Protein 8UW9 (pdb70)

Sequence (501 aa):
DVAIVKEGWLHKRGKYIKTWRPRYFLLKNDGTFIGYKERPQDEAPLNNFSVAQCQLMKTERPRPNTFIIRCLQWTTVIERTFHVETPEEREEWTTAIQTVADGLKKQEEEEMDASAEHTDMERVTMNEFEYYLKLLGKGTFGKVILVKEKATGRYYAMKILKKEVIVRVLQNSRHPFLTALKYSFQTHDRLCFVMMEYANGGELFFFFHHLSRERVFSEDRARFYGAEIVSALDYLLHSEKNVVVYRDLKLEENLMLDKDGHIKITDFGLCKEGITFCGTPEYLAPEVLEDNDYGRAVDWWGLGVVMYEMMCGRLPFYNQDHEKLFELILMEEIRFPRTLGPEAKSLLSSGLLKKDPKQRLGGGSEDAKEIMQHRFFAGIVWQHVYEKKLSPPFKPQVQLQESGGGLVQAGGSLRLSCAASGIDVRIKTMAWYRQAPGKQRELLASVLVSGSTNYADPVKGRFTISRDNAKNTVYLQMNKLIPDDTAVYYCNTYGRLRRDVWGPGTQVTV

GO terms:
  GO:0005515 protein binding (F, IPI)
  GO:0001649 osteoblast differentiation (P, IDA)
  GO:0004674 protein serine/threonine kinase activity (F, IDA)
  GO:0005737 cytoplasm (C, IDA)
  GO:0005886 plasma membrane (C, IDA)
  GO:0016020 membrane (C, IDA)
  GO:0043491 phosphatidylinositol 3-kinase/protein kinase B signal transduction (P, IDA)
  GO:1904263 positive regulation of TORC1 signaling (P, IDA)
  GO:1905552 positive regulation of protein localization to endoplasmic reticulum (P, IDA)
  GO:1905786 positive regulation of anaphase-promoting complex-dependent catabolic process (P, IDA)
  GO:0160049 negative regulation of cGAS/STING signaling pathway (P, IDA)
  GO:0030335 positive regulation of cell migration (P, IDA)
  GO:0032436 positive regulation of proteasomal ubiquitin-dependent protein catabolic process (P, IDA)
  GO:0032869 cellular response to insulin stimulus (P, IDA)
  GO:0051897 positive regulation of phosphatidylinositol 3-kinase/protein kinase B signal transduction (P, IDA)
  GO:0110002 regulation of tRNA methylation (P, IDA)
  GO:0031397 negative regulation of protein ubiquitination (P, IMP)
  GO:1904841 TORC2 complex binding (F, IDA)
  GO:0004674 protein serine/threonine kinase activity (F, TAS)
  GO:0030291 protein serine/threonine kinase inhibitor activity (F, TAS)

Radius of gyration: 27.26 Å; Cα contacts (8 Å, |Δi|>4): 1058; chains: 2; bounding box: 61×75×60 Å

Nearest PDB structures (foldseek):
  8uw9-assembly1_A  TM=1.003E+00  e=6.298E-81  Homo sapiens
  8uvy-assembly1_A  TM=1.002E+00  e=1.008E-75  Homo sapiens
  8uw2-assembly1_A  TM=9.929E-01  e=1.556E-73  Homo sapiens
  7nh5-assembly1_A  TM=9.858E-01  e=1.422E-68  Homo sapiens
  6s9x-assembly1_A  TM=9.826E-01  e=5.119E-67  Homo sapiens

InterPro domains:
  IPR000719 Protein kinase domain [PF00069] (150-408)
  IPR000719 Protein kinase domain [PS50011] (150-408)
  IPR000719 Protein kinase domain [SM00220] (150-408)
  IPR000961 AGC-kinase, C-terminal [PS51285] (409-480)
  IPR000961 AGC-kinase, C-terminal [SM00133] (409-476)
  IPR001849 Pleckstrin homology domain [PF00169] (7-106)
  IPR001849 Pleckstrin homology domain [PS50003] (5-108)
  IPR001849 Pleckstrin homology domain [SM00233] (6-110)
  IPR008271 Serine/threonine-protein kinase, active site [PS00108] (270-282)
  IPR011009 Protein kinase-like domain superfamily [SSF56112] (145-459)
  IPR011993 PH-like domain superfamily [G3DSA:2.30.29.30] (1-123)
  IPR017441 Protein kinase, ATP binding site [PS00107] (156-189)
  IPR017892 Protein kinase, C-terminal [PF00433] (429-474)
  IPR034676 Protein kinase B alpha, catalytic domain [cd05594] (124-479)
  IPR039026 Protein Kinase B, pleckstrin homology domain [cd01241] (4-111)

Structure (mmCIF, N/CA/C/O backbone):
data_8UW9
#
_entry.id   8UW9
#
_cell.length_a   76.215
_cell.length_b   87.209
_cell.length_c   198.096
_cell.angle_alpha   90.000
_cell.angle_beta   90.000
_cell.angle_gamma   90.000
#
_symmetry.space_group_name_H-M   'C 2 2 21'
#
loop_
_entity.id
_entity.type
_entity.pdbx_description
1 polymer 'RAC-alpha serine/threonine-protein kinase'
2 polymer NB41
3 non-polymer N-({4-[(2P)-2-(2-aminopyridin-3-yl)-5-phenyl-3H-imidazo[4,5-b]pyridin-3-yl]phenyl}methyl)-2-(2-fluoro-4-formyl-3-hydroxyphenyl)acetamide
4 non-polymer 1,2-ETHANEDIOL
5 non-polymer 'SULFATE ION'
6 non-polymer 'ZINC ION'
7 non-polymer 'CHLORIDE ION'
8 water water
#
loop_
_atom_site.group_PDB
_atom_site.id
_atom_site.type_symbol
_atom_site.label_atom_id
_atom_site.label_alt_id
_atom_site.label_comp_id
_atom_site.label_asym_id
_atom_site.label_entity_id
_atom_site.label_seq_id
_atom_site.pdbx_PDB_ins_code
_atom_site.Cartn_x
_atom_site.Cartn_y
_atom_site.Cartn_z
_atom_site.occupancy
_atom_site.B_iso_or_equiv
_atom_site.auth_seq_id
_atom_site.auth_comp_id
_atom_site.auth_asym_id
_atom_site.auth_atom_id
_atom_site.pdbx_PDB_model_num
ATOM 1 N N . ASP A 1 2 ? 27.67534 21.06959 -7.52133 1.000 81.97424 3 ASP A N 1
ATOM 2 C CA . ASP A 1 2 ? 28.48273 21.80097 -8.49330 1.000 76.56269 3 ASP A CA 1
ATOM 3 C C . ASP A 1 2 ? 29.04702 20.86372 -9.55866 1.000 80.77824 3 ASP A C 1
ATOM 4 O O . ASP A 1 2 ? 29.35062 19.70195 -9.28316 1.000 78.65579 3 ASP A O 1
ATOM 6 N N . VAL A 1 3 ? 29.19089 21.38255 -10.77514 1.000 77.19401 4 VAL A N 1
ATOM 7 C CA . VAL A 1 3 ? 29.76445 20.65001 -11.90058 1.000 73.69388 4 VAL A CA 1
ATOM 8 C C . VAL A 1 3 ? 30.94126 21.46963 -12.42184 1.000 68.20828 4 VAL A C 1
ATOM 9 O O . VAL A 1 3 ? 30.77161 22.63882 -12.79251 1.000 77.42311 4 VAL A O 1
ATOM 13 N N . ALA A 1 4 ? 32.12830 20.87025 -12.44436 1.000 58.66826 5 ALA A N 1
ATOM 14 C CA . ALA A 1 4 ? 33.35220 21.61506 -12.70866 1.000 60.05513 5 ALA A CA 1
ATOM 15 C C . ALA A 1 4 ? 33.83511 21.40143 -14.13708 1.000 59.90166 5 ALA A C 1
ATOM 16 O O . ALA A 1 4 ? 33.57761 20.36518 -14.75338 1.000 58.85613 5 ALA A O 1
ATOM 18 N N . ILE A 1 5 ? 34.55773 22.38807 -14.65232 1.000 57.92734 6 ILE A N 1
ATOM 19 C CA . ILE A 1 5 ? 35.09186 22.30542 -16.00630 1.000 52.20678 6 ILE A CA 1
ATOM 20 C C . ILE A 1 5 ? 36.37749 21.49149 -15.97969 1.000 52.92799 6 ILE A C 1
ATOM 21 O O . ILE A 1 5 ? 37.28174 21.76033 -15.18299 1.000 62.18428 6 ILE A O 1
ATOM 26 N N . VAL A 1 6 ? 36.46782 20.49852 -16.84873 1.000 52.29374 7 VAL A N 1
ATOM 27 C CA . VAL A 1 6 ? 37.63719 19.63508 -16.87530 1.000 50.59396 7 VAL A CA 1
ATOM 28 C C . VAL A 1 6 ? 38.65714 20.13805 -17.88118 1.000 60.46869 7 VAL A C 1
ATOM 29 O O . VAL A 1 6 ? 39.86217 20.12018 -17.62137 1.000 61.82545 7 VAL A O 1
ATOM 33 N N . LYS A 1 7 ? 38.17965 20.58675 -19.03678 1.000 54.51739 8 LYS A N 1
ATOM 34 C CA . LYS A 1 7 ? 39.03151 21.08910 -20.10244 1.000 51.13768 8 LYS A CA 1
ATOM 35 C C . LYS A 1 7 ? 38.19042 22.03382 -20.93737 1.000 52.49818 8 LYS A C 1
ATOM 36 O O . LYS A 1 7 ? 36.98031 21.83506 -21.07846 1.000 46.89830 8 LYS A O 1
ATOM 42 N N . GLU A 1 8 ? 38.82484 23.07802 -21.46499 1.000 41.35752 9 GLU A N 1
ATOM 43 C CA . GLU A 1 8 ? 38.09161 24.01806 -22.29459 1.000 41.66128 9 GLU A CA 1
ATOM 44 C C . GLU A 1 8 ? 39.05311 24.63902 -23.29241 1.000 49.56724 9 GLU A C 1
ATOM 45 O O . GLU A 1 8 ? 40.26094 24.70673 -23.04897 1.000 49.92950 9 GLU A O 1
ATOM 51 N N . GLY A 1 9 ? 38.51142 25.08257 -24.41466 1.000 42.66184 10 GLY A N 1
ATOM 52 C CA . GLY A 1 9 ? 39.34188 25.62860 -25.46697 1.000 43.48675 10 GLY A CA 1
ATOM 53 C C . GLY A 1 9 ? 38.59552 25.68099 -26.78112 1.000 46.92616 10 GLY A C 1
ATOM 54 O O . GLY A 1 9 ? 37.44665 25.25136 -26.89671 1.000 42.65556 10 GLY A O 1
ATOM 55 N N . TRP A 1 10 ? 39.28880 26.22731 -27.77402 1.000 41.55315 11 TRP A N 1
ATOM 56 C CA . TRP A 1 10 ? 38.74445 26.38687 -29.11129 1.000 42.33502 11 TRP A CA 1
ATOM 57 C C . TRP A 1 10 ? 38.93948 25.10791 -29.90695 1.000 37.76245 11 TRP A C 1
ATOM 58 O O . TRP A 1 10 ? 39.98364 24.45462 -29.81954 1.000 44.55488 11 TRP A O 1
ATOM 69 N N . LEU A 1 11 ? 37.92357 24.75442 -30.69040 1.000 33.21763 12 LEU A N 1
ATOM 70 C CA . LEU A 1 11 ? 37.97706 23.63676 -31.62074 1.000 34.74864 12 LEU A CA 1
ATOM 71 C C . LEU A 1 11 ? 37.24076 24.07131 -32.87392 1.000 32.07023 12 LEU A C 1
ATOM 72 O O . LEU A 1 11 ? 36.33511 24.88941 -32.80201 1.000 35.75678 12 LEU A O 1
ATOM 77 N N . HIS A 1 12 ? 37.59856 23.50750 -34.00891 1.000 29.00812 13 HIS A N 1
ATOM 78 C CA . HIS A 1 12 ? 36.77005 23.66900 -35.19062 1.000 35.16820 13 HIS A CA 1
ATOM 79 C C . HIS A 1 12 ? 35.68801 22.58662 -35.17203 1.000 39.57373 13 HIS A C 1
ATOM 80 O O . HIS A 1 12 ? 36.00552 21.39826 -35.07172 1.000 30.82050 13 HIS A O 1
ATOM 87 N N . LYS A 1 13 ? 34.42692 23.00290 -35.21096 1.000 35.15905 14 LYS A N 1
ATOM 88 C CA . LYS A 1 13 ? 33.29449 22.07779 -35.24330 1.000 40.26090 14 LYS A CA 1
ATOM 89 C C . LYS A 1 13 ? 32.84674 21.89361 -36.68429 1.000 43.51236 14 LYS A C 1
ATOM 90 O O . LYS A 1 13 ? 32.61412 22.87114 -37.39644 1.000 43.26296 14 LYS A O 1
ATOM 96 N N . ARG A 1 14 ? 32.74029 20.64424 -37.11312 1.000 48.62470 15 ARG A N 1
ATOM 97 C CA . ARG A 1 14 ? 32.18831 20.35091 -38.42668 1.000 52.28227 15 ARG A CA 1
ATOM 98 C C . ARG A 1 14 ? 30.71131 20.73437 -38.48016 1.000 48.88741 15 ARG A C 1
ATOM 99 O O . ARG A 1 14 ? 29.91869 20.33145 -37.61887 1.000 54.93202 15 ARG A O 1
ATOM 107 N N . GLY A 1 15 ? 30.33665 21.48535 -39.50285 1.000 39.27630 16 GLY A N 1
ATOM 108 C CA . GLY A 1 15 ? 28.95697 21.91770 -39.65155 1.000 53.17832 16 GLY A CA 1
ATOM 109 C C . GLY A 1 15 ? 28.14704 20.94225 -40.48803 1.000 51.01088 16 GLY A C 1
ATOM 110 O O . GLY A 1 15 ? 28.65010 20.32746 -41.41926 1.000 52.21524 16 GLY A O 1
ATOM 111 N N . LYS A 1 16 ? 26.87225 20.79134 -40.15002 1.000 49.30940 17 LYS A N 1
ATOM 112 C CA . LYS A 1 16 ? 26.04572 19.89620 -40.94721 1.000 48.69683 17 LYS A CA 1
ATOM 113 C C . LYS A 1 16 ? 25.31886 20.58951 -42.09116 1.000 50.75125 17 LYS A C 1
ATOM 114 O O . LYS A 1 16 ? 25.07681 19.96033 -43.12466 1.000 51.29834 17 LYS A O 1
ATOM 120 N N . TYR A 1 17 ? 24.97867 21.86080 -41.95458 1.000 42.09589 18 TYR A N 1
ATOM 121 C CA . TYR A 1 17 ? 24.09691 22.47879 -42.93076 1.000 50.99387 18 TYR A CA 1
ATOM 122 C C . TYR A 1 17 ? 24.74359 23.58734 -43.73775 1.000 61.27698 18 TYR A C 1
ATOM 123 O O . TYR A 1 17 ? 24.47003 23.70238 -44.93943 1.000 65.53337 18 TYR A O 1
ATOM 132 N N . ILE A 1 18 ? 25.60045 24.39799 -43.12610 1.000 53.13299 19 ILE A N 1
ATOM 133 C CA . ILE A 1 18 ? 26.21302 25.51504 -43.83648 1.000 59.82885 19 ILE A CA 1
ATOM 134 C C . ILE A 1 18 ? 27.73765 25.42767 -43.74029 1.000 66.58617 19 ILE A C 1
ATOM 135 O O . ILE A 1 18 ? 28.34391 24.45679 -44.20980 1.000 73.24556 19 ILE A O 1
ATOM 140 N N . LYS A 1 19 ? 28.35166 26.41930 -43.08899 1.000 74.00821 20 LYS A N 1
ATOM 141 C CA . LYS A 1 19 ? 29.78663 26.73696 -43.11306 1.000 75.52028 20 LYS A CA 1
ATOM 142 C C . LYS A 1 19 ? 30.78309 25.57206 -43.09048 1.000 71.37278 20 LYS A C 1
ATOM 143 O O . LYS A 1 19 ? 31.95959 25.77053 -43.41152 1.000 69.02594 20 LYS A O 1
ATOM 149 N N . THR A 1 20 ? 30.35465 24.37502 -42.68484 1.000 69.48806 21 THR A N 1
ATOM 150 C CA . THR A 1 20 ? 31.21397 23.18974 -42.71138 1.000 69.63229 21 THR A CA 1
ATOM 151 C C . THR A 1 20 ? 32.21098 23.09944 -41.55160 1.000 60.91992 21 THR A C 1
ATOM 152 O O . THR A 1 20 ? 32.23452 22.07755 -40.85134 1.000 60.75404 21 THR A O 1
ATOM 156 N N . TRP A 1 21 ? 33.06305 24.11292 -41.35969 1.000 55.74487 22 TRP A N 1
ATOM 157 C CA . TRP A 1 21 ? 33.96927 24.16793 -40.20942 1.000 50.98662 22 TRP A CA 1
ATOM 158 C C . TRP A 1 21 ? 33.85286 25.53746 -39.56165 1.000 50.47460 22 TRP A C 1
ATOM 159 O O . TRP A 1 21 ? 34.17353 26.55027 -40.19119 1.000 56.78525 22 TRP A O 1
ATOM 170 N N . ARG A 1 22 ? 33.43036 25.56707 -38.30039 1.000 47.14528 23 ARG A N 1
ATOM 171 C CA . ARG A 1 22 ? 33.28570 26.81213 -37.56119 1.000 41.36453 23 ARG A CA 1
ATOM 172 C C . ARG A 1 22 ? 34.05797 26.71379 -36.25719 1.000 42.68492 23 ARG A C 1
ATOM 173 O O . ARG A 1 22 ? 34.03901 25.66179 -35.59881 1.000 40.42306 23 ARG A O 1
ATOM 181 N N . PRO A 1 23 ? 34.73905 27.78287 -35.85905 1.000 41.45324 24 PRO A N 1
ATOM 182 C CA . PRO A 1 23 ? 35.41006 27.77854 -34.55859 1.000 35.46354 24 PRO A CA 1
ATOM 183 C C . PRO A 1 23 ? 34.41207 27.98756 -33.44090 1.000 34.33367 24 PRO A C 1
ATOM 184 O O . PRO A 1 23 ? 33.54179 28.85586 -33.51021 1.000 38.35138 24 PRO A O 1
ATOM 188 N N . ARG A 1 24 ? 34.53447 27.16448 -32.40574 1.000 33.15204 25 ARG A N 1
ATOM 189 C CA . ARG A 1 24 ? 33.66254 27.26168 -31.25212 1.000 31.29476 25 ARG A CA 1
ATOM 190 C C . ARG A 1 24 ? 34.48283 27.02071 -30.00289 1.000 30.68544 25 ARG A C 1
ATOM 191 O O . ARG A 1 24 ? 35.47683 26.29187 -30.02238 1.000 33.83327 25 ARG A O 1
ATOM 199 N N . TYR A 1 25 ? 34.04765 27.63138 -28.91450 1.000 33.26043 26 TYR A N 1
ATOM 200 C CA . TYR A 1 25 ? 34.70133 27.48373 -27.62600 1.000 35.01611 26 TYR A CA 1
ATOM 201 C C . TYR A 1 25 ? 33.97441 26.39350 -26.85038 1.000 38.46021 26 TYR A C 1
ATOM 202 O O . TYR A 1 25 ? 32.79968 26.55711 -26.50694 1.000 37.54993 26 TYR A O 1
ATOM 211 N N . PHE A 1 26 ? 34.66628 25.29673 -26.58300 1.000 38.87479 27 PHE A N 1
ATOM 212 C CA . PHE A 1 26 ? 34.06504 24.10832 -25.99053 1.000 37.85374 27 PHE A CA 1
ATOM 213 C C . PHE A 1 26 ? 34.43071 23.96113 -24.52638 1.000 43.06522 27 PHE A C 1
ATOM 214 O O . PHE A 1 26 ? 35.58442 24.18397 -24.13600 1.000 39.58564 27 PHE A O 1
ATOM 222 N N . LEU A 1 27 ? 33.44165 23.55222 -23.73476 1.000 35.96984 28 LEU A N 1
ATOM 223 C CA . LEU A 1 27 ? 33.62004 23.20324 -22.32894 1.000 37.62635 28 LEU A CA 1
ATOM 224 C C . LEU A 1 27 ? 33.37171 21.70872 -22.17538 1.000 39.90784 28 LEU A C 1
ATOM 225 O O . LEU A 1 27 ? 32.34168 21.19852 -22.63064 1.000 33.28223 28 LEU A O 1
ATOM 230 N N . LEU A 1 28 ? 34.32765 20.99907 -21.58548 1.000 36.97362 29 LEU A N 1
ATOM 231 C CA . LEU A 1 28 ? 34.12666 19.61054 -21.18109 1.000 36.12470 29 LEU A CA 1
ATOM 232 C C . LEU A 1 28 ? 34.02568 19.60356 -19.66712 1.000 44.94246 29 LEU A C 1
ATOM 233 O O . LEU A 1 28 ? 34.95402 20.05051 -18.98490 1.000 44.00310 29 LEU A O 1
ATOM 238 N N . LYS A 1 29 ? 32.88665 19.15245 -19.15078 1.000 44.13339 30 LYS A N 1
ATOM 239 C CA . LYS A 1 29 ? 32.58643 19.19560 -17.72497 1.000 47.26173 30 LYS A CA 1
ATOM 240 C C . LYS A 1 29 ? 32.55128 17.79064 -17.13220 1.000 47.60016 30 LYS A C 1
ATOM 241 O O . LYS A 1 29 ? 32.47978 16.79219 -17.85202 1.000 41.37868 30 LYS A O 1
ATOM 247 N N . ASN A 1 30 ? 32.61686 17.71032 -15.79853 1.000 48.86297 31 ASN A N 1
ATOM 248 C CA . ASN A 1 30 ? 32.75792 16.38085 -15.20904 1.000 57.68445 31 ASN A CA 1
ATOM 249 C C . ASN A 1 30 ? 31.44233 15.62879 -15.15083 1.000 53.18905 31 ASN A C 1
ATOM 250 O O . ASN A 1 30 ? 31.46216 14.42824 -14.86631 1.000 54.58945 31 ASN A O 1
ATOM 255 N N . ASP A 1 31 ? 30.30752 16.29484 -15.40452 1.000 51.78960 32 ASP A N 1
ATOM 256 C CA . ASP A 1 31 ? 29.04469 15.57714 -15.57231 1.000 48.33881 32 ASP A CA 1
ATOM 257 C C . ASP A 1 31 ? 28.91178 14.94014 -16.94932 1.000 48.20162 32 ASP A C 1
ATOM 258 O O . ASP A 1 31 ? 27.89457 14.29868 -17.22347 1.000 47.92893 32 ASP A O 1
ATOM 263 N N . GLY A 1 32 ? 29.91924 15.06481 -17.81072 1.000 47.11743 33 GLY A N 1
ATOM 264 C CA . GLY A 1 32 ? 29.86536 14.45948 -19.12233 1.000 41.77607 33 GLY A CA 1
ATOM 265 C C . GLY A 1 32 ? 29.48386 15.39985 -20.24737 1.000 37.02097 33 GLY A C 1
ATOM 266 O O . GLY A 1 32 ? 29.65658 15.03434 -21.41167 1.000 40.44536 33 GLY A O 1
ATOM 267 N N . THR A 1 33 ? 28.97964 16.59378 -19.94453 1.000 39.04678 34 THR A N 1
ATOM 268 C CA . THR A 1 33 ? 28.58406 17.50950 -21.00877 1.000 39.12905 34 THR A CA 1
ATOM 269 C C . THR A 1 33 ? 29.81084 18.03456 -21.75222 1.000 42.21113 34 THR A C 1
ATOM 270 O O . THR A 1 33 ? 30.81895 18.39648 -21.14095 1.000 36.75009 34 THR A O 1
ATOM 274 N N . PHE A 1 34 ? 29.72220 18.05595 -23.08424 1.000 37.67215 35 PHE A N 1
ATOM 275 C CA . PHE A 1 34 ? 30.73625 18.63500 -23.97258 1.000 32.08286 35 PHE A CA 1
ATOM 276 C C . PHE A 1 34 ? 29.96877 19.60613 -24.87212 1.000 36.34189 35 PHE A C 1
ATOM 277 O O . PHE A 1 34 ? 29.22829 19.17072 -25.75815 1.000 34.30743 35 PHE A O 1
ATOM 285 N N . ILE A 1 35 ? 30.07346 20.90936 -24.61764 1.000 35.02527 36 ILE A N 1
ATOM 286 C CA . ILE A 1 35 ? 29.18570 21.89659 -25.23559 1.000 33.65643 36 ILE A CA 1
ATOM 287 C C . ILE A 1 35 ? 30.01292 23.00677 -25.85921 1.000 40.22942 36 ILE A C 1
ATOM 288 O O . ILE A 1 35 ? 30.92255 23.53628 -25.21187 1.000 38.40576 36 ILE A O 1
ATOM 293 N N . GLY A 1 36 ? 29.66235 23.39031 -27.09282 1.000 37.41912 37 GLY A N 1
ATOM 294 C CA . GLY A 1 36 ? 30.34760 24.45151 -27.81075 1.000 34.02680 37 GLY A CA 1
ATOM 295 C C . GLY A 1 36 ? 29.57227 25.75607 -27.84954 1.000 42.73059 37 GLY A C 1
ATOM 296 O O . GLY A 1 36 ? 28.33636 25.77122 -27.88807 1.000 42.21048 37 GLY A O 1
ATOM 297 N N . TYR A 1 37 ? 30.31242 26.86545 -27.84867 1.000 38.96425 38 TYR A N 1
ATOM 298 C CA . TYR A 1 37 ? 29.70298 28.18726 -27.82630 1.000 40.71845 38 TYR A CA 1
ATOM 299 C C . TYR A 1 37 ? 30.33300 29.06963 -28.88955 1.000 43.74187 38 TYR A C 1
ATOM 300 O O . TYR A 1 37 ? 31.48385 28.86994 -29.28958 1.000 40.81248 38 TYR A O 1
ATOM 309 N N . LYS A 1 38 ? 29.55821 30.05365 -29.34717 1.000 44.34329 39 LYS A N 1
ATOM 310 C CA . LYS A 1 38 ? 30.07145 30.94441 -30.37360 1.000 54.00060 39 LYS A CA 1
ATOM 311 C C . LYS A 1 38 ? 31.21765 31.80735 -29.83096 1.000 50.21955 39 LYS A C 1
ATOM 312 O O . LYS A 1 38 ? 32.13739 32.15575 -30.57719 1.000 52.88929 39 LYS A O 1
ATOM 318 N N . GLU A 1 39 ? 31.21546 32.11110 -28.53406 1.000 53.69701 40 GLU A N 1
ATOM 319 C CA . GLU A 1 39 ? 32.35732 32.74375 -27.88258 1.000 55.12275 40 GLU A CA 1
ATOM 320 C C . GLU A 1 39 ? 32.49206 32.20538 -26.46830 1.000 61.57348 40 GLU A C 1
ATOM 321 O O . GLU A 1 39 ? 31.54433 31.63823 -25.91367 1.000 57.64515 40 GLU A O 1
ATOM 327 N N . ARG A 1 40 ? 33.70051 32.38594 -25.88358 1.000 50.46275 41 ARG A N 1
ATOM 328 C CA . ARG A 1 40 ? 33.92005 32.07778 -24.47200 1.000 58.44329 41 ARG A CA 1
ATOM 329 C C . ARG A 1 40 ? 32.72780 32.56185 -23.66276 1.000 66.32372 41 ARG A C 1
ATOM 330 O O . ARG A 1 40 ? 32.50763 33.77213 -23.53806 1.000 73.59451 41 ARG A O 1
ATOM 338 N N . PRO A 1 41 ? 31.92530 31.65561 -23.12376 1.000 64.67652 42 PRO A N 1
ATOM 339 C CA . PRO A 1 41 ? 30.82677 32.07373 -22.25465 1.000 70.30814 42 PRO A CA 1
ATOM 340 C C . PRO A 1 41 ? 31.36056 32.71036 -20.98005 1.000 77.28546 42 PRO A C 1
ATOM 341 O O . PRO A 1 41 ? 32.49929 32.48668 -20.56100 1.000 72.97586 42 PRO A O 1
ATOM 345 N N . GLN A 1 42 ? 30.50793 33.51739 -20.35611 1.000 82.05912 43 GLN A N 1
ATOM 346 C CA . GLN A 1 42 ? 30.89927 34.27600 -19.17570 1.000 90.65904 43 GLN A CA 1
ATOM 347 C C . GLN A 1 42 ? 30.45182 33.60995 -17.87955 1.000 96.41614 43 GLN A C 1
ATOM 348 O O . GLN A 1 42 ? 31.23830 33.50752 -16.93116 1.000 99.32301 43 GLN A O 1
ATOM 354 N N . ASP A 1 43 ? 29.20626 33.14311 -17.82782 1.000 89.73695 44 ASP A N 1
ATOM 355 C CA . ASP A 1 43 ? 28.65664 32.51423 -16.63358 1.000 90.98986 44 ASP A CA 1
ATOM 356 C C . ASP A 1 43 ? 29.60250 31.44735 -16.09844 1.000 94.32165 44 ASP A C 1
ATOM 357 O O . ASP A 1 43 ? 29.77495 30.40039 -16.72373 1.000 95.15355 44 ASP A O 1
ATOM 362 N N . GLU A 1 48 ? 20.30426 27.24212 -17.38023 1.000 83.39329 49 GLU A N 1
ATOM 363 C CA . GLU A 1 48 ? 19.53798 26.11676 -17.91206 1.000 83.05945 49 GLU A CA 1
ATOM 364 C C . GLU A 1 48 ? 20.17015 24.78938 -17.49451 1.000 80.90501 49 GLU A C 1
ATOM 365 O O . GLU A 1 48 ? 21.38343 24.71618 -17.28789 1.000 76.77801 49 GLU A O 1
ATOM 367 N N . ALA A 1 49 ? 19.33141 23.72987 -17.36366 1.000 77.59183 50 ALA A N 1
ATOM 368 C CA . ALA A 1 49 ? 19.81863 22.41781 -16.94329 1.000 74.34975 50 ALA A CA 1
ATOM 369 C C . ALA A 1 49 ? 20.45388 21.68485 -18.12420 1.000 68.53268 50 ALA A C 1
ATOM 370 O O . ALA A 1 49 ? 19.94447 21.75843 -19.24701 1.000 63.91013 50 ALA A O 1
ATOM 372 N N . PRO A 1 50 ? 21.56410 20.98217 -17.89683 1.000 64.71610 51 PRO A N 1
ATOM 373 C CA . PRO A 1 50 ? 22.25142 20.30334 -19.00276 1.000 54.39728 51 PRO A CA 1
ATOM 374 C C . PRO A 1 50 ? 21.30200 19.40467 -19.77201 1.000 48.20299 51 PRO A C 1
ATOM 375 O O . PRO A 1 50 ? 20.35649 18.84027 -19.21993 1.000 60.94143 51 PRO A O 1
ATOM 379 N N . LEU A 1 51 ? 21.54648 19.28483 -21.06182 1.000 46.58702 52 LEU A N 1
ATOM 380 C CA . LEU A 1 51 ? 20.80809 18.33880 -21.88106 1.000 39.05485 52 LEU A CA 1
ATOM 381 C C . LEU A 1 51 ? 21.66747 17.10491 -22.11348 1.000 39.90598 52 LEU A C 1
ATOM 382 O O . LEU A 1 51 ? 22.86133 17.21949 -22.41692 1.000 38.97640 52 LEU A O 1
ATOM 387 N N . ASN A 1 52 ? 21.05678 15.92371 -21.98682 1.000 36.02834 53 ASN A N 1
ATOM 388 C CA . ASN A 1 52 ? 21.79794 14.70821 -22.23678 1.000 32.38502 53 ASN A CA 1
ATOM 389 C C . ASN A 1 52 ? 22.25920 14.60489 -23.67905 1.000 33.54229 53 ASN A C 1
ATOM 390 O O . ASN A 1 52 ? 23.17974 13.82777 -23.95683 1.000 32.19777 53 ASN A O 1
ATOM 395 N N . ASN A 1 53 ? 21.69008 15.40094 -24.59896 1.000 26.20939 54 ASN A N 1
ATOM 396 C CA . ASN A 1 53 ? 22.18094 15.36198 -25.97993 1.000 28.59336 54 ASN A CA 1
ATOM 397 C C . ASN A 1 53 ? 23.65926 15.71758 -26.08335 1.000 31.06880 54 ASN A C 1
ATOM 398 O O . ASN A 1 53 ? 24.31537 15.32063 -27.05509 1.000 28.41557 54 ASN A O 1
ATOM 403 N N . PHE A 1 54 ? 24.18740 16.47798 -25.12872 1.000 32.18118 55 PHE A N 1
ATOM 404 C CA . PHE A 1 54 ? 25.58363 16.90694 -25.17929 1.000 31.70571 55 PHE A CA 1
ATOM 405 C C . PHE A 1 54 ? 26.52446 15.98283 -24.42630 1.000 38.86250 55 PHE A C 1
ATOM 406 O O . PHE A 1 54 ? 27.73045 16.23880 -24.41090 1.000 34.96659 55 PHE A O 1
ATOM 414 N N . SER A 1 55 ? 26.00580 14.92487 -23.81767 1.000 35.93723 56 SER A N 1
ATOM 415 C CA . SER A 1 55 ? 26.82327 14.06048 -22.97492 1.000 38.25810 56 SER A CA 1
ATOM 416 C C . SER A 1 55 ? 27.80812 13.26071 -23.81016 1.000 36.44514 56 SER A C 1
ATOM 417 O O . SER A 1 55 ? 27.49983 12.82253 -24.92080 1.000 36.55471 56 SER A O 1
ATOM 420 N N . VAL A 1 56 ? 29.02056 13.09227 -23.27058 1.000 36.26780 57 VAL A N 1
ATOM 421 C CA . VAL A 1 56 ? 30.01281 12.20069 -23.85237 1.000 37.53865 57 VAL A CA 1
ATOM 422 C C . VAL A 1 56 ? 30.02372 10.84011 -23.17753 1.000 48.35232 57 VAL A C 1
ATOM 423 O O . VAL A 1 56 ? 30.81650 9.97317 -23.57407 1.000 39.99675 57 VAL A O 1
ATOM 427 N N . ALA A 1 57 ? 29.19236 10.63403 -22.15057 1.000 41.94264 58 ALA A N 1
ATOM 428 C CA . ALA A 1 57 ? 29.12661 9.33092 -21.49480 1.000 53.28021 58 ALA A CA 1
ATOM 429 C C . ALA A 1 57 ? 28.95001 8.22885 -22.52735 1.000 45.52485 58 ALA A C 1
ATOM 430 O O . ALA A 1 57 ? 28.21753 8.38460 -23.50749 1.000 50.16030 58 ALA A O 1
ATOM 432 N N . GLN A 1 58 ? 29.65791 7.11797 -22.31031 1.000 48.34075 59 GLN A N 1
ATOM 433 C CA . GLN A 1 58 ? 29.61364 5.93588 -23.18277 1.000 49.80077 59 GLN A CA 1
ATOM 434 C C . GLN A 1 58 ? 29.93303 6.25606 -24.63646 1.000 47.28381 59 GLN A C 1
ATOM 435 O O . GLN A 1 58 ? 29.50662 5.54748 -25.54918 1.000 51.79686 59 GLN A O 1
ATOM 441 N N . CYS A 1 59 ? 30.75180 7.27195 -24.86422 1.000 49.80592 60 CYS A N 1
ATOM 442 C CA . CYS A 1 59 ? 31.20393 7.55397 -26.21514 1.000 49.87912 60 CYS A CA 1
ATOM 443 C C . CYS A 1 59 ? 32.30225 6.58799 -26.63486 1.000 46.80616 60 CYS A C 1
ATOM 444 O O . CYS A 1 59 ? 32.98230 5.98427 -25.80201 1.000 49.90497 60 CYS A O 1
ATOM 447 N N . GLN A 1 60 ? 32.49306 6.46274 -27.94966 1.000 45.77690 61 GLN A N 1
ATOM 448 C CA . GLN A 1 60 ? 33.75815 5.98598 -28.47526 1.000 51.31070 61 GLN A CA 1
ATOM 449 C C . GLN A 1 60 ? 34.39580 7.08012 -29.32928 1.000 47.64080 61 GLN A C 1
ATOM 450 O O . GLN A 1 60 ? 33.71313 7.81263 -30.05167 1.000 44.65991 61 GLN A O 1
ATOM 456 N N . LEU A 1 61 ? 35.71814 7.15478 -29.24285 1.000 50.48636 62 LEU A N 1
ATOM 457 C CA . LEU A 1 61 ? 36.51881 8.25891 -29.75700 1.000 52.74738 62 LEU A CA 1
ATOM 458 C C . LEU A 1 61 ? 37.42083 7.74011 -30.86213 1.000 50.29257 62 LEU A C 1
ATOM 459 O O . LEU A 1 61 ? 38.18381 6.79342 -30.64974 1.000 58.81633 62 LEU A O 1
ATOM 464 N N . MET A 1 62 ? 37.33690 8.35321 -32.03204 1.000 50.49972 63 MET A N 1
ATOM 465 C CA . MET A 1 62 ? 38.15951 7.98963 -33.17719 1.000 52.70479 63 MET A CA 1
ATOM 466 C C . MET A 1 62 ? 39.06239 9.15175 -33.53953 1.000 51.35835 63 MET A C 1
ATOM 467 O O . MET A 1 62 ? 38.59584 10.29071 -33.61111 1.000 50.44818 63 MET A O 1
ATOM 472 N N . LYS A 1 63 ? 40.34065 8.87136 -33.77681 1.000 54.07531 64 LYS A N 1
ATOM 473 C CA . LYS A 1 63 ? 41.19563 9.83935 -34.44924 1.000 49.72018 64 LYS A CA 1
ATOM 474 C C . LYS A 1 63 ? 41.14393 9.60237 -35.94906 1.000 48.41752 64 LYS A C 1
ATOM 475 O O . LYS A 1 63 ? 40.93658 8.48175 -36.41139 1.000 56.59623 64 LYS A O 1
ATOM 481 N N . THR A 1 64 ? 41.30053 10.67183 -36.71431 1.000 50.69445 65 THR A N 1
ATOM 482 C CA . THR A 1 64 ? 41.27599 10.52774 -38.16205 1.000 54.06820 65 THR A CA 1
ATOM 483 C C . THR A 1 64 ? 41.97860 11.71167 -38.81065 1.000 61.48451 65 THR A C 1
ATOM 484 O O . THR A 1 64 ? 42.13529 12.78222 -38.21063 1.000 57.28608 65 THR A O 1
ATOM 488 N N . GLU A 1 65 ? 42.39088 11.49529 -40.05966 1.000 64.44214 66 GLU A N 1
ATOM 489 C CA . GLU A 1 65 ? 43.12510 12.47715 -40.83338 1.000 63.67787 66 GLU A CA 1
ATOM 490 C C . GLU A 1 65 ? 42.35712 12.94770 -42.05636 1.000 62.42327 66 GLU A C 1
ATOM 491 O O . GLU A 1 65 ? 42.85783 13.80338 -42.79421 1.000 66.34440 66 GLU A O 1
ATOM 497 N N . ARG A 1 66 ? 41.15661 12.42015 -42.28685 1.000 63.33967 67 ARG A N 1
ATOM 498 C CA . ARG A 1 66 ? 40.25408 12.86196 -43.33190 1.000 69.20666 67 ARG A CA 1
ATOM 499 C C . ARG A 1 66 ? 38.97620 13.40239 -42.70210 1.000 70.29710 67 ARG A C 1
ATOM 500 O O . ARG A 1 66 ? 38.53113 12.88124 -41.67334 1.000 71.78297 67 ARG A O 1
ATOM 508 N N . PRO A 1 67 ? 38.37120 14.45463 -43.27497 1.000 70.62509 68 PRO A N 1
ATOM 509 C CA . PRO A 1 67 ? 38.80333 15.21263 -44.45266 1.000 67.16981 68 PRO A CA 1
ATOM 510 C C . PRO A 1 67 ? 39.79203 16.30268 -44.04582 1.000 68.98876 68 PRO A C 1
ATOM 511 O O . PRO A 1 67 ? 40.04632 17.24910 -44.77826 1.000 73.98092 68 PRO A O 1
ATOM 515 N N . ARG A 1 68 ? 40.36838 16.18691 -42.85710 1.000 65.55675 69 ARG A N 1
ATOM 516 C CA . ARG A 1 68 ? 41.17119 17.24073 -42.26813 1.000 63.95777 69 ARG A CA 1
ATOM 517 C C . ARG A 1 68 ? 42.15775 16.55871 -41.33193 1.000 59.80871 69 ARG A C 1
ATOM 518 O O . ARG A 1 68 ? 41.76745 15.67468 -40.55648 1.000 53.74956 69 ARG A O 1
ATOM 526 N N . PRO A 1 69 ? 43.43859 16.89378 -41.39478 1.000 57.75538 70 PRO A N 1
ATOM 527 C CA . PRO A 1 69 ? 44.37464 16.32624 -40.42104 1.000 55.73744 70 PRO A CA 1
ATOM 528 C C . PRO A 1 69 ? 44.01092 16.76274 -39.00899 1.000 49.55505 70 PRO A C 1
ATOM 529 O O . PRO A 1 69 ? 43.55002 17.88256 -38.78210 1.000 51.91907 70 PRO A O 1
ATOM 533 N N . ASN A 1 70 ? 44.23112 15.86496 -38.05162 1.000 44.60058 71 ASN A N 1
ATOM 534 C CA . ASN A 1 70 ? 44.01821 16.14365 -36.62903 1.000 50.45006 71 ASN A CA 1
ATOM 535 C C . ASN A 1 70 ? 42.53640 16.25073 -36.27085 1.000 47.28639 71 ASN A C 1
ATOM 536 O O . ASN A 1 70 ? 42.14769 17.04522 -35.40945 1.000 48.25478 71 ASN A O 1
ATOM 541 N N . THR A 1 71 ? 41.68884 15.47473 -36.91567 1.000 50.14485 72 THR A N 1
ATOM 542 C CA . THR A 1 71 ? 40.29332 15.46484 -36.52471 1.000 44.48700 72 THR A CA 1
ATOM 543 C C . THR A 1 71 ? 40.03651 14.29020 -35.59239 1.000 47.11500 72 THR A C 1
ATOM 544 O O . THR A 1 71 ? 40.76892 13.29883 -35.58602 1.000 45.67040 72 THR A O 1
ATOM 548 N N . PHE A 1 72 ? 39.04268 14.45503 -34.73061 1.000 46.78513 73 PHE A N 1
ATOM 549 C CA . PHE A 1 72 ? 38.59976 13.36691 -33.88942 1.000 42.43962 73 PHE A CA 1
ATOM 550 C C . PHE A 1 72 ? 37.08486 13.37422 -33.88710 1.000 45.19637 73 PHE A C 1
ATOM 551 O O . PHE A 1 72 ? 36.45231 14.40646 -34.14704 1.000 35.16467 73 PHE A O 1
ATOM 559 N N . ILE A 1 73 ? 36.52653 12.19220 -33.64111 1.000 44.65342 74 ILE A N 1
ATOM 560 C CA . ILE A 1 73 ? 35.09489 11.94643 -33.68390 1.000 42.07848 74 ILE A CA 1
ATOM 561 C C . ILE A 1 73 ? 34.65547 11.43006 -32.32350 1.000 44.13226 74 ILE A C 1
ATOM 562 O O . ILE A 1 73 ? 35.33301 10.58811 -31.72228 1.000 40.84811 74 ILE A O 1
ATOM 567 N N . ILE A 1 74 ? 33.53330 11.95285 -31.83168 1.000 38.50655 75 ILE A N 1
ATOM 568 C CA . ILE A 1 74 ? 32.82232 11.37805 -30.69770 1.000 39.61632 75 ILE A CA 1
ATOM 569 C C . ILE A 1 74 ? 31.57057 10.72394 -31.25926 1.000 40.26711 75 ILE A C 1
ATOM 570 O O . ILE A 1 74 ? 30.73393 11.39983 -31.86706 1.000 41.80123 75 ILE A O 1
ATOM 575 N N . ARG A 1 75 ? 31.46582 9.41649 -31.09542 1.000 41.24174 76 ARG A N 1
ATOM 576 C CA . ARG A 1 75 ? 30.32210 8.65211 -31.56436 1.000 39.61560 76 ARG A CA 1
ATOM 577 C C . ARG A 1 75 ? 29.58147 8.14297 -30.34222 1.000 43.99749 76 ARG A C 1
ATOM 578 O O . ARG A 1 75 ? 30.20356 7.60527 -29.42069 1.000 38.75213 76 ARG A O 1
ATOM 586 N N . CYS A 1 76 ? 28.26691 8.34888 -30.31443 1.000 38.53265 77 CYS A N 1
ATOM 587 C CA . CYS A 1 76 ? 27.46016 7.94671 -29.16992 1.000 38.88447 77 CYS A CA 1
ATOM 588 C C . CYS A 1 76 ? 26.14636 7.36750 -29.65854 1.000 32.53817 77 CYS A C 1
ATOM 589 O O . CYS A 1 76 ? 25.59711 7.79921 -30.67595 1.000 33.26661 77 CYS A O 1
ATOM 592 N N . LEU A 1 77 ? 25.63156 6.41100 -28.90504 1.000 34.11837 78 LEU A N 1
ATOM 593 C CA . LEU A 1 77 ? 24.28491 5.90314 -29.10805 1.000 32.75027 78 LEU A CA 1
ATOM 594 C C . LEU A 1 77 ? 23.38682 6.68366 -28.16623 1.000 30.79368 78 LEU A C 1
ATOM 595 O O . LEU A 1 77 ? 23.59271 6.65958 -26.95279 1.000 36.74642 78 LEU A O 1
ATOM 600 N N . GLN A 1 78 ? 22.42332 7.40491 -28.71666 1.000 28.60913 79 GLN A N 1
ATOM 601 C CA . GLN A 1 78 ? 21.48566 8.20173 -27.91929 1.000 26.24162 79 GLN A CA 1
ATOM 602 C C . GLN A 1 78 ? 20.11173 7.55832 -28.10409 1.000 31.46433 79 GLN A C 1
ATOM 603 O O . GLN A 1 78 ? 19.47105 7.76203 -29.13809 1.000 27.72746 79 GLN A O 1
ATOM 609 N N . TRP A 1 79 ? 19.66235 6.78752 -27.11483 1.000 29.27355 80 TRP A N 1
ATOM 610 C CA . TRP A 1 79 ? 18.39432 6.06782 -27.21695 1.000 33.19406 80 TRP A CA 1
ATOM 611 C C . TRP A 1 79 ? 18.51522 5.03803 -28.33691 1.000 30.66895 80 TRP A C 1
ATOM 612 O O . TRP A 1 79 ? 19.20151 4.02757 -28.15856 1.000 31.39026 80 TRP A O 1
ATOM 623 N N . THR A 1 80 ? 17.90184 5.24868 -29.50005 1.000 25.79535 81 THR A N 1
ATOM 624 C CA . THR A 1 80 ? 18.07078 4.27831 -30.58366 1.000 27.95701 81 THR A CA 1
ATOM 625 C C . THR A 1 80 ? 18.78710 4.85584 -31.79488 1.000 34.17171 81 THR A C 1
ATOM 626 O O . THR A 1 80 ? 18.70864 4.27644 -32.87987 1.000 30.73139 81 THR A O 1
ATOM 630 N N . THR A 1 81 ? 19.49130 5.97689 -31.65004 1.000 29.15543 82 THR A N 1
ATOM 631 C CA . THR A 1 81 ? 20.09817 6.65104 -32.79422 1.000 32.24736 82 THR A CA 1
ATOM 632 C C . THR A 1 81 ? 21.59382 6.85355 -32.54250 1.000 34.07702 82 THR A C 1
ATOM 633 O O . THR A 1 81 ? 21.97933 7.31319 -31.46402 1.000 28.22521 82 THR A O 1
ATOM 637 N N . VAL A 1 82 ? 22.43044 6.49982 -33.52277 1.000 33.90286 83 VAL A N 1
ATOM 638 C CA . VAL A 1 82 ? 23.88274 6.68461 -33.42271 1.000 33.17241 83 VAL A CA 1
ATOM 639 C C . VAL A 1 82 ? 24.24033 8.07026 -33.95446 1.000 34.57595 83 VAL A C 1
ATOM 640 O O . VAL A 1 82 ? 23.95760 8.39624 -35.11190 1.000 37.23990 83 VAL A O 1
ATOM 644 N N . ILE A 1 83 ? 24.87429 8.88180 -33.12872 1.000 36.63665 84 ILE A N 1
ATOM 645 C CA . ILE A 1 83 ? 25.26263 10.20964 -33.58422 1.000 38.37081 84 ILE A CA 1
ATOM 646 C C . ILE A 1 83 ? 26.77419 10.33519 -33.51973 1.000 38.60902 84 ILE A C 1
ATOM 647 O O . ILE A 1 83 ? 27.44524 9.64948 -32.74199 1.000 37.73010 84 ILE A O 1
ATOM 652 N N . GLU A 1 84 ? 27.30983 11.21032 -34.36880 1.000 41.49676 85 GLU A N 1
ATOM 653 C CA . GLU A 1 84 ? 28.74643 11.40134 -34.50443 1.000 44.58975 85 GLU A CA 1
ATOM 654 C C . GLU A 1 84 ? 28.99782 12.90493 -34.47502 1.000 41.97067 85 GLU A C 1
ATOM 655 O O . GLU A 1 84 ? 28.29549 13.66333 -35.14940 1.000 37.79834 85 GLU A O 1
ATOM 661 N N . ARG A 1 85 ? 29.93069 13.34179 -33.63456 1.000 37.89918 86 ARG A N 1
ATOM 662 C CA . ARG A 1 85 ? 30.31182 14.74844 -33.54692 1.000 42.39975 86 ARG A CA 1
ATOM 663 C C . ARG A 1 85 ? 31.77516 14.85076 -33.95345 1.000 39.04810 86 ARG A C 1
ATOM 664 O O . ARG A 1 85 ? 32.62277 14.18721 -33.36105 1.000 36.94374 86 ARG A O 1
ATOM 672 N N . THR A 1 86 ? 32.07262 15.66956 -34.95888 1.000 39.65826 87 THR A N 1
ATOM 673 C CA . THR A 1 86 ? 33.40638 15.69595 -35.54042 1.000 43.27200 87 THR A CA 1
ATOM 674 C C . THR A 1 86 ? 34.07489 17.04761 -35.31016 1.000 45.73797 87 THR A C 1
ATOM 675 O O . THR A 1 86 ? 33.44274 18.10174 -35.45993 1.000 35.25119 87 THR A O 1
ATOM 679 N N . PHE A 1 87 ? 35.35498 17.00032 -34.93296 1.000 36.45491 88 PHE A N 1
ATOM 680 C CA . PHE A 1 87 ? 36.10472 18.17962 -34.52705 1.000 40.30885 88 PHE A CA 1
ATOM 681 C C . PHE A 1 87 ? 37.52503 18.09662 -35.07419 1.000 39.13086 88 PHE A C 1
ATOM 682 O O . PHE A 1 87 ? 38.01636 17.02530 -35.44700 1.000 39.20158 88 PHE A O 1
ATOM 690 N N . HIS A 1 88 ? 38.19538 19.24289 -35.09118 1.000 39.64997 89 HIS A N 1
ATOM 691 C CA . HIS A 1 88 ? 39.53608 19.28476 -35.64019 1.000 40.27730 89 HIS A CA 1
ATOM 692 C C . HIS A 1 88 ? 40.32440 20.31782 -34.85045 1.000 46.09793 89 HIS A C 1
ATOM 693 O O . HIS A 1 88 ? 39.78004 21.36595 -34.48768 1.000 39.29546 89 HIS A O 1
ATOM 700 N N . VAL A 1 89 ? 41.59840 20.03230 -34.58124 1.000 39.16907 90 VAL A N 1
ATOM 701 C CA . VAL A 1 89 ? 42.46466 21.00564 -33.93037 1.000 47.65321 90 VAL A CA 1
ATOM 702 C C . VAL A 1 89 ? 43.70831 21.20143 -34.78635 1.000 47.77696 90 VAL A C 1
ATOM 703 O O . VAL A 1 89 ? 43.94059 20.48680 -35.76252 1.000 46.74069 90 VAL A O 1
ATOM 707 N N . GLU A 1 90 ? 44.52885 22.17210 -34.38988 1.000 50.36084 91 GLU A N 1
ATOM 708 C CA . GLU A 1 90 ? 45.69840 22.49309 -35.19841 1.000 51.26261 91 GLU A CA 1
ATOM 709 C C . GLU A 1 90 ? 46.76503 21.41012 -35.11608 1.000 53.88314 91 GLU A C 1
ATOM 710 O O . GLU A 1 90 ? 47.36213 21.05463 -36.13989 1.000 58.34735 91 GLU A O 1
ATOM 716 N N . THR A 1 91 ? 47.02471 20.86849 -33.92352 1.000 51.79828 92 THR A N 1
ATOM 717 C CA . THR A 1 91 ? 48.13879 19.92973 -33.83526 1.000 56.35366 92 THR A CA 1
ATOM 718 C C . THR A 1 91 ? 47.69483 18.55325 -33.34156 1.000 58.68114 92 THR A C 1
ATOM 719 O O . THR A 1 91 ? 46.75440 18.44248 -32.54545 1.000 53.31163 92 THR A O 1
ATOM 723 N N . PRO A 1 92 ? 48.36478 17.48464 -33.79057 1.000 59.11292 93 PRO A N 1
ATOM 724 C CA . PRO A 1 92 ? 48.08803 16.15136 -33.22685 1.000 54.34927 93 PRO A CA 1
ATOM 725 C C . PRO A 1 92 ? 48.26031 16.10366 -31.72783 1.000 60.33612 93 PRO A C 1
ATOM 726 O O . PRO A 1 92 ? 47.69820 15.21499 -31.07314 1.000 61.16048 93 PRO A O 1
ATOM 730 N N . GLU A 1 93 ? 49.04339 17.02005 -31.16295 1.000 58.03980 94 GLU A N 1
ATOM 731 C CA . GLU A 1 93 ? 49.24308 17.04545 -29.71978 1.000 61.79687 94 GLU A CA 1
ATOM 732 C C . GLU A 1 93 ? 47.99958 17.57604 -29.02276 1.000 60.76562 94 GLU A C 1
ATOM 733 O O . GLU A 1 93 ? 47.55384 17.02722 -28.00704 1.000 59.04368 94 GLU A O 1
ATOM 739 N N . GLU A 1 94 ? 47.45055 18.67336 -29.55042 1.000 53.56383 95 GLU A N 1
ATOM 740 C CA . GLU A 1 94 ? 46.18355 19.21253 -29.07039 1.000 54.53762 95 GLU A CA 1
ATOM 741 C C . GLU A 1 94 ? 45.10357 18.13817 -29.05083 1.000 49.89663 95 GLU A C 1
ATOM 742 O O . GLU A 1 94 ? 44.33276 18.01863 -28.09124 1.000 48.47190 95 GLU A O 1
ATOM 748 N N . ARG A 1 95 ? 45.02328 17.36659 -30.12868 1.000 41.31222 96 ARG A N 1
ATOM 749 C CA . ARG A 1 95 ? 43.98940 16.34970 -30.23979 1.000 50.19828 96 ARG A CA 1
ATOM 750 C C . ARG A 1 95 ? 44.14445 15.28774 -29.16401 1.000 55.69119 96 ARG A C 1
ATOM 751 O O . ARG A 1 95 ? 43.14661 14.79973 -28.61663 1.000 52.93961 96 ARG A O 1
ATOM 759 N N . GLU A 1 96 ? 45.38640 14.91484 -28.84242 1.000 55.07300 97 GLU A N 1
ATOM 760 C CA . GLU A 1 96 ? 45.59901 13.89656 -27.81844 1.000 51.66875 97 GLU A CA 1
ATOM 761 C C . GLU A 1 96 ? 45.19117 14.41460 -26.44616 1.000 50.54349 97 GLU A C 1
ATOM 762 O O . GLU A 1 96 ? 44.61923 13.67069 -25.63925 1.000 54.77928 97 GLU A O 1
ATOM 764 N N . GLU A 1 97 ? 45.46091 15.68916 -26.16505 1.000 50.26173 98 GLU A N 1
ATOM 765 C CA . GLU A 1 97 ? 44.96032 16.28934 -24.93089 1.000 52.84959 98 GLU A CA 1
ATOM 766 C C . GLU A 1 97 ? 43.44331 16.19044 -24.84967 1.000 51.44667 98 GLU A C 1
ATOM 767 O O . GLU A 1 97 ? 42.88122 15.88237 -23.79170 1.000 52.92587 98 GLU A O 1
ATOM 773 N N . TRP A 1 98 ? 42.76111 16.51072 -25.94859 1.000 49.93009 99 TRP A N 1
ATOM 774 C CA . TRP A 1 98 ? 41.30204 16.53844 -25.93114 1.000 49.22354 99 TRP A CA 1
ATOM 775 C C . TRP A 1 98 ? 40.72045 15.13337 -25.80082 1.000 43.34646 99 TRP A C 1
ATOM 776 O O . TRP A 1 98 ? 39.90209 14.87574 -24.91278 1.000 48.08712 99 TRP A O 1
ATOM 787 N N . THR A 1 99 ? 41.10712 14.21700 -26.69114 1.000 44.62815 100 THR A N 1
ATOM 788 C CA . THR A 1 99 ? 40.59132 12.85150 -26.59348 1.000 46.05591 100 THR A CA 1
ATOM 789 C C . THR A 1 99 ? 40.89371 12.25760 -25.22806 1.000 54.22411 100 THR A C 1
ATOM 790 O O . THR A 1 99 ? 40.08066 11.51942 -24.66230 1.000 53.40304 100 THR A O 1
ATOM 794 N N . THR A 1 100 ? 42.05406 12.57982 -24.67401 1.000 49.65918 101 THR A N 1
ATOM 795 C CA . THR A 1 100 ? 42.40931 12.01894 -23.38324 1.000 51.33900 101 THR A CA 1
ATOM 796 C C . THR A 1 100 ? 41.48248 12.55146 -22.30093 1.000 51.02523 101 THR A C 1
ATOM 797 O O . THR A 1 100 ? 40.91708 11.78292 -21.51088 1.000 54.49303 101 THR A O 1
ATOM 801 N N . ALA A 1 101 ? 41.28773 13.86770 -22.27365 1.000 45.39212 102 ALA A N 1
ATOM 802 C CA . ALA A 1 101 ? 40.38765 14.46352 -21.29727 1.000 50.80438 102 ALA A CA 1
ATOM 803 C C . ALA A 1 101 ? 38.97535 13.90004 -21.43164 1.000 51.03469 102 ALA A C 1
ATOM 804 O O . ALA A 1 101 ? 38.32303 13.60157 -20.42537 1.000 51.28105 102 ALA A O 1
ATOM 806 N N . ILE A 1 102 ? 38.48357 13.74475 -22.66363 1.000 47.69783 103 ILE A N 1
ATOM 807 C CA . ILE A 1 102 ? 37.12049 13.24307 -22.85007 1.000 47.40188 103 ILE A CA 1
ATOM 808 C C . ILE A 1 102 ? 37.01814 11.81637 -22.32470 1.000 50.56066 103 ILE A C 1
ATOM 809 O O . ILE A 1 102 ? 36.09284 11.47607 -21.57899 1.000 45.08504 103 ILE A O 1
ATOM 814 N N . GLN A 1 103 ? 37.98448 10.96992 -22.69727 1.000 50.32719 104 GLN A N 1
ATOM 815 C CA . GLN A 1 103 ? 38.01587 9.58999 -22.21734 1.000 51.82055 104 GLN A CA 1
ATOM 816 C C . GLN A 1 103 ? 38.04854 9.53793 -20.70207 1.000 54.08254 104 GLN A C 1
ATOM 817 O O . GLN A 1 103 ? 37.31603 8.76296 -20.07736 1.000 55.50222 104 GLN A O 1
ATOM 823 N N . THR A 1 104 ? 38.90848 10.34929 -20.09389 1.000 50.38918 105 THR A N 1
ATOM 824 C CA . THR A 1 104 ? 39.02657 10.34198 -18.64280 1.000 53.05950 105 THR A CA 1
ATOM 825 C C . THR A 1 104 ? 37.70774 10.72667 -17.98919 1.000 56.58304 105 THR A C 1
ATOM 826 O O . THR A 1 104 ? 37.31562 10.14867 -16.96710 1.000 54.63550 105 THR A O 1
ATOM 830 N N . VAL A 1 105 ? 36.99529 11.68794 -18.57327 1.000 52.51879 106 VAL A N 1
ATOM 831 C CA . VAL A 1 105 ? 35.71734 12.09270 -18.00011 1.000 52.99168 106 VAL A CA 1
ATOM 832 C C . VAL A 1 105 ? 34.71321 10.95854 -18.12425 1.000 50.08889 106 VAL A C 1
ATOM 833 O O . VAL A 1 105 ? 34.02890 10.60967 -17.15574 1.000 47.45236 106 VAL A O 1
ATOM 837 N N . ALA A 1 106 ? 34.62286 10.35857 -19.31712 1.000 43.74538 107 ALA A N 1
ATOM 838 C CA . ALA A 1 106 ? 33.67447 9.27120 -19.54342 1.000 50.12140 107 ALA A CA 1
ATOM 839 C C . ALA A 1 106 ? 34.01041 8.04704 -18.69392 1.000 58.33056 107 ALA A C 1
ATOM 840 O O . ALA A 1 106 ? 33.10871 7.37811 -18.17399 1.000 48.70207 107 ALA A O 1
ATOM 842 N N . ASP A 1 107 ? 35.30034 7.72376 -18.56839 1.000 55.24289 108 ASP A N 1
ATOM 843 C CA . ASP A 1 107 ? 35.71610 6.60539 -17.72173 1.000 59.78864 108 ASP A CA 1
ATOM 844 C C . ASP A 1 107 ? 35.24836 6.81140 -16.28866 1.000 56.09933 108 ASP A C 1
ATOM 845 O O . ASP A 1 107 ? 34.66595 5.91013 -15.67607 1.000 58.25325 108 ASP A O 1
ATOM 850 N N . GLY A 1 108 ? 35.49663 8.00016 -15.73938 1.000 55.20313 109 GLY A N 1
ATOM 851 C CA . GLY A 1 108 ? 35.05113 8.33557 -14.39561 1.000 64.77238 109 GLY A CA 1
ATOM 852 C C . GLY A 1 108 ? 33.54505 8.30782 -14.20344 1.000 64.86228 109 GLY A C 1
ATOM 853 O O . GLY A 1 108 ? 33.07982 8.19884 -13.06111 1.000 59.40426 109 GLY A O 1
ATOM 854 N N . LEU A 1 109 ? 32.77177 8.40682 -15.29223 1.000 61.29747 110 LEU A N 1
ATOM 855 C CA . LEU A 1 109 ? 31.31613 8.32738 -15.19827 1.000 58.08236 110 LEU A CA 1
ATOM 856 C C . LEU A 1 109 ? 30.84113 6.88279 -15.15770 1.000 58.24149 110 LEU A C 1
ATOM 857 O O . LEU A 1 109 ? 29.95466 6.54173 -14.36649 1.000 58.16792 110 LEU A O 1
ATOM 862 N N . LYS A 1 110 ? 31.39154 6.03755 -16.03244 1.000 52.29413 111 LYS A N 1
ATOM 863 C CA . LYS A 1 110 ? 31.14116 4.60319 -15.94866 1.000 63.63545 111 LYS A CA 1
ATOM 864 C C . LYS A 1 110 ? 31.54125 4.05243 -14.58420 1.000 60.29661 111 LYS A C 1
ATOM 865 O O . LYS A 1 110 ? 30.82918 3.22353 -14.00800 1.000 63.70870 111 LYS A O 1
ATOM 867 N N . LYS A 1 111 ? 32.67181 4.51108 -14.04649 1.000 59.08292 112 LYS A N 1
ATOM 868 C CA . LYS A 1 111 ? 33.17446 3.96986 -12.78619 1.000 57.34768 112 LYS A CA 1
ATOM 869 C C . LYS A 1 111 ? 32.24338 4.30261 -11.62397 1.000 65.12874 112 LYS A C 1
ATOM 870 O O . LYS A 1 111 ? 31.80075 3.40369 -10.89764 1.000 58.33519 112 LYS A O 1
ATOM 872 N N . GLN A 1 112 ? 31.93744 5.59348 -11.42508 1.000 55.45938 113 GLN A N 1
ATOM 873 C CA . GLN A 1 112 ? 31.06656 5.97739 -10.31374 1.000 57.37546 113 GLN A CA 1
ATOM 874 C C . GLN A 1 112 ? 29.67621 5.38100 -10.46806 1.000 57.17269 113 GLN A C 1
ATOM 875 O O . GLN A 1 112 ? 29.04410 5.01022 -9.47122 1.000 53.08367 113 GLN A O 1
ATOM 881 N N . GLU A 1 113 ? 29.18391 5.27274 -11.70098 1.000 53.10717 114 GLU A N 1
ATOM 882 C CA . GLU A 1 113 ? 27.87313 4.67650 -11.90775 1.000 53.37972 114 GLU A CA 1
ATOM 883 C C . GLU A 1 113 ? 27.88731 3.20442 -11.52439 1.000 63.18872 114 GLU A C 1
ATOM 884 O O . GLU A 1 113 ? 27.07703 2.75183 -10.70515 1.000 54.29293 114 GLU A O 1
ATOM 890 N N . GLU A 1 114 ? 28.80729 2.43877 -12.11596 1.000 47.49714 115 GLU A N 1
ATOM 891 C CA . GLU A 1 114 ? 28.83020 1.01012 -11.85021 1.000 59.40275 115 GLU A CA 1
ATOM 892 C C . GLU A 1 114 ? 28.98705 0.75682 -10.36062 1.000 59.14308 115 GLU A C 1
ATOM 893 O O . GLU A 1 114 ? 28.29337 -0.09446 -9.79388 1.000 53.72977 115 GLU A O 1
ATOM 899 N N . GLU A 1 115 ? 29.86846 1.51860 -9.70193 1.000 53.47571 116 GLU A N 1
ATOM 900 C CA . GLU A 1 115 ? 30.02306 1.38533 -8.25780 1.000 55.75759 116 GLU A CA 1
ATOM 901 C C . GLU A 1 115 ? 28.70774 1.64836 -7.53641 1.000 57.64412 116 GLU A C 1
ATOM 902 O O . GLU A 1 115 ? 28.36552 0.95352 -6.57222 1.000 51.89254 116 GLU A O 1
ATOM 908 N N . GLU A 1 116 ? 27.94468 2.63379 -7.99559 1.000 59.14461 117 GLU A N 1
ATOM 909 C CA . GLU A 1 116 ? 26.68783 2.92884 -7.32375 1.000 59.11011 117 GLU A CA 1
ATOM 910 C C . GLU A 1 116 ? 25.67000 1.82266 -7.56744 1.000 54.65678 117 GLU A C 1
ATOM 911 O O . GLU A 1 116 ? 25.02336 1.35100 -6.62797 1.000 56.06580 117 GLU A O 1
ATOM 917 N N . MET A 1 117 ? 25.51406 1.38174 -8.81596 1.000 51.04098 118 MET A N 1
ATOM 918 C CA . MET A 1 117 ? 24.57239 0.29372 -9.05350 1.000 59.54066 118 MET A CA 1
ATOM 919 C C . MET A 1 117 ? 25.00943 -0.97328 -8.33312 1.000 54.50608 118 MET A C 1
ATOM 920 O O . MET A 1 117 ? 24.18837 -1.65177 -7.71259 1.000 58.07216 118 MET A O 1
ATOM 925 N N . ASP A 1 118 ? 26.30177 -1.30221 -8.40324 1.000 54.81263 119 ASP A N 1
ATOM 926 C CA . ASP A 1 118 ? 26.84031 -2.44444 -7.66956 1.000 52.46837 119 ASP A CA 1
ATOM 927 C C . ASP A 1 118 ? 26.42332 -2.42513 -6.20464 1.000 62.13539 119 ASP A C 1
ATOM 928 O O . ASP A 1 118 ? 26.22737 -3.48674 -5.59276 1.000 55.84295 119 ASP A O 1
ATOM 933 N N . ALA A 1 119 ? 26.29997 -1.23024 -5.62115 1.000 58.93980 120 ALA A N 1
ATOM 934 C CA . ALA A 1 119 ? 25.94932 -1.08467 -4.21485 1.000 56.61388 120 ALA A CA 1
ATOM 935 C C . ALA A 1 119 ? 24.45154 -1.13305 -3.96874 1.000 54.16491 120 ALA A C 1
ATOM 936 O O . ALA A 1 119 ? 24.02854 -1.50644 -2.87104 1.000 60.65518 120 ALA A O 1
ATOM 938 N N . SER A 1 120 ? 23.64641 -0.76972 -4.96293 1.000 60.34609 121 SER A N 1
ATOM 939 C CA . SER A 1 120 ? 22.20762 -0.62864 -4.80932 1.000 63.48151 121 SER A CA 1
ATOM 940 C C . SER A 1 120 ? 21.42565 -1.77032 -5.45617 1.000 63.33126 121 SER A C 1
ATOM 941 O O . SER A 1 120 ? 20.19328 -1.69597 -5.55143 1.000 62.48558 121 SER A O 1
ATOM 944 N N . ALA A 1 121 ? 22.10278 -2.82150 -5.90736 1.000 59.52970 122 ALA A N 1
ATOM 945 C CA . ALA A 1 121 ? 21.40411 -3.92869 -6.54584 1.000 60.61972 122 ALA A CA 1
ATOM 946 C C . ALA A 1 121 ? 20.62327 -4.71146 -5.49629 1.000 54.92504 122 ALA A C 1
ATOM 947 O O . ALA A 1 121 ? 21.19176 -5.15543 -4.49634 1.000 53.97925 122 ALA A O 1
ATOM 949 N N . GLU A 1 122 ? 19.32240 -4.87373 -5.71005 1.000 61.56740 123 GLU A N 1
ATOM 950 C CA . GLU A 1 122 ? 18.42631 -5.42166 -4.68657 1.000 67.89369 123 GLU A CA 1
ATOM 951 C C . GLU A 1 122 ? 17.82925 -6.73660 -5.18651 1.000 83.00825 123 GLU A C 1
ATOM 952 O O . GLU A 1 122 ? 16.63584 -6.81202 -5.49596 1.000 91.27870 123 GLU A O 1
ATOM 954 N N . HIS A 1 123 ? 18.65460 -7.78375 -5.23941 1.000 74.06705 124 HIS A N 1
ATOM 955 C CA . HIS A 1 123 ? 18.23805 -9.06820 -5.80595 1.000 78.50630 124 HIS A CA 1
ATOM 956 C C . HIS A 1 123 ? 17.58178 -8.85000 -7.17199 1.000 80.79487 124 HIS A C 1
ATOM 957 O O . HIS A 1 123 ? 16.62418 -9.53091 -7.55037 1.000 72.49403 124 HIS A O 1
ATOM 964 N N . THR A 1 124 ? 18.05232 -7.81453 -7.87316 1.000 78.08484 125 THR A N 1
ATOM 965 C CA . THR A 1 124 ? 17.99692 -7.71104 -9.32326 1.000 72.39880 125 THR A CA 1
ATOM 966 C C . THR A 1 124 ? 19.21982 -8.36329 -9.96246 1.000 74.12379 125 THR A C 1
ATOM 967 O O . THR A 1 124 ? 19.60955 -8.00644 -11.08348 1.000 68.19858 125 THR A O 1
ATOM 971 N N . ASP A 1 125 ? 19.86239 -9.27686 -9.23621 1.000 64.20759 126 ASP A N 1
ATOM 972 C CA . ASP A 1 125 ? 21.03538 -9.99120 -9.70857 1.000 57.75089 126 ASP A CA 1
ATOM 973 C C . ASP A 1 125 ? 20.64895 -11.25821 -10.47842 1.000 64.69680 126 ASP A C 1
ATOM 974 O O . ASP A 1 125 ? 21.42548 -12.22354 -10.53132 1.000 57.04385 126 ASP A O 1
ATOM 979 N N . MET A 1 126 ? 19.45382 -11.26243 -11.07797 1.000 61.43700 127 MET A N 1
ATOM 980 C CA . MET A 1 126 ? 18.99606 -12.34804 -11.93517 1.000 64.20903 127 MET A CA 1
ATOM 981 C C . MET A 1 126 ? 19.75044 -12.37364 -13.26251 1.000 68.40850 127 MET A C 1
ATOM 982 O O . MET A 1 126 ? 20.23467 -11.34899 -13.75056 1.000 62.12374 127 MET A O 1
ATOM 987 N N . GLU A 1 127 ? 19.82777 -13.55875 -13.86161 1.000 64.83030 128 GLU A N 1
ATOM 988 C CA . GLU A 1 127 ? 20.39481 -13.67602 -15.20172 1.000 63.77134 128 GLU A CA 1
ATOM 989 C C . GLU A 1 127 ? 19.26612 -13.62906 -16.23287 1.000 64.99942 128 GLU A C 1
ATOM 990 O O . GLU A 1 127 ? 19.14035 -12.66224 -16.99048 1.000 62.10861 128 GLU A O 1
ATOM 992 N N . ARG A 1 136 ? 14.47085 -11.31968 -25.88131 1.000 96.49422 144 ARG A N 1
ATOM 993 C CA . ARG A 1 136 ? 13.53973 -12.44562 -25.88951 1.000 93.28500 144 ARG A CA 1
ATOM 994 C C . ARG A 1 136 ? 13.33227 -13.00685 -27.30542 1.000 86.61019 144 ARG A C 1
ATOM 995 O O . ARG A 1 136 ? 12.52575 -13.92422 -27.49213 1.000 85.47640 144 ARG A O 1
ATOM 1003 N N . VAL A 1 137 ? 14.07709 -12.48496 -28.29023 1.000 76.25994 145 VAL A N 1
ATOM 1004 C CA . VAL A 1 137 ? 13.69122 -12.59460 -29.69469 1.000 68.01415 145 VAL A CA 1
ATOM 1005 C C . VAL A 1 137 ? 14.91700 -12.65017 -30.60984 1.000 59.55119 145 VAL A C 1
ATOM 1006 O O . VAL A 1 137 ? 16.03713 -12.34690 -30.20239 1.000 65.35114 145 VAL A O 1
ATOM 1010 N N . THR A 1 138 ? 14.69059 -13.06236 -31.86656 1.000 58.78500 146 THR A N 1
ATOM 1011 C CA . THR A 1 138 ? 15.71674 -13.15352 -32.90626 1.000 52.49947 146 THR A CA 1
ATOM 1012 C C . THR A 1 138 ? 15.17571 -12.63489 -34.23927 1.000 52.21797 146 THR A C 1
ATOM 1013 O O . THR A 1 138 ? 13.96732 -12.45070 -34.42195 1.000 44.18959 146 THR A O 1
ATOM 1017 N N . MET A 1 139 ? 16.08800 -12.46519 -35.20413 1.000 50.23367 147 MET A N 1
ATOM 1018 C CA . MET A 1 139 ? 15.70363 -11.99474 -36.53706 1.000 48.83522 147 MET A CA 1
ATOM 1019 C C . MET A 1 139 ? 14.57109 -12.82754 -37.12461 1.000 52.74359 147 MET A C 1
ATOM 1020 O O . MET A 1 139 ? 13.67882 -12.30218 -37.80671 1.000 46.05377 147 MET A O 1
ATOM 1025 N N . ASN A 1 140 ? 14.62028 -14.14025 -36.90032 1.000 47.94737 148 ASN A N 1
ATOM 1026 C CA . ASN A 1 140 ? 13.70346 -15.08274 -37.52871 1.000 55.47298 148 ASN A CA 1
ATOM 1027 C C . ASN A 1 140 ? 12.25575 -14.86332 -37.11890 1.000 52.89722 148 ASN A C 1
ATOM 1028 O O . ASN A 1 140 ? 11.34802 -15.32414 -37.82187 1.000 52.54733 148 ASN A O 1
ATOM 1033 N N . GLU A 1 141 ? 12.00863 -14.21688 -35.98590 1.000 40.34470 149 GLU A N 1
ATOM 1034 C CA . GLU A 1 141 ? 10.62744 -14.04471 -35.56326 1.000 46.54887 149 GLU A CA 1
ATOM 1035 C C . GLU A 1 141 ? 9.89930 -12.93663 -36.30094 1.000 38.68482 149 GLU A C 1
ATOM 1036 O O . GLU A 1 141 ? 8.75133 -12.64682 -35.94491 1.000 37.27186 149 GLU A O 1
ATOM 1042 N N . PHE A 1 142 ? 10.50125 -12.33787 -37.32346 1.000 35.87262 150 PHE A N 1
ATOM 1043 C CA . PHE A 1 142 ? 9.90463 -11.17189 -37.95797 1.000 37.80831 150 PHE A CA 1
ATOM 1044 C C . PHE A 1 142 ? 9.90192 -11.35138 -39.46041 1.000 38.70433 150 PHE A C 1
ATOM 1045 O O . PHE A 1 142 ? 10.83290 -11.91371 -40.03485 1.000 44.56344 150 PHE A O 1
ATOM 1053 N N . GLU A 1 143 ? 8.85297 -10.83538 -40.08941 1.000 39.67010 151 GLU A N 1
ATOM 1054 C CA . GLU A 1 143 ? 8.77250 -10.73819 -41.53875 1.000 44.88395 151 GLU A CA 1
ATOM 1055 C C . GLU A 1 143 ? 9.04990 -9.29129 -41.94564 1.000 41.57743 151 GLU A C 1
ATOM 1056 O O . GLU A 1 143 ? 8.47356 -8.36523 -41.37926 1.000 37.61377 151 GLU A O 1
ATOM 1062 N N A TYR A 1 144 ? 9.98917 -9.13430 -42.87175 0.527 39.51534 152 TYR A N 1
ATOM 1063 N N B TYR A 1 144 ? 9.89024 -9.08939 -42.95664 0.473 39.53978 152 TYR A N 1
ATOM 1064 C CA A TYR A 1 144 ? 10.28724 -7.85459 -43.48379 0.527 44.08408 152 TYR A CA 1
ATOM 1065 C CA B TYR A 1 144 ? 10.35750 -7.75491 -43.33847 0.473 44.00498 152 TYR A CA 1
ATOM 1066 C C A TYR A 1 144 ? 9.10965 -7.43047 -44.34884 0.527 45.72641 152 TYR A C 1
ATOM 1067 C C B TYR A 1 144 ? 9.57381 -7.20112 -44.53046 0.473 45.53295 152 TYR A C 1
ATOM 1068 O O A TYR A 1 144 ? 8.50522 -8.25026 -45.04926 0.527 44.24864 152 TYR A O 1
ATOM 1069 O O B TYR A 1 144 ? 9.72659 -7.67600 -45.65897 0.473 43.51221 152 TYR A O 1
ATOM 1086 N N . LEU A 1 145 ? 8.76053 -6.16712 -44.27622 1.000 42.88231 153 LEU A N 1
ATOM 1087 C CA . LEU A 1 145 ? 7.72760 -5.69041 -45.19976 1.000 42.89260 153 LEU A CA 1
ATOM 1088 C C . LEU A 1 145 ? 8.13159 -4.49774 -46.04752 1.000 49.65424 153 LEU A C 1
ATOM 1089 O O . LEU A 1 145 ? 7.76827 -4.44178 -47.22625 1.000 53.98488 153 LEU A O 1
ATOM 1094 N N . LYS A 1 146 ? 8.83051 -3.51726 -45.48089 1.000 49.00001 154 LYS A N 1
ATOM 1095 C CA . LYS A 1 146 ? 9.09503 -2.26942 -46.18948 1.000 45.74833 154 LYS A CA 1
ATOM 1096 C C . LYS A 1 146 ? 10.31756 -1.61152 -45.57637 1.000 50.64382 154 LYS A C 1
ATOM 1097 O O . LYS A 1 146 ? 10.43116 -1.54387 -44.34937 1.000 45.14327 154 LYS A O 1
ATOM 1103 N N . LEU A 1 147 ? 11.21503 -1.12105 -46.42178 1.000 46.82799 155 LEU A N 1
ATOM 1104 C CA . LEU A 1 147 ? 12.27386 -0.24109 -45.95036 1.000 50.37515 155 LEU A CA 1
ATOM 1105 C C . LEU A 1 147 ? 11.67465 1.11004 -45.58487 1.000 44.31660 155 LEU A C 1
ATOM 1106 O O . LEU A 1 147 ? 11.05083 1.75921 -46.42765 1.000 48.36615 155 LEU A O 1
ATOM 1111 N N . LEU A 1 148 ? 11.86329 1.54324 -44.33922 1.000 42.46961 156 LEU A N 1
ATOM 1112 C CA . LEU A 1 148 ? 11.39538 2.85585 -43.90786 1.000 42.93284 156 LEU A CA 1
ATOM 1113 C C . LEU A 1 148 ? 12.44236 3.95041 -44.06205 1.000 48.97150 156 LEU A C 1
ATOM 1114 O O . LEU A 1 148 ? 12.08344 5.12488 -44.17846 1.000 47.00675 156 LEU A O 1
ATOM 1119 N N . GLY A 1 149 ? 13.71772 3.58947 -44.06061 1.000 41.57429 157 GLY A N 1
ATOM 1120 C CA . GLY A 1 149 ? 14.79418 4.56735 -44.13182 1.000 39.87444 157 GLY A CA 1
ATOM 1121 C C . GLY A 1 149 ? 16.13375 3.87275 -43.98601 1.000 44.06768 157 GLY A C 1
ATOM 1122 O O . GLY A 1 149 ? 16.23103 2.75513 -43.46216 1.000 35.61634 157 GLY A O 1
ATOM 1123 N N . LYS A 1 150 ? 17.16097 4.54297 -44.48970 1.000 38.81339 158 LYS A N 1
ATOM 1124 C CA . LYS A 1 150 ? 18.54748 4.15414 -44.27642 1.000 44.74194 158 LYS A CA 1
ATOM 1125 C C . LYS A 1 150 ? 19.33268 5.30688 -43.66159 1.000 48.73978 158 LYS A C 1
ATOM 1126 O O . LYS A 1 150 ? 18.99798 6.47923 -43.84731 1.000 54.50673 158 LYS A O 1
ATOM 1132 N N . GLY A 1 151 ? 20.38271 4.95472 -42.91556 1.000 40.36515 159 GLY A N 1
ATOM 1133 C CA . GLY A 1 151 ? 21.32330 5.92015 -42.38672 1.000 42.15177 159 GLY A CA 1
ATOM 1134 C C . GLY A 1 151 ? 22.73095 5.38554 -42.54817 1.000 41.13632 159 GLY A C 1
ATOM 1135 O O . GLY A 1 151 ? 22.94257 4.32058 -43.12145 1.000 37.85811 159 GLY A O 1
ATOM 1136 N N . THR A 1 152 ? 23.69001 6.13765 -42.02310 1.000 40.30901 160 THR A N 1
ATOM 1137 C CA . THR A 1 152 ? 25.07600 5.73979 -42.19342 1.000 37.09157 160 THR A CA 1
ATOM 1138 C C . THR A 1 152 ? 25.35260 4.39384 -41.53158 1.000 41.29703 160 THR A C 1
ATOM 1139 O O . THR A 1 152 ? 26.06892 3.55654 -42.08845 1.000 39.89874 160 THR A O 1
ATOM 1143 N N . PHE A 1 153 ? 24.80896 4.16689 -40.33549 1.000 33.96555 161 PHE A N 1
ATOM 1144 C CA . PHE A 1 153 ? 25.16217 2.97125 -39.58680 1.000 40.68368 161 PHE A CA 1
ATOM 1145 C C . PHE A 1 153 ? 23.99110 2.02206 -39.37365 1.000 41.39377 161 PHE A C 1
ATOM 1146 O O . PHE A 1 153 ? 24.06385 1.16196 -38.48880 1.000 38.48552 161 PHE A O 1
ATOM 1154 N N . GLY A 1 154 ? 22.92824 2.13457 -40.16153 1.000 35.66266 162 GLY A N 1
ATOM 1155 C CA . GLY A 1 154 ? 21.80833 1.23801 -39.96102 1.000 37.45082 162 GLY A CA 1
ATOM 1156 C C . GLY A 1 154 ? 20.69381 1.48821 -40.95162 1.000 36.77699 162 GLY A C 1
ATOM 1157 O O . GLY A 1 154 ? 20.81769 2.29282 -41.88628 1.000 36.18205 162 GLY A O 1
ATOM 1158 N N . LYS A 1 155 ? 19.58889 0.78814 -40.71362 1.000 30.25237 163 LYS A N 1
ATOM 1159 C CA . LYS A 1 155 ? 18.38630 0.92843 -41.52162 1.000 31.39911 163 LYS A CA 1
ATOM 1160 C C . LYS A 1 155 ? 17.18006 0.70505 -40.62195 1.000 36.57717 163 LYS A C 1
ATOM 1161 O O . LYS A 1 155 ? 17.29137 0.15242 -39.52197 1.000 32.91160 163 LYS A O 1
ATOM 1167 N N . VAL A 1 156 ? 16.02482 1.16845 -41.08043 1.000 27.95467 164 VAL A N 1
ATOM 1168 C CA . VAL A 1 156 ? 14.78644 1.03498 -40.32034 1.000 30.22180 164 VAL A CA 1
ATOM 1169 C C . VAL A 1 156 ? 13.77687 0.37122 -41.23617 1.000 36.06182 164 VAL A C 1
ATOM 1170 O O . VAL A 1 156 ? 13.58935 0.81764 -42.37434 1.000 35.27231 164 VAL A O 1
ATOM 1174 N N . ILE A 1 157 ? 13.14309 -0.70328 -40.76345 1.000 31.66048 165 ILE A N 1
ATOM 1175 C CA . ILE A 1 157 ? 12.22961 -1.43696 -41.62750 1.000 31.48835 165 ILE A CA 1
ATOM 1176 C C . ILE A 1 157 ? 10.92144 -1.71554 -40.90577 1.000 34.64583 165 ILE A C 1
ATOM 1177 O O . ILE A 1 157 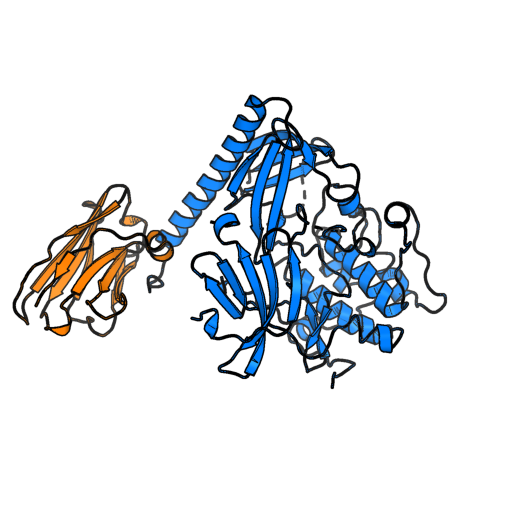? 10.87029 -1.86994 -39.68157 1.000 34.46663 165 ILE A O 1
ATOM 1182 N N . LEU A 1 158 ? 9.84723 -1.72403 -41.67422 1.000 32.74070 166 LEU A N 1
ATOM 1183 C CA . LEU A 1 158 ? 8.55884 -2.15531 -41.15704 1.000 39.53255 166 LEU A CA 1
ATOM 1184 C C . LEU A 1 158 ? 8.54197 -3.67798 -41.12382 1.000 36.96516 166 LEU A C 1
ATOM 1185 O O . LEU A 1 158 ? 8.83981 -4.32807 -42.13391 1.000 35.89262 166 LEU A O 1
ATOM 1190 N N . VAL A 1 159 ? 8.23133 -4.25219 -39.95828 1.000 33.05270 167 VAL A N 1
ATOM 1191 C CA . VAL A 1 159 ? 8.21333 -5.70096 -39.81694 1.000 34.26267 167 VAL A CA 1
ATOM 1192 C C . VAL A 1 159 ? 6.86372 -6.13461 -39.26443 1.000 33.58482 167 VAL A C 1
ATOM 1193 O O . VAL A 1 159 ? 6.14097 -5.36853 -38.62555 1.000 31.43258 167 VAL A O 1
ATOM 1197 N N . LYS A 1 160 ? 6.51836 -7.38283 -39.54462 1.000 36.92997 168 LYS A N 1
ATOM 1198 C CA . LYS A 1 160 ? 5.36073 -8.03093 -38.94497 1.000 32.76534 168 LYS A CA 1
ATOM 1199 C C . LYS A 1 160 ? 5.88652 -9.09171 -37.99495 1.000 35.18639 168 LYS A C 1
ATOM 1200 O O . LYS A 1 160 ? 6.70188 -9.92108 -38.39774 1.000 32.47513 168 LYS A O 1
ATOM 1206 N N . GLU A 1 161 ? 5.47484 -9.04029 -36.72731 1.000 33.08200 169 GLU A N 1
ATOM 1207 C CA . GLU A 1 161 ? 5.92424 -10.06408 -35.79487 1.000 36.83609 169 GLU A CA 1
ATOM 1208 C C . GLU A 1 161 ? 5.21057 -11.38764 -36.12218 1.000 42.55912 169 GLU A C 1
ATOM 1209 O O . GLU A 1 161 ? 3.98050 -11.45732 -36.06237 1.000 38.02865 169 GLU A O 1
ATOM 1215 N N . LYS A 1 162 ? 5.96830 -12.42542 -36.50733 1.000 34.40544 170 LYS A N 1
ATOM 1216 C CA . LYS A 1 162 ? 5.33835 -13.65357 -37.02494 1.000 46.10506 170 LYS A CA 1
ATOM 1217 C C . LYS A 1 162 ? 4.33636 -14.25386 -36.03603 1.000 45.39964 170 LYS A C 1
ATOM 1218 O O . LYS A 1 162 ? 3.23608 -14.66882 -36.41952 1.000 39.03189 170 LYS A O 1
ATOM 1224 N N . ALA A 1 163 ? 4.69559 -14.31487 -34.75731 1.000 43.71707 171 ALA A N 1
ATOM 1225 C CA . ALA A 1 163 ? 3.85062 -15.04099 -33.81488 1.000 43.60651 171 ALA A CA 1
ATOM 1226 C C . ALA A 1 163 ? 2.55541 -14.30106 -33.51585 1.000 51.34194 171 ALA A C 1
ATOM 1227 O O . ALA A 1 163 ? 1.54686 -14.92941 -33.17503 1.000 44.71768 171 ALA A O 1
ATOM 1229 N N . THR A 1 164 ? 2.53829 -12.97840 -33.62916 1.000 41.02721 172 THR A N 1
ATOM 1230 C CA . THR A 1 164 ? 1.35493 -12.24767 -33.21995 1.000 38.40921 172 THR A CA 1
ATOM 1231 C C . THR A 1 164 ? 0.61941 -11.56310 -34.35940 1.000 36.86392 172 THR A C 1
ATOM 1232 O O . THR A 1 164 ? -0.50693 -11.11860 -34.15068 1.000 41.50497 172 THR A O 1
ATOM 1236 N N . GLY A 1 165 ? 1.23157 -11.41588 -35.53447 1.000 42.51002 173 GLY A N 1
ATOM 1237 C CA . GLY A 1 165 ? 0.63639 -10.59412 -36.57462 1.000 41.04554 173 GLY A CA 1
ATOM 1238 C C . GLY A 1 165 ? 0.77188 -9.09148 -36.38961 1.000 40.03993 173 GLY A C 1
ATOM 1239 O O . GLY A 1 165 ? 0.29337 -8.33607 -37.24737 1.000 45.43875 173 GLY A O 1
ATOM 1240 N N . ARG A 1 166 ? 1.42655 -8.62444 -35.32858 1.000 39.12655 174 ARG A N 1
ATOM 1241 C CA . ARG A 1 166 ? 1.50844 -7.19456 -35.05378 1.000 38.39171 174 ARG A CA 1
ATOM 1242 C C . ARG A 1 166 ? 2.63946 -6.52229 -35.83776 1.000 41.45040 174 ARG A C 1
ATOM 1243 O O . ARG A 1 166 ? 3.65809 -7.14053 -36.15022 1.000 39.01412 174 ARG A O 1
ATOM 1251 N N . TYR A 1 167 ? 2.45705 -5.22921 -36.14020 1.000 40.62589 175 TYR A N 1
ATOM 1252 C CA . TYR A 1 167 ? 3.42426 -4.48988 -36.94147 1.000 36.27592 175 TYR A CA 1
ATOM 1253 C C . TYR A 1 167 ? 4.31098 -3.66384 -36.03156 1.000 34.16582 175 TYR A C 1
ATOM 1254 O O . TYR A 1 167 ? 3.82875 -3.05037 -35.07304 1.000 33.84741 175 TYR A O 1
ATOM 1263 N N . TYR A 1 168 ? 5.61126 -3.65914 -36.33690 1.000 32.88758 176 TYR A N 1
ATOM 1264 C CA . TYR A 1 168 ? 6.59010 -2.88263 -35.59622 1.000 29.97836 176 TYR A CA 1
ATOM 1265 C C . TYR A 1 168 ? 7.53057 -2.21495 -36.59229 1.000 25.69077 176 TYR A C 1
ATOM 1266 O O . TYR A 1 168 ? 7.65634 -2.65340 -37.74041 1.000 32.06466 176 TYR A O 1
ATOM 1275 N N . ALA A 1 169 ? 8.19373 -1.14791 -36.15373 1.000 30.53721 177 ALA A N 1
ATOM 1276 C CA . ALA A 1 169 ? 9.37410 -0.67799 -36.87643 1.000 26.06191 177 ALA A CA 1
ATOM 1277 C C . ALA A 1 169 ? 10.59183 -1.30055 -36.21070 1.000 27.30948 177 ALA A C 1
ATOM 1278 O O . ALA A 1 169 ? 10.70854 -1.28339 -34.98036 1.000 33.51329 177 ALA A O 1
ATOM 1280 N N . MET A 1 170 ? 11.49073 -1.86827 -37.00571 1.000 26.70201 178 MET A N 1
ATOM 1281 C CA . MET A 1 170 ? 12.74424 -2.40171 -36.47492 1.000 27.76178 178 MET A CA 1
ATOM 1282 C C . MET A 1 170 ? 13.90791 -1.55201 -36.94389 1.000 25.68482 178 MET A C 1
ATOM 1283 O O . MET A 1 170 ? 14.14786 -1.44216 -38.15225 1.000 28.30484 178 MET A O 1
ATOM 1288 N N . LYS A 1 171 ? 14.65510 -1.00047 -35.99548 1.000 25.42550 179 LYS A N 1
ATOM 1289 C CA . LYS A 1 171 ? 15.88258 -0.27817 -36.28725 1.000 26.07478 179 LYS A CA 1
ATOM 1290 C C . LYS A 1 171 ? 17.05277 -1.24404 -36.18397 1.000 28.26690 179 LYS A C 1
ATOM 1291 O O . LYS A 1 171 ? 17.27357 -1.81249 -35.11762 1.000 31.38239 179 LYS A O 1
ATOM 1297 N N . ILE A 1 172 ? 17.81514 -1.41439 -37.26820 1.000 26.89915 180 ILE A N 1
ATOM 1298 C CA . ILE A 1 172 ? 18.92509 -2.38320 -37.30047 1.000 27.99872 180 ILE A CA 1
ATOM 1299 C C . ILE A 1 172 ? 20.24549 -1.62401 -37.45739 1.000 37.05913 180 ILE A C 1
ATOM 1300 O O . ILE A 1 172 ? 20.52165 -1.05939 -38.52747 1.000 31.65709 180 ILE A O 1
ATOM 1305 N N . LEU A 1 173 ? 21.08271 -1.64570 -36.41539 1.000 29.18202 181 LEU A N 1
ATOM 1306 C CA . LEU A 1 173 ? 22.32205 -0.88089 -36.38032 1.000 31.25249 181 LEU A CA 1
ATOM 1307 C C . LEU A 1 173 ? 23.52119 -1.81779 -36.46509 1.000 36.20485 181 LEU A C 1
ATOM 1308 O O . LEU A 1 173 ? 23.48950 -2.93734 -35.94703 1.000 30.18898 181 LEU A O 1
ATOM 1313 N N . LYS A 1 174 ? 24.58785 -1.34850 -37.10246 1.000 35.37099 182 LYS A N 1
ATOM 1314 C CA . LYS A 1 174 ? 25.83415 -2.10941 -37.11107 1.000 38.73916 182 LYS A CA 1
ATOM 1315 C C . LYS A 1 174 ? 26.37417 -2.16465 -35.69708 1.000 41.04591 182 LYS A C 1
ATOM 1316 O O . LYS A 1 174 ? 26.68671 -1.12219 -35.10794 1.000 39.87570 182 LYS A O 1
ATOM 1322 N N . LYS A 1 175 ? 26.50279 -3.37687 -35.14815 1.000 33.42670 183 LYS A N 1
ATOM 1323 C CA . LYS A 1 175 ? 26.83697 -3.47622 -33.73056 1.000 42.07234 183 LYS A CA 1
ATOM 1324 C C . LYS A 1 175 ? 28.20674 -2.88671 -33.43665 1.000 39.62147 183 LYS A C 1
ATOM 1325 O O . LYS A 1 175 ? 28.43185 -2.32898 -32.35481 1.000 43.25373 183 LYS A O 1
ATOM 1331 N N . GLU A 1 176 ? 29.13217 -3.01017 -34.37793 1.000 42.03219 184 GLU A N 1
ATOM 1332 C CA . GLU A 1 176 ? 30.50575 -2.60779 -34.10561 1.000 45.53221 184 GLU A CA 1
ATOM 1333 C C . GLU A 1 176 ? 30.63451 -1.10583 -33.85650 1.000 53.16430 184 GLU A C 1
ATOM 1334 O O . GLU A 1 176 ? 31.54623 -0.68285 -33.13827 1.000 47.36783 184 GLU A O 1
ATOM 1340 N N . VAL A 1 177 ? 29.72417 -0.28252 -34.39124 1.000 47.00774 185 VAL A N 1
ATOM 1341 C CA . VAL A 1 177 ? 29.86467 1.16424 -34.19524 1.000 52.86768 185 VAL A CA 1
ATOM 1342 C C . VAL A 1 177 ? 29.31753 1.64131 -32.86329 1.000 55.02528 185 VAL A C 1
ATOM 1343 O O . VAL A 1 177 ? 29.43204 2.83492 -32.55693 1.000 65.08683 185 VAL A O 1
ATOM 1347 N N . ILE A 1 178 ? 28.70658 0.76160 -32.07241 1.000 55.68669 186 ILE A N 1
ATOM 1348 C CA . ILE A 1 178 ? 28.22701 1.12630 -30.74221 1.000 60.04780 186 ILE A CA 1
ATOM 1349 C C . ILE A 1 178 ? 29.17685 0.56615 -29.69575 1.000 67.21333 186 ILE A C 1
ATOM 1350 O O . ILE A 1 178 ? 29.77660 1.31967 -28.92190 1.000 77.77161 186 ILE A O 1
ATOM 1355 N N . VAL A 1 179 ? 29.30060 -0.75726 -29.65409 1.000 66.09058 187 VAL A N 1
ATOM 1356 C CA . VAL A 1 179 ? 30.29805 -1.43311 -28.82844 1.000 70.80687 187 VAL A CA 1
ATOM 1357 C C . VAL A 1 179 ? 31.68302 -1.26023 -29.44590 1.000 67.58080 187 VAL A C 1
ATOM 1358 O O . VAL A 1 179 ? 32.57533 -0.65827 -28.84628 1.000 74.94408 187 VAL A O 1
ATOM 1362 N N . ARG A 1 192 ? 17.58279 -2.05213 -22.38690 1.000 72.73810 200 ARG A N 1
ATOM 1363 C CA . ARG A 1 192 ? 17.00378 -0.74030 -22.67561 1.000 78.43794 200 ARG A CA 1
ATOM 1364 C C . ARG A 1 192 ? 15.47414 -0.68462 -22.57454 1.000 83.18430 200 ARG A C 1
ATOM 1365 O O . ARG A 1 192 ? 14.90886 0.36283 -22.23281 1.000 81.81845 200 ARG A O 1
ATOM 1373 N N . VAL A 1 193 ? 14.79821 -1.79391 -22.88699 1.000 77.90636 201 VAL A N 1
ATOM 1374 C CA . VAL A 1 193 ? 13.33801 -1.78566 -22.87398 1.000 71.67001 201 VAL A CA 1
ATOM 1375 C C . VAL A 1 193 ? 12.78030 -1.41143 -21.50625 1.000 82.09076 201 VAL A C 1
ATOM 1376 O O . VAL A 1 193 ? 11.63895 -0.94185 -21.41125 1.000 79.95990 201 VAL A O 1
ATOM 1380 N N . LEU A 1 194 ? 13.55714 -1.61129 -20.43589 1.000 82.41033 202 LEU A N 1
ATOM 1381 C CA . LEU A 1 194 ? 13.13398 -1.19793 -19.10311 1.000 79.75226 202 LEU A CA 1
ATOM 1382 C C . LEU A 1 194 ? 13.23128 0.30983 -18.89777 1.000 84.37373 202 LEU A C 1
ATOM 1383 O O . LEU A 1 194 ? 12.61222 0.83744 -17.96417 1.000 81.74791 202 LEU A O 1
ATOM 1385 N N . GLN A 1 195 ? 13.98614 1.01089 -19.74555 1.000 80.57070 203 GLN A N 1
ATOM 1386 C CA . GLN A 1 195 ? 14.18692 2.44919 -19.62263 1.000 75.79702 203 GLN A CA 1
ATOM 1387 C C . GLN A 1 195 ? 13.10722 3.25150 -20.34702 1.000 75.15036 203 GLN A C 1
ATOM 1388 O O . GLN A 1 195 ? 13.18146 4.48522 -20.38525 1.000 71.83275 203 GLN A O 1
ATOM 1394 N N . ASN A 1 196 ? 12.10809 2.57437 -20.90936 1.000 71.81351 204 ASN A N 1
ATOM 1395 C CA . ASN A 1 196 ? 11.08219 3.21115 -21.72775 1.000 63.24619 204 ASN A CA 1
ATOM 1396 C C . ASN A 1 196 ? 10.45269 4.41166 -21.02566 1.000 66.44116 204 A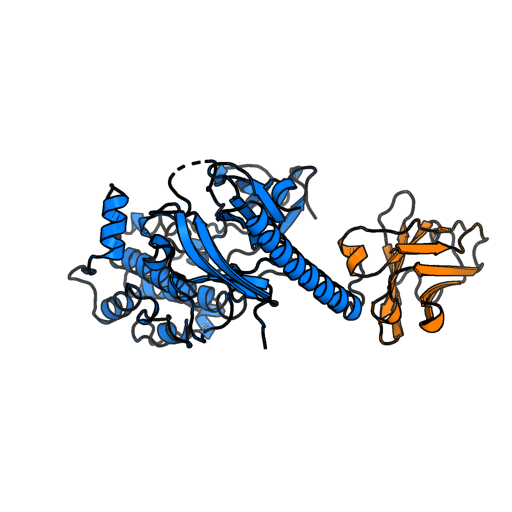SN A C 1
ATOM 1397 O O . ASN A 1 196 ? 10.19337 4.38774 -19.81853 1.000 66.61996 204 ASN A O 1
ATOM 1402 N N . SER A 1 197 ? 10.19355 5.46601 -21.79761 1.000 62.40232 205 SER A N 1
ATOM 1403 C CA . SER A 1 197 ? 9.49356 6.62035 -21.25417 1.000 59.12080 205 SER A CA 1
ATOM 1404 C C . SER A 1 197 ? 8.03450 6.27954 -20.96683 1.000 64.37361 205 SER A C 1
ATOM 1405 O O . SER A 1 197 ? 7.37195 5.56428 -21.72798 1.000 59.24103 205 SER A O 1
ATOM 1408 N N . ARG A 1 198 ? 7.53371 6.79126 -19.84948 1.000 60.47088 206 ARG A N 1
ATOM 1409 C CA . ARG A 1 198 ? 6.12617 6.62023 -19.51895 1.000 59.06613 206 ARG A CA 1
ATOM 1410 C C . ARG A 1 198 ? 5.32774 7.77501 -20.13489 1.000 52.79241 206 ARG A C 1
ATOM 1411 O O . ARG A 1 198 ? 4.71070 8.58124 -19.42671 1.000 59.04669 206 ARG A O 1
ATOM 1419 N N . HIS A 1 199 ? 5.38878 7.91029 -21.47125 1.000 45.13644 207 HIS A N 1
ATOM 1420 C CA . HIS A 1 199 ? 4.55236 8.92575 -22.11621 1.000 35.36774 207 HIS A CA 1
ATOM 1421 C C . HIS A 1 199 ? 3.78927 8.32232 -23.28868 1.000 31.37066 207 HIS A C 1
ATOM 1422 O O . HIS A 1 199 ? 4.38718 7.67002 -24.15703 1.000 31.13703 207 HIS A O 1
ATOM 1429 N N . PRO A 1 200 ? 2.47980 8.53403 -23.36004 1.000 34.53666 208 PRO A N 1
ATOM 1430 C CA . PRO A 1 200 ? 1.67245 7.84649 -24.38378 1.000 31.10507 208 PRO A CA 1
ATOM 1431 C C . PRO A 1 200 ? 1.99637 8.22049 -25.82967 1.000 36.17789 208 PRO A C 1
ATOM 1432 O O . PRO A 1 200 ? 1.75992 7.39800 -26.72632 1.000 32.87688 208 PRO A O 1
ATOM 1436 N N . PHE A 1 201 ? 2.48218 9.43477 -26.10421 1.000 29.71778 209 PHE A N 1
ATOM 1437 C CA . PHE A 1 201 ? 2.58193 9.89417 -27.49366 1.000 23.94922 209 PHE A CA 1
ATOM 1438 C C . PHE A 1 201 ? 3.98289 9.77847 -28.06917 1.000 28.18901 209 PHE A C 1
ATOM 1439 O O . PHE A 1 201 ? 4.19301 10.15619 -29.22856 1.000 33.40207 209 PHE A O 1
ATOM 1447 N N . LEU A 1 202 ? 4.94177 9.29877 -27.28780 1.000 28.36861 210 LEU A N 1
ATOM 1448 C CA . LEU A 1 202 ? 6.26529 8.93531 -27.77880 1.000 29.24217 210 LEU A CA 1
ATOM 1449 C C . LEU A 1 202 ? 6.28911 7.47141 -28.25017 1.000 30.59108 210 LEU A C 1
ATOM 1450 O O . LEU A 1 202 ? 5.40285 6.66537 -27.92731 1.000 29.85889 210 LEU A O 1
ATOM 1455 N N . THR A 1 203 ? 7.32416 7.12926 -29.02891 1.000 26.70104 211 THR A N 1
ATOM 1456 C CA . THR A 1 203 ? 7.44438 5.78070 -29.57212 1.000 27.83689 211 THR A CA 1
ATOM 1457 C C . THR A 1 203 ? 8.10347 4.87716 -28.53038 1.000 28.78826 211 THR A C 1
ATOM 1458 O O . THR A 1 203 ? 9.24742 5.11522 -28.10946 1.000 25.47789 211 THR A O 1
ATOM 1462 N N . ALA A 1 204 ? 7.37469 3.85464 -28.09111 1.000 30.33396 212 ALA A N 1
ATOM 1463 C CA . ALA A 1 204 ? 7.90403 2.96223 -27.08207 1.000 32.30559 212 ALA A CA 1
ATOM 1464 C C . ALA A 1 204 ? 8.73999 1.88069 -27.74092 1.000 31.48039 212 ALA A C 1
ATOM 1465 O O . ALA A 1 204 ? 8.43316 1.40353 -28.83460 1.000 31.66153 212 ALA A O 1
ATOM 1467 N N . LEU A 1 205 ? 9.79907 1.50403 -27.06013 1.000 31.48427 213 LEU A N 1
ATOM 1468 C CA . LEU A 1 205 ? 10.64101 0.38508 -27.45637 1.000 35.89156 213 LEU A CA 1
ATOM 1469 C C . LEU A 1 205 ? 10.02325 -0.90072 -26.91718 1.000 38.27252 213 LEU A C 1
ATOM 1470 O O . LEU A 1 205 ? 9.82239 -1.01986 -25.71047 1.000 39.42786 213 LEU A O 1
ATOM 1475 N N . LYS A 1 206 ? 9.69579 -1.84662 -27.79926 1.000 37.26863 214 LYS A N 1
ATOM 1476 C CA . LYS A 1 206 ? 9.07987 -3.10993 -27.37677 1.000 35.07736 214 LYS A CA 1
ATOM 1477 C C . LYS A 1 206 ? 10.09229 -4.23022 -27.10439 1.000 48.16359 214 LYS A C 1
ATOM 1478 O O . LYS A 1 206 ? 10.03348 -4.86644 -26.05167 1.000 47.07461 214 LYS A O 1
ATOM 1484 N N . TYR A 1 207 ? 11.00134 -4.50994 -28.03433 1.000 39.37792 215 TYR A N 1
ATOM 1485 C CA . TYR A 1 207 ? 12.12619 -5.40919 -27.76656 1.000 47.24924 215 TYR A CA 1
ATOM 1486 C C . TYR A 1 207 ? 13.44768 -4.76580 -28.17415 1.000 43.39271 215 TYR A C 1
ATOM 1487 O O . TYR A 1 207 ? 13.49651 -3.88632 -29.02928 1.000 31.07256 215 TYR A O 1
ATOM 1496 N N . SER A 1 208 ? 14.53561 -5.27123 -27.59845 1.000 37.12005 216 SER A N 1
ATOM 1497 C CA . SER A 1 208 ? 15.88679 -4.95449 -28.04895 1.000 37.97014 216 SER A CA 1
ATOM 1498 C C . SER A 1 208 ? 16.68021 -6.25823 -28.05734 1.000 39.72229 216 SER A C 1
ATOM 1499 O O . SER A 1 208 ? 16.54965 -7.04984 -27.12443 1.000 36.52199 216 SER A O 1
ATOM 1502 N N . PHE A 1 209 ? 17.43636 -6.52829 -29.12321 1.000 34.07440 217 PHE A N 1
ATOM 1503 C CA . PHE A 1 209 ? 18.23679 -7.75332 -29.17286 1.000 37.54144 217 PHE A CA 1
ATOM 1504 C C . PHE A 1 209 ? 19.42900 -7.56128 -30.09272 1.000 43.93449 217 PHE A C 1
ATOM 1505 O O . PHE A 1 209 ? 19.48098 -6.62840 -30.89185 1.000 36.46478 217 PHE A O 1
ATOM 1513 N N . GLN A 1 210 ? 20.39956 -8.45340 -29.96992 1.000 33.98877 218 GLN A N 1
ATOM 1514 C CA . GLN A 1 210 ? 21.58115 -8.38157 -30.80380 1.000 37.86929 218 GLN A CA 1
ATOM 1515 C C . GLN A 1 210 ? 21.76225 -9.68423 -31.55858 1.000 41.21831 218 GLN A C 1
ATOM 1516 O O . GLN A 1 210 ? 21.40882 -10.76091 -31.06789 1.000 49.58900 218 GLN A O 1
ATOM 1522 N N . THR A 1 211 ? 22.26699 -9.57202 -32.77480 1.000 35.92212 219 THR A N 1
ATOM 1523 C CA . THR A 1 211 ? 22.74633 -10.72111 -33.51668 1.000 42.29340 219 THR A CA 1
ATOM 1524 C C . THR A 1 211 ? 24.26945 -10.74712 -33.42573 1.000 43.99954 219 THR A C 1
ATOM 1525 O O . THR A 1 211 ? 24.86374 -10.05690 -32.58493 1.000 39.08244 219 THR A O 1
ATOM 1529 N N . HIS A 1 212 ? 24.91026 -11.52770 -34.30039 1.000 38.01331 220 HIS A N 1
ATOM 1530 C CA . HIS A 1 212 ? 26.36660 -11.58567 -34.29963 1.000 46.20006 220 HIS A CA 1
ATOM 1531 C C . HIS A 1 212 ? 26.96923 -10.26016 -34.74841 1.000 44.16656 220 HIS A C 1
ATOM 1532 O O . HIS A 1 212 ? 28.04758 -9.87924 -34.27779 1.000 35.56002 220 HIS A O 1
ATOM 1539 N N . ASP A 1 213 ? 26.28516 -9.52009 -35.63087 1.000 39.57512 221 ASP A N 1
ATOM 1540 C CA . ASP A 1 213 ? 26.85376 -8.26830 -36.10582 1.000 36.93489 221 ASP A CA 1
ATOM 1541 C C . ASP A 1 213 ? 25.87659 -7.09004 -36.08673 1.000 38.06800 221 ASP A C 1
ATOM 1542 O O . ASP A 1 213 ? 26.22592 -6.03176 -36.60209 1.000 35.37274 221 ASP A O 1
ATOM 1547 N N . ARG A 1 214 ? 24.66638 -7.23989 -35.53637 1.000 34.33643 222 ARG A N 1
ATOM 1548 C CA . ARG A 1 214 ? 23.69381 -6.14254 -35.52255 1.000 31.93906 222 ARG A CA 1
ATOM 1549 C C . ARG A 1 214 ? 23.07119 -5.99731 -34.14255 1.000 31.34787 222 ARG A C 1
ATOM 1550 O O . ARG A 1 214 ? 22.94470 -6.96511 -33.38527 1.000 34.15976 222 ARG A O 1
ATOM 1558 N N . LEU A 1 215 ? 22.68044 -4.77039 -33.82206 1.000 30.47291 223 LEU A N 1
ATOM 1559 C CA . LEU A 1 215 ? 21.85336 -4.46407 -32.66513 1.000 29.27502 223 LEU A CA 1
ATOM 1560 C C . LEU A 1 215 ? 20.52170 -3.96839 -33.20709 1.000 37.35543 223 LEU A C 1
ATOM 1561 O O . LEU A 1 215 ? 20.49670 -3.07250 -34.06132 1.000 31.32141 223 LEU A O 1
ATOM 1566 N N . CYS A 1 216 ? 19.42071 -4.59201 -32.79062 1.000 32.37684 224 CYS A N 1
ATOM 1567 C CA . CYS A 1 216 ? 18.12946 -4.19603 -33.32906 1.000 33.27006 224 CYS A CA 1
ATOM 1568 C C . CYS A 1 216 ? 17.16585 -3.75353 -32.24121 1.000 30.33737 224 CYS A C 1
ATOM 1569 O O . CYS A 1 216 ? 17.05394 -4.38021 -31.18614 1.000 32.74475 224 CYS A O 1
ATOM 1572 N N . PHE A 1 217 ? 16.46861 -2.66886 -32.52900 1.000 28.78446 225 PHE A N 1
ATOM 1573 C CA . PHE A 1 217 ? 15.42937 -2.13389 -31.65889 1.000 27.63532 225 PHE A CA 1
ATOM 1574 C C . PHE A 1 217 ? 14.07482 -2.31314 -32.33003 1.000 32.37720 225 PHE A C 1
ATOM 1575 O O . PHE A 1 217 ? 13.87604 -1.86198 -33.45971 1.000 29.33436 225 PHE A O 1
ATOM 1583 N N . VAL A 1 218 ? 13.13052 -2.92168 -31.62753 1.000 27.59972 226 VAL A N 1
ATOM 1584 C CA . VAL A 1 218 ? 11.79023 -3.14345 -32.16241 1.000 27.07069 226 VAL A CA 1
ATOM 1585 C C . VAL A 1 218 ? 10.88165 -2.14962 -31.46104 1.000 27.74051 226 VAL A C 1
ATOM 1586 O O . VAL A 1 218 ? 10.74669 -2.18474 -30.22869 1.000 30.49234 226 VAL A O 1
ATOM 1590 N N A MET A 1 219 ? 10.25539 -1.27063 -32.23747 0.410 28.92613 227 MET A N 1
ATOM 1591 N N B MET A 1 219 ? 10.27487 -1.25103 -32.22237 0.590 28.87513 227 MET A N 1
ATOM 1592 C CA A MET A 1 219 ? 9.53199 -0.13838 -31.68246 0.410 29.79624 227 MET A CA 1
ATOM 1593 C CA B MET A 1 219 ? 9.48748 -0.20368 -31.59738 0.590 29.63018 227 MET A CA 1
ATOM 1594 C C A MET A 1 219 ? 8.10645 -0.11298 -32.21662 0.410 28.16266 227 MET A C 1
ATOM 1595 C C B MET A 1 219 ? 8.08891 -0.16239 -32.18231 0.590 28.10023 227 MET A C 1
ATOM 1596 O O A MET A 1 219 ? 7.83288 -0.57859 -33.32754 0.410 28.03579 227 MET A O 1
ATOM 1597 O O B MET A 1 219 ? 7.83014 -0.61794 -33.30053 0.590 27.77875 227 MET A O 1
ATOM 1606 N N . GLU A 1 220 ? 7.19884 0.47199 -31.43861 1.000 29.71792 228 GLU A N 1
ATOM 1607 C CA . GLU A 1 220 ? 5.81831 0.44770 -31.86166 1.000 31.72032 228 GLU A CA 1
ATOM 1608 C C . GLU A 1 220 ? 5.67324 1.18452 -33.17900 1.000 30.63257 228 GLU A C 1
ATOM 1609 O O . GLU A 1 220 ? 6.45304 2.08315 -33.52908 1.000 28.75309 228 GLU A O 1
ATOM 1615 N N . TYR A 1 221 ? 4.65251 0.78397 -33.91446 1.000 30.40962 229 TYR A N 1
ATOM 1616 C CA . TYR A 1 221 ? 4.31062 1.37411 -35.19116 1.000 28.51182 229 TYR A CA 1
ATOM 1617 C C . TYR A 1 221 ? 2.80767 1.58499 -35.16566 1.000 41.39288 229 TYR A C 1
ATOM 1618 O O . TYR A 1 221 ? 2.04720 0.61230 -35.08460 1.000 35.09889 229 TYR A O 1
ATOM 1627 N N . ALA A 1 222 ? 2.38054 2.84218 -35.18364 1.000 31.14535 230 ALA A N 1
ATOM 1628 C CA . ALA A 1 222 ? 0.95551 3.13668 -35.10751 1.000 30.65186 230 ALA A CA 1
ATOM 1629 C C . ALA A 1 222 ? 0.29910 2.84071 -36.44762 1.000 33.56936 230 ALA A C 1
ATOM 1630 O O . ALA A 1 222 ? 0.91076 2.99934 -37.50881 1.000 38.35705 230 ALA A O 1
ATOM 1632 N N . ASN A 1 223 ? -0.96767 2.43447 -36.41830 1.000 32.04035 231 ASN A N 1
ATOM 1633 C CA . ASN A 1 223 ? -1.60139 2.10238 -37.68975 1.000 34.93238 231 ASN A CA 1
ATOM 1634 C C . ASN A 1 223 ? -2.76940 3.01964 -38.01886 1.000 37.93320 231 ASN A C 1
ATOM 1635 O O . ASN A 1 223 ? -3.64552 2.63011 -38.78733 1.000 34.09876 231 ASN A O 1
ATOM 1640 N N . GLY A 1 224 ? -2.80662 4.22376 -37.45795 1.000 30.11469 232 GLY A N 1
ATOM 1641 C CA . GLY A 1 224 ? -3.79494 5.19526 -37.86475 1.000 27.75331 232 GLY A CA 1
ATOM 1642 C C . GLY A 1 224 ? -3.36680 6.08823 -39.00181 1.000 34.34899 232 GLY A C 1
ATOM 1643 O O . GLY A 1 224 ? -4.05761 7.06729 -39.28138 1.000 32.96672 232 GLY A O 1
ATOM 1644 N N . GLY A 1 225 ? -2.24303 5.80850 -39.65091 1.000 31.77175 233 GLY A N 1
ATOM 1645 C CA . GLY A 1 225 ? -1.82613 6.57112 -40.80614 1.000 32.99420 233 GLY A CA 1
ATOM 1646 C C . GLY A 1 225 ? -0.82147 7.66582 -40.45377 1.000 34.78054 233 GLY A C 1
ATOM 1647 O O . GLY A 1 225 ? -0.57972 7.99807 -39.29104 1.000 31.41873 233 GLY A O 1
ATOM 1648 N N . GLU A 1 226 ? -0.21156 8.20073 -41.50474 1.000 34.35915 234 GLU A N 1
ATOM 1649 C CA . GLU A 1 226 ? 0.72863 9.30688 -41.40092 1.000 33.77734 234 GLU A CA 1
ATOM 1650 C C . GLU A 1 226 ? -0.03594 10.61984 -41.36100 1.0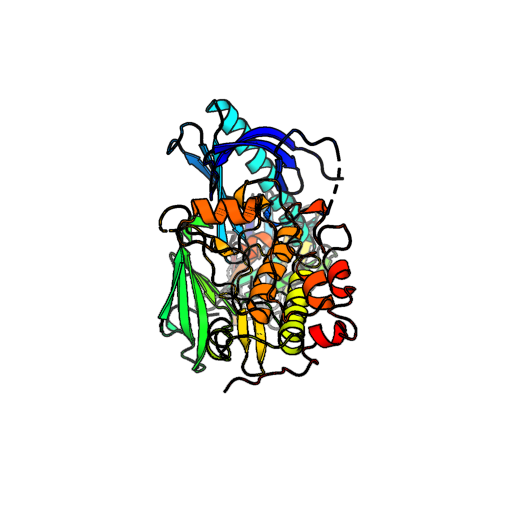00 30.46020 234 GLU A C 1
ATOM 1651 O O . GLU A 1 226 ? -0.86582 10.87252 -42.23793 1.000 29.66750 234 GLU A O 1
ATOM 1657 N N . LEU A 1 227 ? 0.26835 11.48025 -40.37693 1.000 24.86497 235 LEU A N 1
ATOM 1658 C CA . LEU A 1 227 ? -0.41092 12.77496 -40.33303 1.000 29.39048 235 LEU A CA 1
ATOM 1659 C C . LEU A 1 227 ? -0.10298 13.59105 -41.57639 1.000 31.75917 235 LEU A C 1
ATOM 1660 O O . LEU A 1 227 ? -0.94265 14.37124 -42.03666 1.000 33.75187 235 LEU A O 1
ATOM 1665 N N A PHE A 1 228 ? 1.10874 13.45255 -42.11793 0.690 30.38048 236 PHE A N 1
ATOM 1666 N N B PHE A 1 228 ? 1.07358 13.40583 -42.15713 0.310 30.43480 236 PHE A N 1
ATOM 1667 C CA A PHE A 1 228 ? 1.45456 14.14144 -43.36190 0.690 31.28277 236 PHE A CA 1
ATOM 1668 C CA B PHE A 1 228 ? 1.26655 13.83394 -43.53244 0.310 31.58561 236 PHE A CA 1
ATOM 1669 C C A PHE A 1 228 ? 0.40635 13.87922 -44.43310 0.690 27.71849 236 PHE A C 1
ATOM 1670 C C B PHE A 1 228 ? 0.45083 12.91490 -44.43399 0.310 30.31853 236 PHE A C 1
ATOM 1671 O O A PHE A 1 228 ? 0.00118 14.80270 -45.15695 0.690 25.55222 236 PHE A O 1
ATOM 1672 O O B PHE A 1 228 ? 0.35145 11.71068 -44.18257 0.310 34.21189 236 PHE A O 1
ATOM 1687 N N A PHE A 1 229 ? -0.03880 12.61054 -44.53508 0.690 29.19684 237 PHE A N 1
ATOM 1688 N N B PHE A 1 229 ? -0.16080 13.49004 -45.46677 0.310 32.31704 237 PHE A N 1
ATOM 1689 C CA A PHE A 1 229 ? -1.01077 12.15662 -45.53164 0.690 30.50240 237 PHE A CA 1
ATOM 1690 C CA B PHE A 1 229 ? -1.12798 12.77734 -46.29555 0.310 32.89242 237 PHE A CA 1
ATOM 1691 C C A PHE A 1 229 ? -2.41303 12.63293 -45.18716 0.690 30.63095 237 PHE A C 1
ATOM 1692 C C B PHE A 1 229 ? -2.51762 12.91007 -45.68036 0.310 31.82445 237 PHE A C 1
ATOM 1693 O O A PHE A 1 229 ? -3.15789 13.06932 -46.07394 0.690 31.44694 237 PHE A O 1
ATOM 1694 O O B PHE A 1 229 ? -3.47937 13.22900 -46.38625 0.310 31.78531 237 PHE A O 1
ATOM 1709 N N A HIS A 1 230 ? -2.79290 12.57659 -43.90795 0.690 28.88777 238 HIS A N 1
ATOM 1710 N N B HIS A 1 230 ? -2.64712 12.68060 -44.36966 0.310 29.68327 238 HIS A N 1
ATOM 1711 C CA A HIS A 1 230 ? -4.09196 13.12697 -43.51311 0.690 31.60194 238 HIS A CA 1
ATOM 1712 C CA B HIS A 1 230 ? -3.88641 13.06888 -43.69781 0.310 31.58626 238 HIS A CA 1
ATOM 1713 C C A HIS A 1 230 ? -4.17185 14.60868 -43.82922 0.690 30.62952 238 HIS A C 1
ATOM 1714 C C B HIS A 1 230 ? -4.12198 14.56250 -43.85613 0.310 30.64969 238 HIS A C 1
ATOM 1715 O O A HIS A 1 230 ? -5.17082 15.08537 -44.38016 0.690 29.89392 238 HIS A O 1
ATOM 1716 O O B HIS A 1 230 ? -5.17945 14.99646 -44.32579 0.310 30.06188 238 HIS A O 1
ATOM 1729 N N . LEU A 1 231 ? -3.12725 15.36541 -43.47559 1.000 25.10135 239 LEU A N 1
ATOM 1730 C CA . LEU A 1 231 ? -3.17203 16.79351 -43.73172 1.000 26.98586 239 LEU A CA 1
ATOM 1731 C C . LEU A 1 231 ? -3.24130 17.07140 -45.22924 1.000 31.88777 239 LEU A C 1
ATOM 1732 O O . LEU A 1 231 ? -3.98024 17.95935 -45.67299 1.000 27.88757 239 LEU A O 1
ATOM 1737 N N . SER A 1 232 ? -2.48344 16.31084 -46.03047 1.000 26.46337 240 SER A N 1
ATOM 1738 C CA . SER A 1 232 ? -2.48727 16.53355 -47.47805 1.000 29.08210 240 SER A CA 1
ATOM 1739 C C . SER A 1 232 ? -3.89416 16.36124 -48.03570 1.000 31.31121 240 SER A C 1
ATOM 1740 O O . SER A 1 232 ? -4.38016 17.18991 -48.82443 1.000 35.05962 240 SER A O 1
ATOM 1743 N N . ARG A 1 233 ? -4.57878 15.31394 -47.58321 1.000 32.47298 241 ARG A N 1
ATOM 1744 C CA . ARG A 1 233 ? -5.91199 15.00639 -48.08224 1.000 32.15649 241 ARG A CA 1
ATOM 1745 C C . ARG A 1 233 ? -6.91550 16.04298 -47.59926 1.000 35.26593 241 ARG A C 1
ATOM 1746 O O . ARG A 1 233 ? -7.77289 16.49154 -48.36803 1.000 33.59527 241 ARG A O 1
ATOM 1754 N N . GLU A 1 234 ? -6.81987 16.45848 -46.33633 1.000 29.43662 242 GLU A N 1
ATOM 1755 C CA . GLU A 1 234 ? -7.77184 17.45246 -45.81960 1.000 30.70784 242 GLU A CA 1
ATOM 1756 C C . GLU A 1 234 ? -7.41826 18.88962 -46.17113 1.000 29.57131 242 GLU A C 1
ATOM 1757 O O . GLU A 1 234 ? -8.25899 19.77501 -45.97944 1.000 31.68677 242 GLU A O 1
ATOM 1763 N N . ARG A 1 235 ? -6.21499 19.14066 -46.69141 1.000 27.44604 243 ARG A N 1
ATOM 1764 C CA . ARG A 1 235 ? -5.75242 20.46506 -47.11368 1.000 30.58301 243 ARG A CA 1
ATOM 1765 C C . ARG A 1 235 ? -5.29959 21.32647 -45.94511 1.000 33.22608 243 ARG A C 1
ATOM 1766 O O . ARG A 1 235 ? -4.21354 21.90146 -45.99195 1.000 32.86756 243 ARG A O 1
ATOM 1774 N N . VAL A 1 236 ? -6.15570 21.49150 -44.93586 1.000 31.84377 244 VAL A N 1
ATOM 1775 C CA . VAL A 1 236 ? -5.84087 22.24360 -43.72361 1.000 29.18242 244 VAL A CA 1
ATOM 1776 C C . VAL A 1 236 ? -6.62138 21.60519 -42.59113 1.000 34.21483 244 VAL A C 1
ATOM 1777 O O . VAL A 1 236 ? -7.66742 21.00158 -42.81978 1.000 30.32335 244 VAL A O 1
ATOM 1781 N N . PHE A 1 237 ? -6.11495 21.75642 -41.36487 1.000 29.52551 245 PHE A N 1
ATOM 1782 C CA . PHE A 1 237 ? -6.83441 21.39291 -40.14657 1.000 31.76403 245 PHE A CA 1
ATOM 1783 C C . PHE A 1 237 ? -7.43500 22.66809 -39.56092 1.000 33.43237 245 PHE A C 1
ATOM 1784 O O . PHE A 1 237 ? -6.81912 23.74052 -39.61410 1.000 33.86999 245 PHE A O 1
ATOM 1792 N N . SER A 1 238 ? -8.63572 22.56278 -39.00130 1.000 32.59887 246 SER A N 1
ATOM 1793 C CA . SER A 1 238 ? -9.16675 23.69573 -38.26011 1.000 34.50368 246 SER A CA 1
ATOM 1794 C C . SER A 1 238 ? -8.23878 24.04970 -37.10420 1.000 31.94897 246 SER A C 1
ATOM 1795 O O . SER A 1 238 ? -7.41385 23.23904 -36.65240 1.000 26.13654 246 SER A O 1
ATOM 1798 N N . GLU A 1 239 ? -8.37968 25.28384 -36.61183 1.000 26.95912 247 GLU A N 1
ATOM 1799 C CA . GLU A 1 239 ? -7.66090 25.66526 -35.39715 1.000 34.49351 247 GLU A CA 1
ATOM 1800 C C . GLU A 1 239 ? -7.93217 24.69967 -34.25000 1.000 30.87418 247 GLU A C 1
ATOM 1801 O O . GLU A 1 239 ? -7.02426 24.37317 -33.47199 1.000 33.00800 247 GLU A O 1
ATOM 1807 N N . ASP A 1 240 ? -9.16758 24.21350 -34.12806 1.000 35.37146 248 ASP A N 1
ATOM 1808 C CA . ASP A 1 240 ? -9.44885 23.29580 -33.02692 1.000 31.17659 248 ASP A CA 1
ATOM 1809 C C . ASP A 1 240 ? -8.78472 21.93759 -33.23432 1.000 34.35270 248 ASP A C 1
ATOM 1810 O O . ASP A 1 240 ? -8.36471 21.29406 -32.26415 1.000 28.55271 248 ASP A O 1
ATOM 1815 N N . ARG A 1 241 ? -8.74366 21.44848 -34.47606 1.000 26.79854 249 ARG A N 1
ATOM 1816 C CA . ARG A 1 241 ? -8.07039 20.17561 -34.72892 1.000 27.33811 249 ARG A CA 1
ATOM 1817 C C . ARG A 1 241 ? -6.56417 20.29972 -34.52995 1.000 28.46696 249 ARG A C 1
ATOM 1818 O O . ARG A 1 241 ? -5.92830 19.4192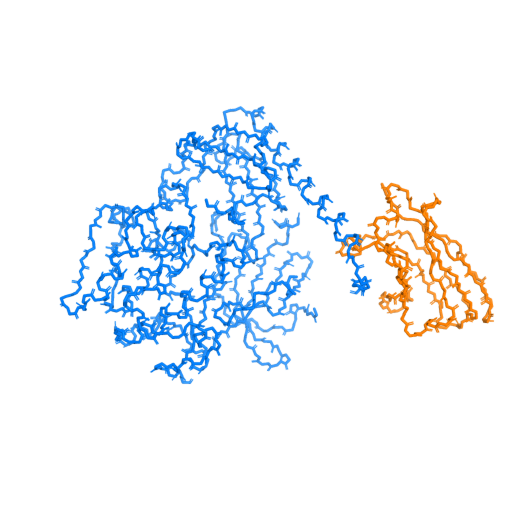8 -33.92027 1.000 29.88012 249 ARG A O 1
ATOM 1826 N N . ALA A 1 242 ? -5.97558 21.41031 -34.98864 1.000 31.14039 250 ALA A N 1
ATOM 1827 C CA . ALA A 1 242 ? -4.55197 21.62210 -34.74668 1.000 27.00439 250 ALA A CA 1
ATOM 1828 C C . ALA A 1 242 ? -4.26157 21.82110 -33.26860 1.000 32.00452 250 ALA A C 1
ATOM 1829 O O . ALA A 1 242 ? -3.17999 21.44554 -32.79446 1.000 29.97104 250 ALA A O 1
ATOM 1831 N N . ARG A 1 243 ? -5.19431 22.43349 -32.52664 1.000 27.96580 251 ARG A N 1
ATOM 1832 C CA . ARG A 1 243 ? -4.99826 22.58431 -31.08434 1.000 28.10936 251 ARG A CA 1
ATOM 1833 C C . ARG A 1 243 ? -4.91544 21.22543 -30.40227 1.000 31.01311 251 ARG A C 1
ATOM 1834 O O . ARG A 1 243 ? -4.14235 21.03072 -29.46220 1.000 29.82176 251 ARG A O 1
ATOM 1842 N N . PHE A 1 244 ? -5.72186 20.27061 -30.84546 1.000 29.25473 252 PHE A N 1
ATOM 1843 C CA . PHE A 1 244 ? -5.65053 18.94054 -30.26004 1.000 32.13864 252 PHE A CA 1
ATOM 1844 C C . PHE A 1 244 ? -4.29001 18.30357 -30.53096 1.000 30.45357 252 PHE A C 1
ATOM 1845 O O . PHE A 1 244 ? -3.60824 17.83668 -29.60964 1.000 29.21741 252 PHE A O 1
ATOM 1853 N N . TYR A 1 245 ? -3.86732 18.27260 -31.79769 1.000 23.62368 253 TYR A N 1
ATOM 1854 C CA . TYR A 1 245 ? -2.58470 17.64349 -32.07795 1.000 26.91888 253 TYR A CA 1
ATOM 1855 C C . TYR A 1 245 ? -1.45122 18.39755 -31.38837 1.000 28.64756 253 TYR A C 1
ATOM 1856 O O . TYR A 1 245 ? -0.55421 17.78016 -30.79620 1.000 29.38475 253 TYR A O 1
ATOM 1865 N N . GLY A 1 246 ? -1.50716 19.73353 -31.40212 1.000 28.88372 254 GLY A N 1
ATOM 1866 C CA . GLY A 1 246 ? -0.43063 20.51078 -30.78624 1.000 27.26878 254 GLY A CA 1
ATOM 1867 C C . GLY A 1 246 ? -0.32958 20.27189 -29.29340 1.000 26.75249 254 GLY A C 1
ATOM 1868 O O . GLY A 1 246 ? 0.76385 20.17091 -28.74173 1.000 26.72651 254 GLY A O 1
ATOM 1869 N N . ALA A 1 247 ? -1.47387 20.16617 -28.61591 1.000 25.93562 255 ALA A N 1
ATOM 1870 C CA . ALA A 1 247 ? -1.43899 19.84185 -27.19274 1.000 32.42805 255 ALA A CA 1
ATOM 1871 C C . ALA A 1 247 ? -0.77144 18.48811 -26.93044 1.000 29.59965 255 ALA A C 1
ATOM 1872 O O . ALA A 1 247 ? 0.04940 18.35893 -26.01128 1.000 30.08100 255 ALA A O 1
ATOM 1874 N N . GLU A 1 248 ? -1.13230 17.44431 -27.69270 1.000 26.30296 256 GLU A N 1
ATOM 1875 C CA . GLU A 1 248 ? -0.49004 16.15268 -27.46810 1.000 30.80993 256 GLU A CA 1
ATOM 1876 C C . GLU A 1 248 ? 1.02223 16.24852 -27.68281 1.000 27.68465 256 GLU A C 1
ATOM 1877 O O . GLU A 1 248 ? 1.80502 15.68776 -26.90214 1.000 28.05366 256 GLU A O 1
ATOM 1883 N N . ILE A 1 249 ? 1.45007 16.97749 -28.72275 1.000 25.80321 257 ILE A N 1
ATOM 1884 C CA . ILE A 1 249 ? 2.88591 17.16867 -28.97054 1.000 25.03889 257 ILE A CA 1
ATOM 1885 C C . ILE A 1 249 ? 3.54972 17.91852 -27.81654 1.000 30.25679 257 ILE A C 1
ATOM 1886 O O . ILE A 1 249 ? 4.61287 17.50924 -27.31600 1.000 27.80591 257 ILE A O 1
ATOM 1891 N N . VAL A 1 250 ? 2.96252 19.05358 -27.40241 1.000 26.67072 258 VAL A N 1
ATOM 1892 C CA . VAL A 1 250 ? 3.52406 19.80480 -26.27728 1.000 27.50075 258 VAL A CA 1
ATOM 1893 C C . VAL A 1 250 ? 3.67902 18.89393 -25.07108 1.000 26.39248 258 VAL A C 1
ATOM 1894 O O . VAL A 1 250 ? 4.68746 18.94220 -24.35547 1.000 29.49163 258 VAL A O 1
ATOM 1898 N N . SER A 1 251 ? 2.65400 18.08232 -24.79198 1.000 30.56889 259 SER A N 1
ATOM 1899 C CA . SER A 1 251 ? 2.72370 17.19473 -23.62431 1.000 31.86912 259 SER A CA 1
ATOM 1900 C C . SER A 1 251 ? 3.91551 16.24542 -23.73388 1.000 32.52555 259 SER A C 1
ATOM 1901 O O . SER A 1 251 ? 4.62622 15.99714 -22.74973 1.000 29.70760 259 SER A O 1
ATOM 1904 N N . ALA A 1 252 ? 4.16150 15.71598 -24.93315 1.000 29.86455 260 ALA A N 1
ATOM 1905 C CA . ALA A 1 252 ? 5.27264 14.78239 -25.11864 1.000 32.65345 260 ALA A CA 1
ATOM 1906 C C . ALA A 1 252 ? 6.62505 15.47362 -24.98876 1.000 29.17088 260 ALA A C 1
ATOM 1907 O O . ALA A 1 252 ? 7.55443 14.91662 -24.37768 1.000 33.21510 260 ALA A O 1
ATOM 1909 N N . LEU A 1 253 ? 6.77478 16.65550 -25.60045 1.000 29.87211 261 LEU A N 1
ATOM 1910 C CA . LEU A 1 253 ? 8.03529 17.40218 -25.52310 1.000 30.54838 261 LEU A CA 1
ATOM 1911 C C . LEU A 1 253 ? 8.30170 17.88438 -24.10396 1.000 33.50858 261 LEU A C 1
ATOM 1912 O O . LEU A 1 253 ? 9.46063 17.94829 -23.66851 1.000 33.26653 261 LEU A O 1
ATOM 1917 N N . ASP A 1 254 ? 7.24833 18.27335 -23.38453 1.000 31.14458 262 ASP A N 1
ATOM 1918 C CA . ASP A 1 254 ? 7.41723 18.63464 -21.97808 1.000 33.44287 262 ASP A CA 1
ATOM 1919 C C . ASP A 1 254 ? 8.01902 17.46630 -21.20428 1.000 35.96923 262 ASP A C 1
ATOM 1920 O O . ASP A 1 254 ? 8.96635 17.63237 -20.42658 1.000 34.82033 262 ASP A O 1
ATOM 1925 N N . TYR A 1 255 ? 7.50272 16.26224 -21.44700 1.000 30.31835 263 TYR A N 1
ATOM 1926 C CA . TYR A 1 255 ? 8.02922 15.06735 -20.79674 1.000 29.50942 263 TYR A CA 1
ATOM 1927 C C . TYR A 1 255 ? 9.49067 14.83428 -21.15392 1.000 33.80789 263 TYR A C 1
ATOM 1928 O O . TYR A 1 255 ? 10.32776 14.59878 -20.27098 1.000 33.09917 263 TYR A O 1
ATOM 1937 N N A LEU A 1 256 ? 9.81504 14.88557 -22.44707 0.631 30.92367 264 LEU A N 1
ATOM 1938 N N B LEU A 1 256 ? 9.82252 14.85736 -22.44882 0.369 31.03761 264 LEU A N 1
ATOM 1939 C CA A LEU A 1 256 ? 11.20036 14.67713 -22.85987 0.631 33.30807 264 LEU A CA 1
ATOM 1940 C CA B LEU A 1 256 ? 11.21913 14.66187 -22.84036 0.369 33.26125 264 LEU A CA 1
ATOM 1941 C C A LEU A 1 256 ? 12.10600 15.68774 -22.18733 0.631 32.75957 264 LEU A C 1
ATOM 1942 C C B LEU A 1 256 ? 12.11392 15.69460 -22.17850 0.369 32.77606 264 LEU A C 1
ATOM 1943 O O A LEU A 1 256 ? 13.15261 15.33456 -21.62829 0.631 33.95312 264 LEU A O 1
ATOM 1944 O O B LEU A 1 256 ? 13.16610 15.36025 -21.62017 0.369 33.95714 264 LEU A O 1
ATOM 1953 N N . HIS A 1 257 ? 11.70565 16.96426 -22.23915 1.000 30.82989 265 HIS A N 1
ATOM 1954 C CA . HIS A 1 257 ? 12.54155 18.04916 -21.73965 1.000 35.36460 265 HIS A CA 1
ATOM 1955 C C . HIS A 1 257 ? 12.76827 17.95145 -20.23898 1.000 42.90458 265 HIS A C 1
ATOM 1956 O O . HIS A 1 257 ? 13.87087 18.22426 -19.74503 1.000 39.49117 265 HIS A O 1
ATOM 1963 N N . SER A 1 258 ? 11.72192 17.63082 -19.49404 1.000 34.44917 266 SER A N 1
ATOM 1964 C CA . SER A 1 258 ? 11.76889 17.78734 -18.05234 1.000 43.18532 266 SER A CA 1
ATOM 1965 C C . SER A 1 258 ? 11.96742 16.47219 -17.31636 1.000 37.35202 266 SER A C 1
ATOM 1966 O O . SER A 1 258 ? 12.62964 16.46480 -16.28014 1.000 45.87013 266 SER A O 1
ATOM 1969 N N . GLU A 1 259 ? 11.48317 15.35157 -17.85028 1.000 37.98571 267 GLU A N 1
ATOM 1970 C CA . GLU A 1 259 ? 11.74745 14.04621 -17.24054 1.000 40.64340 267 GLU A CA 1
ATOM 1971 C C . GLU A 1 259 ? 13.00890 13.38317 -17.78486 1.000 41.21456 267 GLU A C 1
ATOM 1972 O O . GLU A 1 259 ? 13.72436 12.70123 -17.04333 1.000 43.20788 267 GLU A O 1
ATOM 1978 N N . LYS A 1 260 ? 13.28980 13.54005 -19.07289 1.000 38.23464 268 LYS A N 1
ATOM 1979 C CA . LYS A 1 260 ? 14.44028 12.89294 -19.68564 1.000 34.00621 268 LYS A CA 1
ATOM 1980 C C . LYS A 1 260 ? 15.63611 13.83087 -19.88006 1.000 38.39262 268 LYS A C 1
ATOM 1981 O O . LYS A 1 260 ? 16.74089 13.34617 -20.17613 1.000 34.70254 268 LYS A O 1
ATOM 1987 N N . ASN A 1 261 ? 15.44362 15.14551 -19.73760 1.000 32.59762 269 ASN A N 1
ATOM 1988 C CA . ASN A 1 261 ? 16.46910 16.15128 -20.05381 1.000 35.63653 269 ASN A CA 1
ATOM 1989 C C . ASN A 1 261 ? 17.03976 15.94476 -21.44253 1.000 32.54492 269 ASN A C 1
ATOM 1990 O O . ASN A 1 261 ? 18.25163 15.92799 -21.64249 1.000 34.11116 269 ASN A O 1
ATOM 1995 N N A VAL A 1 262 ? 16.16468 15.77502 -22.41960 0.347 30.80280 270 VAL A N 1
ATOM 1996 N N B VAL A 1 262 ? 16.14005 15.81809 -22.41571 0.653 30.66690 270 VAL A N 1
ATOM 1997 C CA A VAL A 1 262 ? 16.62273 15.58547 -23.78634 0.347 32.62503 270 VAL A CA 1
ATOM 1998 C CA B VAL A 1 262 ? 16.48706 15.49782 -23.79350 0.653 32.72656 270 VAL A CA 1
ATOM 1999 C C A VAL A 1 262 ? 15.78831 16.46313 -24.69982 0.347 31.11128 270 VAL A C 1
ATOM 2000 C C B VAL A 1 262 ? 15.76288 16.49481 -24.68895 0.653 31.09836 270 VAL A C 1
ATOM 2001 O O A VAL A 1 262 ? 14.60324 16.70592 -24.44940 0.347 31.18267 270 VAL A O 1
ATOM 2002 O O B VAL A 1 262 ? 14.60795 16.84363 -24.42110 0.653 31.25366 270 VAL A O 1
ATOM 2009 N N . VAL A 1 263 ? 16.41136 16.93695 -25.76163 1.000 27.31854 271 VAL A N 1
ATOM 2010 C CA . VAL A 1 263 ? 15.69597 17.66208 -26.82178 1.000 28.69091 271 VAL A CA 1
ATOM 2011 C C . VAL A 1 263 ? 15.44633 16.69053 -27.96510 1.000 28.40016 271 VAL A C 1
ATOM 2012 O O . VAL A 1 263 ? 16.28251 15.81900 -28.24511 1.000 30.01531 271 VAL A O 1
ATOM 2016 N N . TYR A 1 264 ? 14.30560 16.83591 -28.64338 1.000 26.97478 272 TYR A N 1
ATOM 2017 C CA . TYR A 1 264 ? 14.00879 15.92461 -29.75151 1.000 27.55577 272 TYR A CA 1
ATOM 2018 C C . TYR A 1 264 ? 14.73122 16.32955 -31.03225 1.000 26.44288 272 TYR A C 1
ATOM 2019 O O . TYR A 1 264 ? 15.33484 15.48665 -31.70182 1.000 28.27149 272 TYR A O 1
ATOM 2028 N N . ARG A 1 265 ? 14.67838 17.61964 -31.38988 1.000 27.52540 273 ARG A N 1
ATOM 2029 C CA . ARG A 1 265 ? 15.44995 18.12636 -32.52036 1.000 27.20451 273 ARG A CA 1
ATOM 2030 C C . ARG A 1 265 ? 14.90644 17.70838 -33.87460 1.000 32.32876 273 ARG A C 1
ATOM 2031 O O . ARG A 1 265 ? 15.36629 18.22281 -34.89183 1.000 40.44157 273 ARG A O 1
ATOM 2039 N N . ASP A 1 266 ? 13.98312 16.73901 -33.92550 1.000 29.71207 274 ASP A N 1
ATOM 2040 C CA . ASP A 1 266 ? 13.55334 16.16007 -35.19817 1.000 24.77051 274 ASP A CA 1
ATOM 2041 C C . ASP A 1 266 ? 12.06737 16.36447 -35.48711 1.000 29.90428 274 ASP A C 1
ATOM 2042 O O . ASP A 1 266 ? 11.47291 15.56831 -36.22578 1.000 27.43986 274 ASP A O 1
ATOM 2047 N N . LEU A 1 267 ? 11.43080 17.37141 -34.89749 1.000 26.39756 275 LEU A N 1
ATOM 2048 C CA . LEU A 1 267 ? 9.98417 17.48876 -35.05060 1.000 26.86710 275 LEU A CA 1
ATOM 2049 C C . LEU A 1 267 ? 9.67795 17.97714 -36.45409 1.000 32.09803 275 LEU A C 1
ATOM 2050 O O . LEU A 1 267 ? 10.12063 19.05779 -36.85212 1.000 33.92585 275 LEU A O 1
ATOM 2055 N N . LYS A 1 268 ? 8.96633 17.15598 -37.21919 1.000 29.64311 276 LYS A N 1
ATOM 2056 C CA . LYS A 1 268 ? 8.45650 17.54137 -38.52369 1.000 28.08413 276 LYS A CA 1
ATOM 2057 C C . LYS A 1 268 ? 7.17178 16.77044 -38.76963 1.000 27.72955 276 LYS A C 1
ATOM 2058 O O . LYS A 1 268 ? 6.86180 15.79920 -38.07391 1.000 26.16527 276 LYS A O 1
ATOM 2064 N N . LEU A 1 269 ? 6.40499 17.22885 -39.75275 1.000 27.45342 277 LEU A N 1
ATOM 2065 C CA . LEU A 1 269 ? 5.09053 16.62668 -39.94330 1.000 26.09872 277 LEU A CA 1
ATOM 2066 C C . LEU A 1 269 ? 5.21529 15.14339 -40.26787 1.000 28.32983 277 LEU A C 1
ATOM 2067 O O . LEU A 1 269 ? 4.43731 14.32262 -39.77109 1.000 29.36943 277 LEU A O 1
ATOM 2072 N N A GLU A 1 270 ? 6.21209 14.79052 -41.07967 0.537 25.64973 278 GLU A N 1
ATOM 2073 N N B GLU A 1 270 ? 6.18531 14.77016 -41.09372 0.463 26.33580 278 GLU A N 1
ATOM 2074 C CA A GLU A 1 270 ? 6.48581 13.41126 -41.46138 0.537 29.70148 278 GLU A CA 1
ATOM 2075 C CA B GLU A 1 270 ? 6.33074 13.36168 -41.43573 0.463 29.65136 278 GLU A CA 1
ATOM 2076 C C A GLU A 1 270 ? 6.75471 12.50620 -40.26627 0.537 28.73330 278 GLU A C 1
ATOM 2077 C C B GLU A 1 270 ? 6.72782 12.48839 -40.25132 0.463 28.75075 278 GLU A C 1
ATOM 2078 O O A GLU A 1 270 ? 6.65143 11.28626 -40.39541 0.537 28.32693 278 GLU A O 1
ATOM 2079 O O B GLU A 1 270 ? 6.69499 11.26432 -40.37779 0.463 28.36116 278 GLU A O 1
ATOM 2090 N N . ASN A 1 271 ? 7.09388 13.06421 -39.10729 1.000 29.13664 279 ASN A N 1
ATOM 2091 C CA . ASN A 1 271 ? 7.38250 12.25112 -37.93282 1.000 26.54681 279 ASN A CA 1
ATOM 2092 C C . ASN A 1 271 ? 6.20078 12.16790 -36.98878 1.000 29.01498 279 ASN A C 1
ATOM 2093 O O . ASN A 1 271 ? 6.37158 11.77088 -35.83452 1.000 26.70464 279 ASN A O 1
ATOM 2098 N N . LEU A 1 272 ? 5.00829 12.51592 -37.45994 1.000 24.58762 280 LEU A N 1
ATOM 2099 C CA . LEU A 1 272 ? 3.78908 12.40566 -36.67596 1.000 26.99622 280 LEU A CA 1
ATOM 2100 C C . LEU A 1 272 ? 2.85997 11.37669 -37.32141 1.000 29.81620 280 LEU A C 1
ATOM 2101 O O . LEU A 1 272 ? 2.55407 11.45463 -38.52185 1.000 27.74155 280 LEU A O 1
ATOM 2106 N N . MET A 1 273 ? 2.40315 10.42235 -36.52062 1.000 24.07275 281 MET A N 1
ATOM 2107 C CA . MET A 1 273 ? 1.48975 9.38950 -37.01557 1.000 25.25246 281 MET A CA 1
ATOM 2108 C C . MET A 1 273 ? 0.30125 9.40766 -36.07901 1.000 28.10529 281 MET A C 1
ATOM 2109 O O . MET A 1 273 ? 0.37739 10.00834 -35.00357 1.000 26.70134 281 MET A O 1
ATOM 2114 N N . LEU A 1 274 ? -0.81293 8.78065 -36.47851 1.000 26.72250 282 LEU A N 1
ATOM 2115 C CA . LEU A 1 274 ? -1.94485 8.61119 -35.57569 1.000 28.10494 282 LEU A CA 1
ATOM 2116 C C . LEU A 1 274 ? -2.09016 7.13491 -35.21252 1.000 27.47314 282 LEU A C 1
ATOM 2117 O O . LEU A 1 274 ? -1.84421 6.24677 -36.02913 1.000 26.38294 282 LEU A O 1
ATOM 2122 N N . ASP A 1 275 ? -2.49710 6.88449 -33.97856 1.000 28.13590 283 ASP A N 1
ATOM 2123 C CA . ASP A 1 275 ? -2.85180 5.52969 -33.63327 1.000 32.73469 283 ASP A CA 1
ATOM 2124 C C . ASP A 1 275 ? -4.29580 5.27282 -34.05590 1.000 37.15845 283 ASP A C 1
ATOM 2125 O O . ASP A 1 275 ? -4.98969 6.14177 -34.60900 1.000 32.53892 283 ASP A O 1
ATOM 2130 N N . LYS A 1 276 ? -4.76543 4.06092 -33.78664 1.000 37.91681 284 LYS A N 1
ATOM 2131 C CA . LYS A 1 276 ? -6.07181 3.65388 -34.28963 1.000 37.08424 284 LYS A CA 1
ATOM 2132 C C . LYS A 1 276 ? -7.19602 4.49814 -33.72027 1.000 38.20810 284 LYS A C 1
ATOM 2133 O O . LYS A 1 276 ? -8.26090 4.59831 -34.33619 1.000 44.20721 284 LYS A O 1
ATOM 2139 N N . ASP A 1 277 ? -6.98075 5.11477 -32.56886 1.000 32.47022 285 ASP A N 1
ATOM 2140 C CA . ASP A 1 277 ? -7.96751 5.96440 -31.94718 1.000 36.79279 285 ASP A CA 1
ATOM 2141 C C . ASP A 1 277 ? -7.89791 7.40951 -32.41527 1.000 41.88580 285 ASP A C 1
ATOM 2142 O O . ASP A 1 277 ? -8.79032 8.18843 -32.08434 1.000 36.42118 285 ASP A O 1
ATOM 2147 N N . GLY A 1 278 ? -6.85829 7.80233 -33.15063 1.000 33.71235 286 GLY A N 1
ATOM 2148 C CA . GLY A 1 278 ? -6.73174 9.19019 -33.53883 1.000 31.09687 286 GLY A CA 1
ATOM 2149 C C . GLY A 1 278 ? -5.79246 10.01217 -32.68081 1.000 30.46245 286 GLY A C 1
ATOM 2150 O O . GLY A 1 278 ? -5.68391 11.22473 -32.90770 1.000 29.13758 286 GLY A O 1
ATOM 2151 N N . HIS A 1 279 ? -5.11686 9.40341 -31.70758 1.000 31.10025 287 HIS A N 1
ATOM 2152 C CA . HIS A 1 279 ? -4.12532 10.13037 -30.92482 1.000 34.32765 287 HIS A CA 1
ATOM 2153 C C . HIS A 1 279 ? -2.78386 10.11936 -31.65263 1.000 34.48063 287 HIS A C 1
ATOM 2154 O O . HIS A 1 279 ? -2.50512 9.24263 -32.47642 1.000 31.91512 287 HIS A O 1
ATOM 2161 N N . ILE A 1 280 ? -1.93195 11.11001 -31.29975 1.000 30.32249 288 ILE A N 1
ATOM 2162 C CA . ILE A 1 280 ? -0.65397 11.34283 -31.96556 1.000 33.02271 288 ILE A CA 1
ATOM 2163 C C . ILE A 1 280 ? 0.34797 10.28840 -31.53240 1.000 34.46902 288 ILE A C 1
ATOM 2164 O O . ILE A 1 280 ? 0.33779 9.81929 -30.38931 1.000 27.25320 288 ILE A O 1
ATOM 2169 N N . LYS A 1 281 ? 1.24690 9.91424 -32.44077 1.000 26.73756 289 LYS A N 1
ATOM 2170 C CA . LYS A 1 281 ? 2.46869 9.21823 -32.06432 1.000 26.38779 289 LYS A CA 1
ATOM 2171 C C . LYS A 1 281 ? 3.61843 9.97134 -32.71948 1.000 27.14683 289 LYS A C 1
ATOM 2172 O O . LYS A 1 281 ? 3.61066 10.14674 -33.94101 1.000 27.08405 289 LYS A O 1
ATOM 2178 N N . ILE A 1 282 ? 4.60494 10.39856 -31.93407 1.000 26.38658 290 ILE A N 1
ATOM 2179 C CA . ILE A 1 282 ? 5.83344 10.96780 -32.49650 1.000 24.70530 290 ILE A CA 1
ATOM 2180 C C . ILE A 1 282 ? 6.79911 9.81841 -32.77190 1.000 24.68412 290 ILE A C 1
ATOM 2181 O O . ILE A 1 282 ? 7.06373 9.01696 -31.88131 1.000 22.51689 290 ILE A O 1
ATOM 2186 N N . THR A 1 283 ? 7.34937 9.74281 -33.98591 1.000 22.85533 291 THR A N 1
ATOM 2187 C CA . THR A 1 283 ? 8.09320 8.54076 -34.33800 1.000 26.45148 291 THR A CA 1
ATOM 2188 C C . THR A 1 283 ? 9.56671 8.67985 -33.98779 1.000 29.57641 291 THR A C 1
ATOM 2189 O O . THR A 1 283 ? 10.11393 9.77849 -33.86919 1.000 29.76919 291 THR A O 1
ATOM 2193 N N . ASP A 1 284 ? 10.21600 7.52730 -33.84539 1.000 27.26165 292 ASP A N 1
ATOM 2194 C CA . ASP A 1 284 ? 11.62861 7.44892 -33.49143 1.000 24.06939 292 ASP A CA 1
ATOM 2195 C C . ASP A 1 284 ? 12.33823 6.60494 -34.51673 1.000 27.99363 292 ASP A C 1
ATOM 2196 O O . ASP A 1 284 ? 13.02201 5.64143 -34.19861 1.000 32.41350 292 ASP A O 1
ATOM 2201 N N . PHE A 1 285 ? 12.12272 6.93116 -35.78954 1.000 26.63186 293 PHE A N 1
ATOM 2202 C CA . PHE A 1 285 ? 12.56173 6.10420 -36.90219 1.000 24.93786 293 PHE A CA 1
ATOM 2203 C C . PHE A 1 285 ? 13.77031 6.69482 -37.58934 1.000 35.91488 293 PHE A C 1
ATOM 2204 O O . PHE A 1 285 ? 14.15109 6.20429 -38.65059 1.000 32.99617 293 PHE A O 1
ATOM 2212 N N . GLY A 1 286 ? 14.34747 7.75302 -37.02491 1.000 31.66907 294 GLY A N 1
ATOM 2213 C CA . GLY A 1 286 ? 15.40730 8.46263 -37.70189 1.000 40.06008 294 GLY A CA 1
ATOM 2214 C C . GLY A 1 286 ? 16.74346 7.77620 -37.50694 1.000 33.16047 294 GLY A C 1
ATOM 2215 O O . GLY A 1 286 ? 16.97194 7.07516 -36.52408 1.000 34.32197 294 GLY A O 1
ATOM 2216 N N . LEU A 1 287 ? 17.62741 7.95903 -38.48936 1.000 34.43927 295 LEU A N 1
ATOM 2217 C CA . LEU A 1 287 ? 19.02340 7.58182 -38.34423 1.000 32.10185 295 LEU A CA 1
ATOM 2218 C C . LEU A 1 287 ? 19.85588 8.72520 -38.91820 1.000 38.67323 295 LEU A C 1
ATOM 2219 O O . LEU A 1 287 ? 19.43802 9.37618 -39.87631 1.000 39.38218 295 LEU A O 1
ATOM 2224 N N . CYS A 1 288 ? 21.03048 8.95891 -38.34851 1.000 37.57302 296 CYS A N 1
ATOM 2225 C CA . CYS A 1 288 ? 21.91512 9.97371 -38.91576 1.000 43.95565 296 CYS A CA 1
ATOM 2226 C C . CYS A 1 288 ? 22.43254 9.52046 -40.27607 1.000 44.23960 296 CYS A C 1
ATOM 2227 O O . CYS A 1 288 ? 22.77763 8.35037 -40.47196 1.000 39.03247 296 CYS A O 1
ATOM 2230 N N . LYS A 1 289 ? 22.45908 10.45248 -41.22799 1.000 47.15228 297 LYS A N 1
ATOM 2231 C CA . LYS A 1 289 ? 22.93421 10.17896 -42.57876 1.000 47.88429 297 LYS A CA 1
ATOM 2232 C C . LYS A 1 289 ? 24.30924 10.77499 -42.85362 1.000 49.01038 297 LYS A C 1
ATOM 2233 O O . LYS A 1 289 ? 24.80805 10.65760 -43.97718 1.000 50.93208 297 LYS A O 1
ATOM 2239 N N . GLU A 1 290 ? 24.93321 11.40282 -41.86275 1.000 49.35128 298 GLU A N 1
ATOM 2240 C CA . GLU A 1 290 ? 26.21763 12.06308 -42.05650 1.000 56.37309 298 GLU A CA 1
ATOM 2241 C C . GLU A 1 290 ? 27.25213 11.00925 -42.44944 1.000 56.99189 298 GLU A C 1
ATOM 2242 O O . GLU A 1 290 ? 27.69474 10.23171 -41.59722 1.000 56.32135 298 GLU A O 1
ATOM 2248 N N . GLY A 1 291 ? 27.61094 10.93010 -43.73051 1.000 56.01545 299 GLY A N 1
ATOM 2249 C CA . GLY A 1 291 ? 28.64133 9.99257 -44.14002 1.000 64.30960 299 GLY A CA 1
ATOM 2250 C C . GLY A 1 291 ? 28.23891 8.87685 -45.08958 1.000 66.96900 299 GLY A C 1
ATOM 2251 O O . GLY A 1 291 ? 28.96194 7.87857 -45.20095 1.000 72.67307 299 GLY A O 1
ATOM 2252 N N . ILE A 1 292 ? 27.11100 9.05333 -45.78459 1.000 70.19307 300 ILE A N 1
ATOM 2253 C CA . ILE A 1 292 ? 26.56513 8.15017 -46.82054 1.000 74.48146 300 ILE A CA 1
ATOM 2254 C C . ILE A 1 292 ? 25.29742 7.50079 -46.27968 1.000 67.87080 300 ILE A C 1
ATOM 2255 O O . ILE A 1 292 ? 24.61567 8.07570 -45.43180 1.000 67.22075 300 ILE A O 1
ATOM 2260 N N . THR A 1 300 ? 21.37132 16.10490 -49.66648 1.000 96.53851 308 THR A N 1
ATOM 2261 C CA . THR A 1 300 ? 20.56767 15.35582 -48.70464 1.000 89.48439 308 THR A CA 1
ATOM 2262 C C . THR A 1 300 ? 21.18476 15.41748 -47.30857 1.000 84.73041 308 THR A C 1
ATOM 2263 O O . THR A 1 300 ? 22.23003 14.81694 -47.04858 1.000 85.97564 308 THR A O 1
ATOM 2267 N N . PHE A 1 301 ? 20.52875 16.14851 -46.41462 1.000 82.96571 309 PHE A N 1
ATOM 2268 C CA . PHE A 1 301 ? 20.99201 16.32519 -45.04981 1.000 79.62123 309 PHE A CA 1
ATOM 2269 C C . PHE A 1 301 ? 20.32242 15.31312 -44.11978 1.000 74.69020 309 PHE A C 1
ATOM 2270 O O . PHE A 1 301 ? 19.55816 14.44142 -44.54419 1.000 71.97178 309 PHE A O 1
ATOM 2278 N N . CYS A 1 302 ? 20.59525 15.44921 -42.82211 1.000 68.35023 310 CYS A N 1
ATOM 2279 C CA . CYS A 1 302 ? 19.86693 14.68360 -41.81166 1.000 71.05269 310 CYS A CA 1
ATOM 2280 C C . CYS A 1 302 ? 18.49158 15.29713 -41.56136 1.000 72.18115 310 CYS A C 1
ATOM 2281 O O . CYS A 1 302 ? 17.46528 14.72650 -41.94405 1.000 71.96433 310 CYS A O 1
ATOM 2284 N N . GLY A 1 303 ? 18.45540 16.46513 -40.92458 1.000 67.67242 311 GLY A N 1
ATOM 2285 C CA . GLY A 1 303 ? 17.18328 17.13951 -40.72795 1.000 62.09961 311 GLY A CA 1
ATOM 2286 C C . GLY A 1 303 ? 16.55201 17.52139 -42.05556 1.000 62.81592 311 GLY A C 1
ATOM 2287 O O . GLY A 1 303 ? 17.24188 17.85358 -43.02273 1.000 66.04829 311 GLY A O 1
ATOM 2288 N N . THR A 1 304 ? 15.22876 17.45370 -42.10645 1.000 57.82170 312 THR A N 1
ATOM 2289 C CA . THR A 1 304 ? 14.51114 17.96825 -43.26783 1.000 42.93711 312 THR A CA 1
ATOM 2290 C C . THR A 1 304 ? 14.63408 19.48553 -43.25371 1.000 45.56986 312 THR A C 1
ATOM 2291 O O . THR A 1 304 ? 14.21220 20.12877 -42.27559 1.000 46.80467 312 THR A O 1
ATOM 2295 N N . PRO A 1 305 ? 15.22650 20.09281 -44.28511 1.000 45.08537 313 PRO A N 1
ATOM 2296 C CA . PRO A 1 305 ? 15.67887 21.48512 -44.14877 1.000 44.25630 313 PRO A CA 1
ATOM 2297 C C . PRO A 1 305 ? 14.57205 22.45062 -43.78253 1.000 42.05982 313 PRO A C 1
ATOM 2298 O O . PRO A 1 305 ? 14.80438 23.38560 -43.00569 1.000 38.74661 313 PRO A O 1
ATOM 2302 N N . GLU A 1 306 ? 13.36765 22.25485 -44.31460 1.000 38.96704 314 GLU A N 1
ATOM 2303 C CA . GLU A 1 306 ? 12.33320 23.25077 -44.07614 1.000 36.84656 314 GLU A CA 1
ATOM 2304 C C . GLU A 1 306 ? 11.90571 23.31992 -42.60997 1.000 31.81920 314 GLU A C 1
ATOM 2305 O O . GLU A 1 306 ? 11.25857 24.30429 -42.23280 1.000 30.44023 314 GLU A O 1
ATOM 2311 N N . TYR A 1 307 ? 12.28815 22.34596 -41.76354 1.000 27.80778 315 TYR A N 1
ATOM 2312 C CA . TYR A 1 307 ? 11.91126 22.37360 -40.35308 1.000 28.74446 315 TYR A CA 1
ATOM 2313 C C . TYR A 1 307 ? 13.04511 22.83269 -39.42496 1.000 33.85579 315 TYR A C 1
ATOM 2314 O O . TYR A 1 307 ? 12.81680 22.94913 -38.21525 1.000 31.50549 315 TYR A O 1
ATOM 2323 N N . LEU A 1 308 ? 14.24437 23.11117 -39.94818 1.000 31.93744 316 LEU A N 1
ATOM 2324 C CA . LEU A 1 308 ? 15.39810 23.39122 -39.08669 1.000 35.87220 316 LEU A CA 1
ATOM 2325 C C . LEU A 1 308 ? 15.31806 24.77678 -38.46321 1.000 38.56030 316 LEU A C 1
ATOM 2326 O O . LEU A 1 308 ? 15.02261 25.75399 -39.14876 1.000 32.26594 316 LEU A O 1
ATOM 2331 N N . ALA A 1 309 ? 15.61074 24.85655 -37.16378 1.000 28.75817 317 ALA A N 1
ATOM 2332 C CA . ALA A 1 309 ? 15.61421 26.11207 -36.44409 1.000 28.73612 317 ALA A CA 1
ATOM 2333 C C . ALA A 1 309 ? 16.85058 26.94696 -36.82724 1.000 33.46029 317 ALA A C 1
ATOM 2334 O O . ALA A 1 309 ? 17.89051 26.39995 -37.20491 1.000 34.13239 317 ALA A O 1
ATOM 2336 N N . PRO A 1 310 ? 16.73034 28.27069 -36.80196 1.000 32.54032 318 PRO A N 1
ATOM 2337 C CA . PRO A 1 310 ? 17.86547 29.12807 -37.18429 1.000 35.43247 318 PRO A CA 1
ATOM 2338 C C . PRO A 1 310 ? 19.14630 28.77840 -36.46070 1.000 38.30514 318 PRO A C 1
ATOM 2339 O O . PRO A 1 310 ? 20.20879 28.71839 -37.08929 1.000 37.07775 318 PRO A O 1
ATOM 2343 N N . GLU A 1 311 ? 19.07885 28.55478 -35.14806 1.000 35.80125 319 GLU A N 1
ATOM 2344 C CA . GLU A 1 311 ? 20.29307 28.28119 -34.39367 1.000 36.92515 319 GLU A CA 1
ATOM 2345 C C . GLU A 1 311 ? 20.88294 26.91046 -34.72396 1.000 43.28630 319 GLU A C 1
ATOM 2346 O O . GLU A 1 311 ? 22.07848 26.69438 -34.48962 1.000 41.77378 319 GLU A O 1
ATOM 2352 N N . VAL A 1 312 ? 20.08665 25.98427 -35.26941 1.000 33.41037 320 VAL A N 1
ATOM 2353 C CA . VAL A 1 312 ? 20.64076 24.72590 -35.75829 1.000 34.01167 320 VAL A CA 1
ATOM 2354 C C . VAL A 1 312 ? 21.36789 24.95596 -37.07295 1.000 37.73899 320 VAL A C 1
ATOM 2355 O O . VAL A 1 312 ? 22.47661 24.44879 -37.28588 1.000 41.56733 320 VAL A O 1
ATOM 2359 N N . LEU A 1 313 ? 20.74451 25.71655 -37.97720 1.000 34.88552 321 LEU A N 1
ATOM 2360 C CA . LEU A 1 313 ? 21.37422 26.04746 -39.25009 1.000 39.70396 321 LEU A CA 1
ATOM 2361 C C . LEU A 1 313 ? 22.74575 26.67089 -39.04157 1.000 48.85487 321 LEU A C 1
ATOM 2362 O O . LEU A 1 313 ? 23.70708 26.33192 -39.74224 1.000 51.93653 321 LEU A O 1
ATOM 2367 N N . GLU A 1 314 ? 22.84741 27.59503 -38.09168 1.000 44.19416 322 GLU A N 1
ATOM 2368 C CA . GLU A 1 314 ? 24.05970 28.36973 -37.84571 1.000 51.92805 322 GLU A CA 1
ATOM 2369 C C . GLU A 1 314 ? 25.02488 27.67244 -36.89236 1.000 53.01299 322 GLU A C 1
ATOM 2370 O O . GLU A 1 314 ? 26.05276 28.25254 -36.52193 1.000 54.08490 322 GLU A O 1
ATOM 2376 N N . ASP A 1 315 ? 24.71814 26.43950 -36.50397 1.000 48.88084 323 ASP A N 1
ATOM 2377 C CA . ASP A 1 315 ? 25.45405 25.71885 -35.47844 1.000 52.20518 323 ASP A CA 1
ATOM 2378 C C . ASP A 1 315 ? 25.74569 26.63500 -34.29867 1.000 56.47552 323 ASP A C 1
ATOM 2379 O O . ASP A 1 315 ? 26.83061 26.58250 -33.70786 1.000 59.98564 323 ASP A O 1
ATOM 2384 N N . ASN A 1 316 ? 24.78510 27.48649 -33.95985 1.000 48.50611 324 ASN A N 1
ATOM 2385 C CA . ASN A 1 316 ? 24.86259 28.23211 -32.72058 1.000 51.32122 324 ASN A CA 1
ATOM 2386 C C . ASN A 1 316 ? 24.47931 27.31884 -31.57469 1.000 61.49563 324 ASN A C 1
ATOM 2387 O O . ASN A 1 316 ? 24.02876 26.18289 -31.76624 1.000 61.27481 324 ASN A O 1
ATOM 2392 N N . ASP A 1 317 ? 24.64895 27.80949 -30.36179 1.000 57.15977 325 ASP A N 1
ATOM 2393 C CA . ASP A 1 317 ? 24.32663 26.94940 -29.23842 1.000 56.29226 325 ASP A CA 1
ATOM 2394 C C . ASP A 1 317 ? 22.81010 26.84093 -29.10708 1.000 44.66076 325 ASP A C 1
ATOM 2395 O O . ASP A 1 317 ? 22.07933 27.81740 -29.29575 1.000 51.10853 325 ASP A O 1
ATOM 2400 N N . TYR A 1 318 ? 22.33220 25.62705 -28.85651 1.000 49.42745 326 TYR A N 1
ATOM 2401 C CA . TYR A 1 318 ? 20.90914 25.34391 -28.91828 1.000 43.67792 326 TYR A CA 1
ATOM 2402 C C . TYR A 1 318 ? 20.51474 24.55248 -27.68206 1.000 41.92046 326 TYR A C 1
ATOM 2403 O O . TYR A 1 318 ? 21.36082 24.04443 -26.94206 1.000 43.79309 326 TYR A O 1
ATOM 2412 N N . GLY A 1 319 ? 19.22188 24.49357 -27.44692 1.000 35.12269 327 GLY A N 1
ATOM 2413 C CA . GLY A 1 319 ? 18.68635 23.96341 -26.21642 1.000 34.60916 327 GLY A CA 1
ATOM 2414 C C . GLY A 1 319 ? 17.25559 23.53380 -26.46161 1.000 34.90275 327 GLY A C 1
ATOM 2415 O O . GLY A 1 319 ? 16.86334 23.28696 -27.60221 1.000 33.62975 327 GLY A O 1
ATOM 2416 N N . ARG A 1 320 ? 16.47659 23.48290 -25.37756 1.000 30.53538 328 ARG A N 1
ATOM 2417 C CA . ARG A 1 320 ? 15.08557 23.03626 -25.47001 1.000 33.14311 328 ARG A CA 1
ATOM 2418 C C . ARG A 1 320 ? 14.28835 23.83521 -26.49136 1.000 35.13623 328 ARG A C 1
ATOM 2419 O O . ARG A 1 320 ? 13.29395 23.33287 -27.03533 1.000 33.54214 328 ARG A O 1
ATOM 2427 N N . ALA A 1 321 ? 14.69220 25.08029 -26.75899 1.000 31.01923 329 ALA A N 1
ATOM 2428 C CA . ALA A 1 321 ? 13.87380 25.94484 -27.60060 1.000 31.97372 329 ALA A CA 1
ATOM 2429 C C . ALA A 1 321 ? 13.83580 25.48108 -29.05242 1.000 28.57466 329 ALA A C 1
ATOM 2430 O O . ALA A 1 321 ? 12.93670 25.89771 -29.79204 1.000 28.48094 329 ALA A O 1
ATOM 2432 N N . VAL A 1 322 ? 14.78043 24.64362 -29.48768 1.000 25.90424 330 VAL A N 1
ATOM 2433 C CA . VAL A 1 322 ? 14.70522 24.14705 -30.86287 1.000 29.49611 330 VAL A CA 1
ATOM 2434 C C . VAL A 1 322 ? 13.43295 23.33033 -31.08141 1.000 27.05439 330 VAL A C 1
ATOM 2435 O O . VAL A 1 322 ? 12.89808 23.29093 -32.20127 1.000 24.82994 330 VAL A O 1
ATOM 2439 N N . ASP A 1 323 ? 12.93827 22.65124 -30.04322 1.000 26.38143 331 ASP A N 1
ATOM 2440 C CA . ASP A 1 323 ? 11.72495 21.86180 -30.25683 1.000 28.85070 331 ASP A CA 1
ATOM 2441 C C . ASP A 1 323 ? 10.50905 22.77095 -30.41565 1.000 27.75039 331 ASP A C 1
ATOM 2442 O O . ASP A 1 323 ? 9.54665 22.41397 -31.11808 1.000 26.75341 331 ASP A O 1
ATOM 2447 N N . TRP A 1 324 ? 10.51681 23.93870 -29.75880 1.000 29.22668 332 TRP A N 1
ATOM 2448 C CA . TRP A 1 324 ? 9.36373 24.82434 -29.88255 1.000 26.29410 332 TRP A CA 1
ATOM 2449 C C . TRP A 1 324 ? 9.31391 25.46491 -31.26334 1.000 26.07058 332 TRP A C 1
ATOM 2450 O O . TRP A 1 324 ? 8.23254 25.72634 -31.79992 1.000 28.48279 332 TRP A O 1
ATOM 2461 N N . TRP A 1 325 ? 10.46580 25.75496 -31.85155 1.000 24.48544 333 TRP A N 1
ATOM 2462 C CA . TRP A 1 325 ? 10.46864 26.16131 -33.24641 1.000 21.69774 333 TRP A CA 1
ATOM 2463 C C . TRP A 1 325 ? 9.82960 25.08880 -34.11421 1.000 28.33633 333 TRP A C 1
ATOM 2464 O O . TRP A 1 325 ? 8.99338 25.38585 -34.97218 1.000 25.67682 333 TRP A O 1
ATOM 2475 N N . GLY A 1 326 ? 10.25924 23.82825 -33.93800 1.000 26.14268 334 GLY A N 1
ATOM 2476 C CA . GLY A 1 326 ? 9.65762 22.74616 -34.70509 1.000 28.74033 334 GLY A CA 1
ATOM 2477 C C . GLY A 1 326 ? 8.15640 22.66568 -34.50056 1.000 24.16341 334 GLY A C 1
ATOM 2478 O O . GLY A 1 326 ? 7.40275 22.44024 -35.44611 1.000 24.98048 334 GLY A O 1
ATOM 2479 N N . LEU A 1 327 ? 7.70103 22.85877 -33.26655 1.000 22.30218 335 LEU A N 1
ATOM 2480 C CA . LEU A 1 327 ? 6.25933 22.90633 -33.03181 1.000 26.41040 335 LEU A CA 1
ATOM 2481 C C . LEU A 1 327 ? 5.61490 24.03486 -33.82518 1.000 30.92466 335 LEU A C 1
ATOM 2482 O O . LEU A 1 327 ? 4.54475 23.85581 -34.41372 1.000 27.36154 335 LEU A O 1
ATOM 2487 N N . GLY A 1 328 ? 6.25314 25.21013 -33.84501 1.000 28.03803 336 GLY A N 1
ATOM 2488 C CA . GLY A 1 328 ? 5.74333 26.31028 -34.65620 1.000 27.18367 336 GLY A CA 1
ATOM 2489 C C . GLY A 1 328 ? 5.62244 25.94257 -36.12358 1.000 28.86686 336 GLY A C 1
ATOM 2490 O O . GLY A 1 328 ? 4.60980 26.22697 -36.76809 1.000 27.78371 336 GLY A O 1
ATOM 2491 N N . VAL A 1 329 ? 6.64126 25.29075 -36.67664 1.000 26.36409 337 VAL A N 1
ATOM 2492 C CA . VAL A 1 329 ? 6.56541 24.99610 -38.09866 1.000 20.67890 337 VAL A CA 1
ATOM 2493 C C . VAL A 1 329 ? 5.44786 24.00271 -38.37155 1.000 26.46198 337 VAL A C 1
ATOM 2494 O O . VAL A 1 329 ? 4.71301 24.13906 -39.35186 1.000 24.94086 337 VAL A O 1
ATOM 2498 N N . VAL A 1 330 ? 5.29386 23.00140 -37.49886 1.000 24.34273 338 VAL A N 1
ATOM 2499 C CA . VAL A 1 330 ? 4.30082 21.96218 -37.73417 1.000 24.48400 338 VAL A CA 1
ATOM 2500 C C . VAL A 1 330 ? 2.89271 22.52233 -37.52226 1.000 28.73480 338 VAL A C 1
ATOM 2501 O O . VAL A 1 330 ? 1.97301 22.22126 -38.29443 1.000 27.77828 338 VAL A O 1
ATOM 2505 N N . MET A 1 331 ? 2.68341 23.34761 -36.49119 1.000 23.35843 339 MET A N 1
ATOM 2506 C CA . MET A 1 331 ? 1.32617 23.89870 -36.37675 1.000 26.38319 339 MET A CA 1
ATOM 2507 C C . MET A 1 331 ? 1.01144 24.95566 -37.43255 1.000 27.36993 339 MET A C 1
ATOM 2508 O O . MET A 1 331 ? -0.15069 25.06313 -37.85410 1.000 29.24382 339 MET A O 1
ATOM 2513 N N . TYR A 1 332 ? 2.00771 25.71693 -37.88970 1.000 29.16318 340 TYR A N 1
ATOM 2514 C CA . TYR A 1 332 ? 1.78514 26.56831 -39.05491 1.000 25.41454 340 TYR A CA 1
ATOM 2515 C C . TYR A 1 332 ? 1.31175 25.74518 -40.23773 1.000 26.39019 340 TYR A C 1
ATOM 2516 O O . TYR A 1 332 ? 0.35607 26.11587 -40.93290 1.000 27.14156 340 TYR A O 1
ATOM 2525 N N . GLU A 1 333 ? 1.98446 24.61325 -40.48824 1.000 27.12817 341 GLU A N 1
ATOM 2526 C CA . GLU A 1 333 ? 1.61706 23.74664 -41.60023 1.000 24.30606 341 GLU A CA 1
ATOM 2527 C C . GLU A 1 333 ? 0.20596 23.16512 -41.43616 1.000 27.72922 341 GLU A C 1
ATOM 2528 O O . GLU A 1 333 ? -0.56819 23.12728 -42.40040 1.000 28.45985 341 GLU A O 1
ATOM 2534 N N . MET A 1 334 ? -0.16665 22.73119 -40.22754 1.000 23.40224 342 MET A N 1
ATOM 2535 C CA . MET A 1 334 ? -1.52311 22.22833 -40.04153 1.000 30.79504 342 MET A CA 1
ATOM 2536 C C . MET A 1 334 ? -2.57869 23.30926 -40.24056 1.000 32.99315 342 MET A C 1
ATOM 2537 O O . MET A 1 334 ? -3.62347 23.05265 -40.85606 1.000 32.02758 342 MET A O 1
ATOM 2542 N N . MET A 1 335 ? -2.35964 24.50053 -39.70694 1.000 26.39030 343 MET A N 1
ATOM 2543 C CA . MET A 1 335 ? -3.44278 25.46730 -39.76746 1.000 33.10208 343 MET A CA 1
ATOM 2544 C C . MET A 1 335 ? -3.46146 26.27157 -41.05536 1.000 38.78804 343 MET A C 1
ATOM 2545 O O . MET A 1 335 ? -4.49176 26.88269 -41.36782 1.000 34.82351 343 MET A O 1
ATOM 2550 N N . CYS A 1 336 ? -2.36827 26.29060 -41.81919 1.000 31.90022 344 CYS A N 1
ATOM 2551 C CA . CYS A 1 336 ? -2.31362 27.11731 -43.01535 1.000 33.45340 344 CYS A CA 1
ATOM 2552 C C . CYS A 1 336 ? -2.24310 26.29241 -44.28507 1.000 33.83478 344 CYS A C 1
ATOM 2553 O O . CYS A 1 336 ? -2.45096 26.83975 -45.36941 1.000 37.63343 344 CYS A O 1
ATOM 2556 N N . GLY A 1 337 ? -1.93613 25.00357 -44.17840 1.000 29.39610 345 GLY A N 1
ATOM 2557 C CA . GLY A 1 337 ? -1.83713 24.11990 -45.32372 1.000 37.11558 345 GLY A CA 1
ATOM 2558 C C . GLY A 1 337 ? -0.57712 24.27754 -46.14280 1.000 40.78883 345 GLY A C 1
ATOM 2559 O O . GLY A 1 337 ? -0.52492 23.78979 -47.27537 1.000 38.59622 345 GLY A O 1
ATOM 2560 N N . ARG A 1 338 ? 0.43238 24.96052 -45.62113 1.000 31.38653 346 ARG A N 1
ATOM 2561 C CA . ARG A 1 338 ? 1.68463 25.12596 -46.35756 1.000 32.74376 346 ARG A CA 1
ATOM 2562 C C . ARG A 1 338 ? 2.75139 25.47182 -45.33563 1.000 33.55201 346 ARG A C 1
ATOM 2563 O O . ARG A 1 338 ? 2.43623 25.79007 -44.19184 1.000 28.01042 346 ARG A O 1
ATOM 2571 N N . LEU A 1 339 ? 4.01904 25.40311 -45.75471 1.000 31.38220 347 LEU A N 1
ATOM 2572 C CA . LEU A 1 339 ? 5.12585 25.71726 -44.86464 1.000 32.09373 347 LEU A CA 1
ATOM 2573 C C . LEU A 1 339 ? 5.25477 27.22066 -44.65174 1.000 29.94440 347 LEU A C 1
ATOM 2574 O O . LEU A 1 339 ? 4.92268 28.02111 -45.53488 1.000 32.98727 347 LEU A O 1
ATOM 2579 N N . PRO A 1 340 ? 5.77646 27.63941 -43.50453 1.000 29.85172 348 PRO A N 1
ATOM 2580 C CA . PRO A 1 340 ? 6.05917 29.07692 -43.34271 1.000 30.92908 348 PRO A CA 1
ATOM 2581 C C . PRO A 1 340 ? 7.26311 29.53675 -44.16193 1.000 33.38674 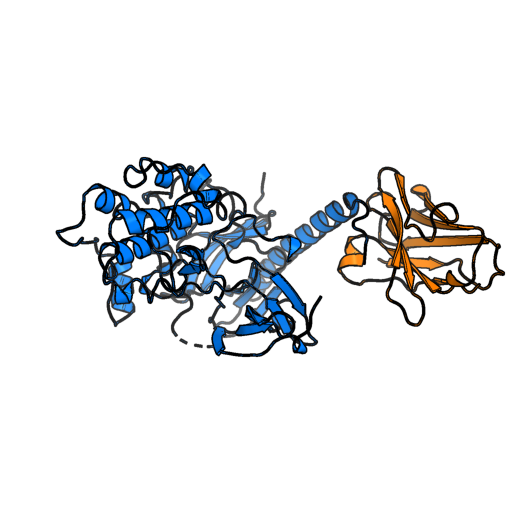348 PRO A C 1
ATOM 2582 O O . PRO A 1 340 ? 7.32228 30.71119 -44.54329 1.000 36.14970 348 PRO A O 1
ATOM 2586 N N . PHE A 1 341 ? 8.21209 28.64756 -44.45844 1.000 34.29753 349 PHE A N 1
ATOM 2587 C CA . PHE A 1 341 ? 9.38423 28.96832 -45.27626 1.000 36.05007 349 PHE A CA 1
ATOM 2588 C C . PHE A 1 341 ? 9.58315 27.84980 -46.28001 1.000 30.85001 349 PHE A C 1
ATOM 2589 O O . PHE A 1 341 ? 9.71401 26.68940 -45.88987 1.000 33.66081 349 PHE A O 1
ATOM 2597 N N . TYR A 1 342 ? 9.62214 28.18812 -47.56386 1.000 34.37411 350 TYR A N 1
ATOM 2598 C CA . TYR A 1 342 ? 9.92990 27.16613 -48.54557 1.000 34.16169 350 TYR A CA 1
ATOM 2599 C C . TYR A 1 342 ? 10.60148 27.77479 -49.76710 1.000 38.81231 350 TYR A C 1
ATOM 2600 O O . TYR A 1 342 ? 10.30996 28.90005 -50.16677 1.000 37.46634 350 TYR A O 1
ATOM 2609 N N . ASN A 1 343 ? 11.48694 26.98969 -50.36176 1.000 40.07145 351 ASN A N 1
ATOM 2610 C CA . ASN A 1 343 ? 12.07255 27.25612 -51.66504 1.000 43.31509 351 ASN A CA 1
ATOM 2611 C C . ASN A 1 343 ? 12.74795 25.96774 -52.08805 1.000 40.83771 351 ASN A C 1
ATOM 2612 O O . ASN A 1 343 ? 13.29330 25.26612 -51.24250 1.000 41.51385 351 ASN A O 1
ATOM 2617 N N . GLN A 1 344 ? 12.66974 25.62604 -53.37378 1.000 46.50648 352 GLN A N 1
ATOM 2618 C CA . GLN A 1 344 ? 13.32613 24.39461 -53.80940 1.000 46.56429 352 GLN A CA 1
ATOM 2619 C C . GLN A 1 344 ? 14.83892 24.49138 -53.67701 1.000 47.39237 352 GLN A C 1
ATOM 2620 O O . GLN A 1 344 ? 15.51054 23.46815 -53.52100 1.000 46.51932 352 GLN A O 1
ATOM 2626 N N . ASP A 1 345 ? 15.38883 25.69940 -53.73529 1.000 47.21123 353 ASP A N 1
ATOM 2627 C CA . ASP A 1 345 ? 16.82071 25.89151 -53.53241 1.000 52.00469 353 ASP A CA 1
ATOM 2628 C C . ASP A 1 345 ? 17.10787 25.97508 -52.03726 1.000 51.74889 353 ASP A C 1
ATOM 2629 O O . ASP A 1 345 ? 16.66312 26.92487 -51.37955 1.000 45.78244 353 ASP A O 1
ATOM 2634 N N . HIS A 1 346 ? 17.87609 25.01638 -51.49317 1.000 56.00805 354 HIS A N 1
ATOM 2635 C CA . HIS A 1 346 ? 17.99587 24.98568 -50.03441 1.000 59.57617 354 HIS A CA 1
ATOM 2636 C C . HIS A 1 346 ? 18.84059 26.12600 -49.47088 1.000 53.33258 354 HIS A C 1
ATOM 2637 O O . HIS A 1 346 ? 18.64482 26.49399 -48.31025 1.000 45.32858 354 HIS A O 1
ATOM 2644 N N . GLU A 1 347 ? 19.75300 26.72072 -50.24516 1.000 60.08169 355 GLU A N 1
ATOM 2645 C CA . GLU A 1 347 ? 20.41150 27.92263 -49.73467 1.000 53.00209 355 GLU A CA 1
ATOM 2646 C C . GLU A 1 347 ? 19.46544 29.11261 -49.68506 1.000 50.04436 355 GLU A C 1
ATOM 2647 O O . GLU A 1 347 ? 19.56848 29.94085 -48.76971 1.000 43.67526 355 GLU A O 1
ATOM 2653 N N . LYS A 1 348 ? 18.52007 29.22082 -50.62224 1.000 42.62102 356 LYS A N 1
ATOM 2654 C CA . LYS A 1 348 ? 17.53511 30.27753 -50.43877 1.000 46.74060 356 LYS A CA 1
ATOM 2655 C C . LYS A 1 348 ? 16.56058 29.92031 -49.32181 1.000 45.93998 356 LYS A C 1
ATOM 2656 O O . LYS A 1 348 ? 16.06820 30.80287 -48.61413 1.000 35.67285 356 LYS A O 1
ATOM 2662 N N . LEU A 1 349 ? 16.29003 28.63526 -49.12332 1.000 43.48450 357 LEU A N 1
ATOM 2663 C CA . LEU A 1 349 ? 15.45263 28.27171 -47.99077 1.000 44.20231 357 LEU A CA 1
ATOM 2664 C C . LEU A 1 349 ? 16.13452 28.65402 -46.68138 1.000 36.93600 357 LEU A C 1
ATOM 2665 O O . LEU A 1 349 ? 15.52976 29.28118 -45.80464 1.000 34.80718 357 LEU A O 1
ATOM 2670 N N . PHE A 1 350 ? 17.41508 28.30403 -46.54231 1.000 38.76807 358 PHE A N 1
ATOM 2671 C CA . PHE A 1 350 ? 18.11900 28.65324 -45.31481 1.000 35.47911 358 PHE A CA 1
ATOM 2672 C C . PHE A 1 350 ? 18.04838 30.15493 -45.05940 1.000 34.07203 358 PHE A C 1
ATOM 2673 O O . PHE A 1 350 ? 17.86149 30.59103 -43.91462 1.000 35.95122 358 PHE A O 1
ATOM 2681 N N . GLU A 1 351 ? 18.15148 30.97088 -46.11307 1.000 39.53212 359 GLU A N 1
ATOM 2682 C CA . GLU A 1 351 ? 18.12428 32.41864 -45.88945 1.000 36.97438 359 GLU A CA 1
ATOM 2683 C C . GLU A 1 351 ? 16.73404 32.88683 -45.47321 1.000 39.01103 359 GLU A C 1
ATOM 2684 O O . GLU A 1 351 ? 16.60061 33.75938 -44.60205 1.000 35.60771 359 GLU A O 1
ATOM 2690 N N . LEU A 1 352 ? 15.68021 32.30544 -46.06223 1.000 38.65321 360 LEU A N 1
ATOM 2691 C CA . LEU A 1 352 ? 14.34180 32.58804 -45.56244 1.000 36.11064 360 LEU A CA 1
ATOM 2692 C C . LEU A 1 352 ? 14.27231 32.29241 -44.07446 1.000 34.79479 360 LEU A C 1
ATOM 2693 O O . LEU A 1 352 ? 13.83675 33.12788 -43.28590 1.000 35.42101 360 LEU A O 1
ATOM 2698 N N . ILE A 1 353 ? 14.71882 31.09776 -43.66748 1.000 32.88298 361 ILE A N 1
ATOM 2699 C CA . ILE A 1 353 ? 14.57663 30.71904 -42.26511 1.000 32.44278 361 ILE A CA 1
ATOM 2700 C C . ILE A 1 353 ? 15.31832 31.69545 -41.37314 1.000 34.87444 361 ILE A C 1
ATOM 2701 O O . ILE A 1 353 ? 14.80702 32.13655 -40.33314 1.000 32.36039 361 ILE A O 1
ATOM 2706 N N . LEU A 1 354 ? 16.53260 32.04698 -41.76086 1.000 34.86059 362 LEU A N 1
ATOM 2707 C CA . LEU A 1 354 ? 17.32815 32.93613 -40.92769 1.000 35.78856 362 LEU A CA 1
ATOM 2708 C C . LEU A 1 354 ? 16.84677 34.38647 -41.00447 1.000 41.33211 362 LEU A C 1
ATOM 2709 O O . LEU A 1 354 ? 16.89383 35.09607 -39.99455 1.000 40.97490 362 LEU A O 1
ATOM 2714 N N . MET A 1 355 ? 16.31874 34.83984 -42.14739 1.000 43.12622 363 MET A N 1
ATOM 2715 C CA . MET A 1 355 ? 16.16582 36.28166 -42.33915 1.000 42.46571 363 MET A CA 1
ATOM 2716 C C . MET A 1 355 ? 14.73661 36.78619 -42.50483 1.000 50.19852 363 MET A C 1
ATOM 2717 O O . MET A 1 355 ? 14.49781 37.95682 -42.21754 1.000 44.83362 363 MET A O 1
ATOM 2722 N N . GLU A 1 356 ? 13.77835 35.99670 -43.00087 1.000 42.17692 364 GLU A N 1
ATOM 2723 C CA . GLU A 1 356 ? 12.51728 36.60094 -43.42626 1.000 42.35466 364 GLU A CA 1
ATOM 2724 C C . GLU A 1 356 ? 11.44003 36.48327 -42.35573 1.000 54.28307 364 GLU A C 1
ATOM 2725 O O . GLU A 1 356 ? 11.33431 35.46882 -41.66137 1.000 36.85151 364 GLU A O 1
ATOM 2731 N N . GLU A 1 357 ? 10.63117 37.52975 -42.23278 1.000 44.86857 365 GLU A N 1
ATOM 2732 C CA . GLU A 1 357 ? 9.53234 37.51001 -41.28487 1.000 50.79731 365 GLU A CA 1
ATOM 2733 C C . GLU A 1 357 ? 8.39139 36.66258 -41.82425 1.000 55.20984 365 GLU A C 1
ATOM 2734 O O . GLU A 1 357 ? 8.21385 36.51525 -43.03728 1.000 49.68656 365 GLU A O 1
ATOM 2740 N N . ILE A 1 358 ? 7.62807 36.08767 -40.90908 1.000 50.82572 366 ILE A N 1
ATOM 2741 C CA . ILE A 1 358 ? 6.55958 35.17777 -41.29305 1.000 52.29893 366 ILE A CA 1
ATOM 2742 C C . ILE A 1 358 ? 5.34294 35.97518 -41.74903 1.000 48.89539 366 ILE A C 1
ATOM 2743 O O . ILE A 1 358 ? 5.02467 37.02230 -41.17788 1.000 44.88846 366 ILE A O 1
ATOM 2748 N N . ARG A 1 359 ? 4.67580 35.50224 -42.79970 1.000 46.23081 367 ARG A N 1
ATOM 2749 C CA . ARG A 1 359 ? 3.36902 36.02321 -43.17520 1.000 47.71824 367 ARG A CA 1
ATOM 2750 C C . ARG A 1 359 ? 2.32569 34.93801 -42.94667 1.000 48.55301 367 ARG A C 1
ATOM 2751 O O . ARG A 1 359 ? 2.62640 33.74215 -43.01039 1.000 44.95218 367 ARG A O 1
ATOM 2759 N N . PHE A 1 360 ? 1.10705 35.36076 -42.65574 1.000 41.67294 368 PHE A N 1
ATOM 2760 C CA . PHE A 1 360 ? 0.03799 34.43897 -42.33440 1.000 40.21081 368 PHE A CA 1
ATOM 2761 C C . PHE A 1 360 ? -1.06208 34.51146 -43.37505 1.000 47.08748 368 PHE A C 1
ATOM 2762 O O . PHE A 1 360 ? -1.30727 35.58349 -43.93838 1.000 43.26653 368 PHE A O 1
ATOM 2770 N N . PRO A 1 361 ? -1.76116 33.40443 -43.63465 1.000 41.46641 369 PRO A N 1
ATOM 2771 C CA . PRO A 1 361 ? -2.98462 33.49944 -44.43143 1.000 43.94551 369 PRO A CA 1
ATOM 2772 C C . PRO A 1 361 ? -3.93456 34.50811 -43.80376 1.000 41.88584 369 PRO A C 1
ATOM 2773 O O . PRO A 1 361 ? -4.01515 34.64125 -42.58022 1.000 36.25246 369 PRO A O 1
ATOM 2777 N N . ARG A 1 362 ? -4.66025 35.22731 -44.66003 1.000 53.40370 370 ARG A N 1
ATOM 2778 C CA . ARG A 1 362 ? -5.59740 36.23302 -44.17040 1.000 53.29773 370 ARG A CA 1
ATOM 2779 C C . ARG A 1 362 ? -6.67662 35.65461 -43.25684 1.000 56.79518 370 ARG A C 1
ATOM 2780 O O . ARG A 1 362 ? -7.26515 36.40623 -42.47680 1.000 49.24921 370 ARG A O 1
ATOM 2788 N N . THR A 1 363 ? -6.95421 34.34984 -43.32189 1.000 50.59918 371 THR A N 1
ATOM 2789 C CA . THR A 1 363 ? -8.04653 33.76910 -42.54391 1.000 55.10689 371 THR A CA 1
ATOM 2790 C C . THR A 1 363 ? -7.63478 33.22894 -41.18602 1.000 52.55977 371 THR A C 1
ATOM 2791 O O . THR A 1 363 ? -8.48226 32.66531 -40.48124 1.000 50.33594 371 THR A O 1
ATOM 2795 N N . LEU A 1 364 ? -6.36929 33.33939 -40.80215 1.000 45.55329 372 LEU A N 1
ATOM 2796 C CA . LEU A 1 364 ? -5.96145 32.80580 -39.50887 1.000 40.53642 372 LEU A CA 1
ATOM 2797 C C . LEU A 1 364 ? -6.30503 33.79677 -38.39843 1.000 42.45286 372 LEU A C 1
ATOM 2798 O O . LEU A 1 364 ? -6.14786 35.01023 -38.56815 1.000 38.41122 372 LEU A O 1
ATOM 2803 N N . GLY A 1 365 ? -6.75674 33.27034 -37.24163 1.000 37.68732 373 GLY A N 1
ATOM 2804 C CA . GLY A 1 365 ? -7.14609 34.11288 -36.12658 1.000 37.30325 373 GLY A CA 1
ATOM 2805 C C . GLY A 1 365 ? -5.96481 34.59189 -35.30695 1.000 39.20663 373 GLY A C 1
ATOM 2806 O O . GLY A 1 365 ? -4.84150 34.07022 -35.39483 1.000 37.72722 373 GLY A O 1
ATOM 2807 N N . PRO A 1 366 ? -6.22059 35.58805 -34.44512 1.000 37.03570 374 PRO A N 1
ATOM 2808 C CA . PRO A 1 366 ? -5.11146 36.20436 -33.70346 1.000 40.73596 374 PRO A CA 1
ATOM 2809 C C . PRO A 1 366 ? -4.51687 35.32450 -32.60889 1.000 35.93118 374 PRO A C 1
ATOM 2810 O O . PRO A 1 366 ? -3.34199 35.51785 -32.27971 1.000 31.73159 374 PRO A O 1
ATOM 2814 N N . GLU A 1 367 ? -5.28923 34.45215 -31.95891 1.000 34.00431 375 GLU A N 1
ATOM 2815 C CA . GLU A 1 367 ? -4.66513 33.55129 -30.99460 1.000 34.91933 375 GLU A CA 1
ATOM 2816 C C . GLU A 1 367 ? -3.69841 32.61640 -31.70369 1.000 36.44079 375 GLU A C 1
ATOM 2817 O O . GLU A 1 367 ? -2.58110 32.39752 -31.22823 1.000 30.35278 375 GLU A O 1
ATOM 2823 N N . ALA A 1 368 ? -4.09968 32.08149 -32.85927 1.000 30.94237 376 ALA A N 1
ATOM 2824 C CA . ALA A 1 368 ? -3.17158 31.23180 -33.60285 1.000 31.91162 376 ALA A CA 1
ATOM 2825 C C . ALA A 1 368 ? -1.97146 32.03377 -34.07951 1.000 34.27033 376 ALA A C 1
ATOM 2826 O O . ALA A 1 368 ? -0.83109 31.57700 -33.97607 1.000 30.15994 376 ALA A O 1
ATOM 2828 N N . LYS A 1 369 ? -2.20341 33.22912 -34.62112 1.000 31.03837 377 LYS A N 1
ATOM 2829 C CA . LYS A 1 369 ? -1.08254 34.05648 -35.04803 1.000 30.68928 377 LYS A CA 1
ATOM 2830 C C . LYS A 1 369 ? -0.15552 34.37447 -33.88537 1.000 27.28172 377 LYS A C 1
ATOM 2831 O O . LYS A 1 369 ? 1.06873 34.41367 -34.05000 1.000 32.66114 377 LYS A O 1
ATOM 2837 N N . SER A 1 370 ? -0.71105 34.65625 -32.71354 1.000 30.12506 378 SER A N 1
ATOM 2838 C CA . SER A 1 370 ? 0.15532 34.94634 -31.57523 1.000 28.48781 378 SER A CA 1
ATOM 2839 C C . SER A 1 370 ? 1.00344 33.73332 -31.21240 1.000 30.59054 378 SER A C 1
ATOM 2840 O O . SER A 1 370 ? 2.20610 33.85603 -30.94719 1.000 30.34020 378 SER A O 1
ATOM 2843 N N . LEU A 1 371 ? 0.39123 32.55502 -31.17006 1.000 31.43962 379 LEU A N 1
ATOM 2844 C CA . LEU A 1 371 ? 1.15004 31.35746 -30.82570 1.000 29.26757 379 LEU A CA 1
ATOM 2845 C C . LEU A 1 371 ? 2.25820 31.12474 -31.83669 1.000 29.10879 379 LEU A C 1
ATOM 2846 O O . LEU A 1 371 ? 3.41675 30.89523 -31.46601 1.000 31.26790 379 LEU A O 1
ATOM 2851 N N . LEU A 1 372 ? 1.92255 31.19224 -33.12812 1.000 28.97097 380 LEU A N 1
ATOM 2852 C CA . LEU A 1 372 ? 2.90396 30.86856 -34.16605 1.000 29.19896 380 LEU A CA 1
ATOM 2853 C C . LEU A 1 372 ? 4.03513 31.90078 -34.24730 1.000 34.22046 380 LEU A C 1
ATOM 2854 O O . LEU A 1 372 ? 5.20946 31.53089 -34.40623 1.000 32.71689 380 LEU A O 1
ATOM 2859 N N A SER A 1 373 ? 3.71864 33.19280 -34.14871 0.385 28.70529 381 SER A N 1
ATOM 2860 N N B SER A 1 373 ? 3.70857 33.19675 -34.15484 0.615 28.27811 381 SER A N 1
ATOM 2861 C CA A SER A 1 373 ? 4.79196 34.18351 -34.14150 0.385 29.44349 381 SER A CA 1
ATOM 2862 C CA B SER A 1 373 ? 4.76464 34.20765 -34.11042 0.615 29.42594 381 SER A CA 1
ATOM 2863 C C A SER A 1 373 ? 5.68431 34.03205 -32.91210 0.385 32.61175 381 SER A C 1
ATOM 2864 C C B SER A 1 373 ? 5.69317 33.95352 -32.93332 0.615 32.63775 381 SER A C 1
ATOM 2865 O O A SER A 1 373 ? 6.89157 34.30746 -32.98262 0.385 32.14909 381 SER A O 1
ATOM 2866 O O B SER A 1 373 ? 6.92222 34.08297 -33.05296 0.615 31.96149 381 SER A O 1
ATOM 2871 N N . GLY A 1 374 ? 5.11806 33.58710 -31.78754 1.000 30.10554 382 GLY A N 1
ATOM 2872 C CA . GLY A 1 374 ? 5.93055 33.34020 -30.60809 1.000 29.66599 382 GLY A CA 1
ATOM 2873 C C . GLY A 1 374 ? 6.83120 32.12775 -30.77381 1.000 30.25100 382 GLY A C 1
ATOM 2874 O O . GLY A 1 374 ? 7.99605 32.15217 -30.36827 1.000 28.06899 382 GLY A O 1
ATOM 2875 N N . LEU A 1 375 ? 6.30250 31.04935 -31.36712 1.000 25.90539 383 LEU A N 1
ATOM 2876 C CA . LEU A 1 375 ? 7.08384 29.82669 -31.52957 1.000 28.51002 383 LEU A CA 1
ATOM 2877 C C . LEU A 1 375 ? 8.17916 30.00794 -32.57070 1.000 28.25667 383 LEU A C 1
ATOM 2878 O O . LEU A 1 375 ? 9.21359 29.32796 -32.51165 1.000 27.04314 383 LEU A O 1
ATOM 2883 N N . LEU A 1 376 ? 7.94748 30.87465 -33.55862 1.000 25.60714 384 LEU A N 1
ATOM 2884 C CA . LEU A 1 376 ? 8.85998 31.04989 -34.68128 1.000 27.02577 384 LEU A CA 1
ATOM 2885 C C . LEU A 1 376 ? 9.70463 32.32650 -34.54772 1.000 28.23633 384 LEU A C 1
ATOM 2886 O O . LEU A 1 376 ? 10.17555 32.88904 -35.54825 1.000 33.22242 384 LEU A O 1
ATOM 2891 N N . LYS A 1 377 ? 9.93304 32.77182 -33.32284 1.000 27.98644 385 LYS A N 1
ATOM 2892 C CA . LYS A 1 377 ? 10.93011 33.81840 -33.08910 1.000 32.96967 385 LYS A CA 1
ATOM 2893 C C . LYS A 1 377 ? 12.29436 33.31088 -33.50119 1.000 33.52406 385 LYS A C 1
ATOM 2894 O O . LYS A 1 377 ? 12.68839 32.21068 -33.11792 1.000 30.43657 385 LYS A O 1
ATOM 2900 N N . LYS A 1 378 ? 13.04479 34.10892 -34.26014 1.000 30.76541 386 LYS A N 1
ATOM 2901 C CA . LYS A 1 378 ? 14.30032 33.56774 -34.76478 1.000 34.16171 386 LYS A CA 1
ATOM 2902 C C . LYS A 1 378 ? 15.34078 33.44161 -33.65806 1.000 32.77563 386 LYS A C 1
ATOM 2903 O O . LYS A 1 378 ? 16.13881 32.48981 -33.65752 1.000 35.56135 386 LYS A O 1
ATOM 2909 N N . ASP A 1 379 ? 15.29813 34.33343 -32.66994 1.000 36.86281 387 ASP A N 1
ATOM 2910 C CA . ASP A 1 379 ? 16.17769 34.28142 -31.50883 1.000 40.44577 387 ASP A CA 1
ATOM 2911 C C . ASP A 1 379 ? 15.62887 33.30530 -30.47612 1.000 32.01950 387 ASP A C 1
ATOM 2912 O O . ASP A 1 379 ? 14.57571 33.57014 -29.88101 1.000 34.02817 387 ASP A O 1
ATOM 2917 N N . PRO A 1 380 ? 16.29683 32.17714 -30.21763 1.000 37.72518 388 PRO A N 1
ATOM 2918 C CA . PRO A 1 380 ? 15.75283 31.23738 -29.22511 1.000 33.32917 388 PRO A CA 1
ATOM 2919 C C . PRO A 1 380 ? 15.46210 31.88482 -27.88550 1.000 41.63637 388 PRO A C 1
ATOM 2920 O O . PRO A 1 380 ? 14.53308 31.46491 -27.19060 1.000 35.62251 388 PRO A O 1
ATOM 2924 N N . LYS A 1 381 ? 16.22934 32.90206 -27.49743 1.000 40.37354 389 LYS A N 1
ATOM 2925 C CA . LYS A 1 381 ? 16.02393 33.55128 -26.20653 1.000 44.95177 389 LYS A CA 1
ATOM 2926 C C . LYS A 1 381 ? 14.71888 34.33383 -26.14384 1.000 41.88944 389 LYS A C 1
ATOM 2927 O O . LYS A 1 381 ? 14.18426 34.54302 -25.04816 1.000 44.75847 389 LYS A O 1
ATOM 2933 N N . GLN A 1 382 ? 14.18573 34.76537 -27.27936 1.000 34.15600 390 GLN A N 1
ATOM 2934 C CA . GLN A 1 382 ? 12.89271 35.41807 -27.28466 1.000 34.25114 390 GLN A CA 1
ATOM 2935 C C . GLN A 1 382 ? 11.74389 34.47398 -27.64689 1.000 36.70324 390 GLN A C 1
ATOM 2936 O O . GLN A 1 382 ? 10.58815 34.89183 -27.62815 1.000 33.85254 390 GLN A O 1
ATOM 2942 N N . ARG A 1 383 ? 12.02272 33.21490 -27.95609 1.000 35.42404 391 ARG A N 1
ATOM 2943 C CA . ARG A 1 383 ? 10.99316 32.33404 -28.48141 1.000 29.70041 391 ARG A CA 1
ATOM 2944 C C . ARG A 1 383 ? 10.09222 31.83982 -27.35307 1.000 32.28428 391 ARG A C 1
ATOM 2945 O O . ARG A 1 383 ? 10.55479 31.54024 -26.24972 1.000 32.08668 391 ARG A O 1
ATOM 2953 N N . LEU A 1 384 ? 8.79121 31.77063 -27.62328 1.000 29.77478 392 LEU A N 1
ATOM 2954 C CA . LEU A 1 384 ? 7.87275 31.12076 -26.69421 1.000 27.78674 392 LEU A CA 1
ATOM 2955 C C . LEU A 1 384 ? 8.37823 29.72407 -26.34055 1.000 34.24300 392 LEU A C 1
ATOM 2956 O O . LEU A 1 384 ? 8.74240 28.94951 -27.22838 1.000 30.59240 392 LEU A O 1
ATOM 2961 N N . GLY A 1 385 ? 8.37754 29.39565 -25.04020 1.000 30.66029 393 GLY A N 1
ATOM 2962 C CA . GLY A 1 385 ? 8.97248 28.16533 -24.52449 1.000 31.47907 393 GLY A CA 1
ATOM 2963 C C . GLY A 1 385 ? 10.47330 28.22558 -24.27859 1.000 37.33492 393 GLY A C 1
ATOM 2964 O O . GLY A 1 385 ? 11.03392 27.27292 -23.70437 1.000 37.72611 393 GLY A O 1
ATOM 2965 N N . GLY A 1 386 ? 11.14577 29.30820 -24.69291 1.000 38.97214 394 GLY A N 1
ATOM 2966 C CA . GLY A 1 386 ? 12.59794 29.42700 -24.58252 1.000 38.01928 394 GLY A CA 1
ATOM 2967 C C . GLY A 1 386 ? 13.11406 29.84588 -23.21676 1.000 42.21325 394 GLY A C 1
ATOM 2968 O O . GLY A 1 386 ? 14.32392 29.80064 -22.98072 1.000 45.96555 394 GLY A O 1
ATOM 2969 N N . GLY A 1 387 ? 12.23486 30.22805 -22.30269 1.000 39.75620 395 GLY A N 1
ATOM 2970 C CA . GLY A 1 387 ? 12.65410 30.64212 -20.97937 1.000 43.43951 395 GLY A CA 1
ATOM 2971 C C . GLY A 1 387 ? 12.76242 29.46708 -20.02201 1.000 52.02137 395 GLY A C 1
ATOM 2972 O O . GLY A 1 387 ? 12.58443 28.30457 -20.38547 1.000 45.46581 395 GLY A O 1
ATOM 2973 N N . SER A 1 388 ? 13.03694 29.79092 -18.75504 1.000 46.41759 396 SER A N 1
ATOM 2974 C CA . SER A 1 388 ? 13.25789 28.73273 -17.77121 1.000 50.05484 396 SER A CA 1
ATOM 2975 C C . SER A 1 388 ? 12.02428 27.85727 -17.60112 1.000 49.28140 396 SER A C 1
ATOM 2976 O O . SER A 1 388 ? 12.14320 26.68919 -17.20871 1.000 48.70301 396 SER A O 1
ATOM 2979 N N . GLU A 1 389 ? 10.83112 28.40551 -17.87392 1.000 40.50091 397 GLU A N 1
ATOM 2980 C CA . GLU A 1 389 ? 9.57520 27.68128 -17.67806 1.000 42.55087 397 GLU A CA 1
ATOM 2981 C C . GLU A 1 389 ? 9.27973 26.66649 -18.78855 1.000 37.80766 397 GLU A C 1
ATOM 2982 O O . GLU A 1 389 ? 8.42707 25.78456 -18.60266 1.000 37.71856 397 GLU A O 1
ATOM 2988 N N . ASP A 1 390 ? 9.95222 26.77385 -19.93098 1.000 39.60395 398 ASP A N 1
ATOM 2989 C CA . ASP A 1 390 ? 9.89161 25.78454 -21.02942 1.000 40.07430 398 ASP A CA 1
ATOM 2990 C C . ASP A 1 390 ? 8.43237 25.55613 -21.41846 1.000 38.59040 398 ASP A C 1
ATOM 2991 O O . ASP A 1 390 ? 7.72662 26.53504 -21.70558 1.000 36.54722 398 ASP A O 1
ATOM 2996 N N . ALA A 1 391 ? 7.94619 24.30916 -21.42901 1.000 33.52970 399 ALA A N 1
ATOM 2997 C CA . ALA A 1 391 ? 6.62743 24.01827 -21.97493 1.000 35.30863 399 ALA A CA 1
ATOM 2998 C C . ALA A 1 391 ? 5.52468 24.77254 -21.24339 1.000 37.02962 399 ALA A C 1
ATOM 2999 O O . ALA A 1 391 ? 4.46547 25.03718 -21.82976 1.000 35.66392 399 ALA A O 1
ATOM 3001 N N . LYS A 1 392 ? 5.72482 25.10395 -19.96142 1.000 37.06751 400 LYS A N 1
ATOM 3002 C CA . LYS A 1 392 ? 4.66882 25.81561 -19.22922 1.000 39.67189 400 LYS A CA 1
ATOM 3003 C C . LYS A 1 392 ? 4.29373 27.11437 -19.93661 1.000 36.55683 400 LYS A C 1
ATOM 3004 O O . LYS A 1 392 ? 3.12526 27.52875 -19.93678 1.000 37.00115 400 LYS A O 1
ATOM 3010 N N . GLU A 1 393 ? 5.27775 27.79059 -20.52718 1.000 35.27296 401 GLU A N 1
ATOM 3011 C CA . GLU A 1 393 ? 4.98784 29.01041 -21.27901 1.000 40.11069 401 GLU A CA 1
ATOM 3012 C C . GLU A 1 393 ? 3.96039 28.74635 -22.36735 1.000 41.02468 401 GLU A C 1
ATOM 3013 O O . GLU A 1 393 ? 3.06217 29.56543 -22.61564 1.000 36.15879 401 GLU A O 1
ATOM 3019 N N . ILE A 1 394 ? 4.12973 27.63535 -23.07752 1.000 35.63767 402 ILE A N 1
ATOM 3020 C CA . ILE A 1 394 ? 3.22137 27.28596 -24.15958 1.000 30.28555 402 ILE A CA 1
ATOM 3021 C C . ILE A 1 394 ? 1.89570 26.80762 -23.59035 1.000 31.28717 402 ILE A C 1
ATOM 3022 O O . ILE A 1 394 ? 0.83508 27.17869 -24.08274 1.000 32.59411 402 ILE A O 1
ATOM 3027 N N . MET A 1 395 ? 1.92684 25.98336 -22.53974 1.000 28.95662 403 MET A N 1
ATOM 3028 C CA . MET A 1 395 ? 0.66376 25.48290 -22.00295 1.000 28.53528 403 MET A CA 1
ATOM 3029 C C . MET A 1 395 ? -0.22154 26.61793 -21.49986 1.000 36.69834 403 MET A C 1
ATOM 3030 O O . MET A 1 395 ? -1.45266 26.46973 -21.44144 1.000 32.80521 403 MET A O 1
ATOM 3035 N N . GLN A 1 396 ? 0.38234 27.74053 -21.12096 1.000 36.16502 404 GLN A N 1
ATOM 3036 C CA . GLN A 1 396 ? -0.34821 28.89119 -20.61550 1.000 40.41302 404 GLN A CA 1
ATOM 3037 C C . GLN A 1 396 ? -0.74603 29.85010 -21.71279 1.000 38.69098 404 GLN A C 1
ATOM 3038 O O . GLN A 1 396 ? -1.38288 30.85917 -21.42328 1.000 42.48416 404 GLN A O 1
ATOM 3044 N N . HIS A 1 397 ? -0.34697 29.59604 -22.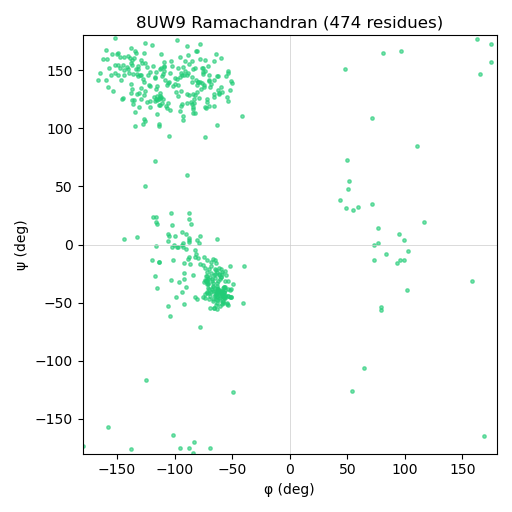95036 1.000 35.40451 405 HIS A N 1
ATOM 3045 C CA . HIS A 1 397 ? -0.69014 30.52323 -24.00643 1.000 33.97881 405 HIS A CA 1
ATOM 3046 C C . HIS A 1 397 ? -2.18350 30.44941 -24.26967 1.000 36.67471 405 HIS A C 1
ATOM 3047 O O . HIS A 1 397 ? -2.82316 29.39906 -24.11835 1.000 34.61550 405 HIS A O 1
ATOM 3054 N N . ARG A 1 398 ? -2.74545 31.59923 -24.62270 1.000 37.40991 406 ARG A N 1
ATOM 3055 C CA . ARG A 1 398 ? -4.18385 31.68198 -24.75939 1.000 38.72670 406 ARG A CA 1
ATOM 3056 C C . ARG A 1 398 ? -4.70031 30.81719 -25.89436 1.000 38.01384 406 ARG A C 1
ATOM 3057 O O . ARG A 1 398 ? -5.87893 30.44887 -25.88629 1.000 32.14932 406 ARG A O 1
ATOM 3065 N N . PHE A 1 399 ? -3.85262 30.45165 -26.85642 1.000 35.65062 407 PHE A N 1
ATOM 3066 C CA . PHE A 1 399 ? -4.31061 29.48087 -27.85491 1.000 33.72155 407 PHE A CA 1
ATOM 3067 C C . PHE A 1 399 ? -4.71623 28.15407 -27.22177 1.000 34.39900 407 PHE A C 1
ATOM 3068 O O . PHE A 1 399 ? -5.57376 27.44338 -27.75878 1.000 37.16721 407 PHE A O 1
ATOM 3076 N N . PHE A 1 400 ? -4.14266 27.79482 -26.07840 1.000 31.04619 408 PHE A N 1
ATOM 3077 C CA . PHE A 1 400 ? -4.47658 26.51730 -25.46786 1.000 32.20765 408 PHE A CA 1
ATOM 3078 C C . PHE A 1 400 ? -5.43872 26.64554 -24.29333 1.000 38.00236 408 PHE A C 1
ATOM 3079 O O . PHE A 1 400 ? -5.58082 25.69424 -23.52357 1.000 34.44657 408 PHE A O 1
ATOM 3087 N N . ALA A 1 401 ? -6.12148 27.78351 -24.15014 1.000 43.86794 409 ALA A N 1
ATOM 3088 C CA . ALA A 1 401 ? -6.98116 27.97901 -22.98367 1.000 40.19375 409 ALA A CA 1
ATOM 3089 C C . ALA A 1 401 ? -8.06495 26.90957 -22.92967 1.000 41.77173 409 ALA A C 1
ATOM 3090 O O . ALA A 1 401 ? -8.67772 26.56766 -23.94585 1.000 41.03006 409 ALA A O 1
ATOM 3092 N N . GLY A 1 402 ? -8.29100 26.36315 -21.74103 1.000 42.85947 410 GLY A N 1
ATOM 3093 C CA . GLY A 1 402 ? -9.30757 25.35671 -21.56378 1.000 44.91894 410 GLY A CA 1
ATOM 3094 C C . GLY A 1 402 ? -8.81066 23.93843 -21.69182 1.000 47.89475 410 GLY A C 1
ATOM 3095 O O . GLY A 1 402 ? -9.52344 23.01113 -21.27723 1.000 50.24311 410 GLY A O 1
ATOM 3096 N N . ILE A 1 403 ? -7.61699 23.73629 -22.26456 1.000 41.96419 411 ILE A N 1
ATOM 3097 C CA . ILE A 1 403 ? -7.01004 22.41407 -22.28466 1.000 36.41826 411 ILE A CA 1
ATOM 3098 C C . ILE A 1 403 ? -6.67334 22.00437 -20.85847 1.000 42.03937 411 ILE A C 1
ATOM 3099 O O . ILE A 1 403 ? -5.98717 22.73439 -20.13032 1.000 36.23635 411 ILE A O 1
ATOM 3104 N N . VAL A 1 404 ? -7.13366 20.82605 -20.45593 1.000 36.41224 412 VAL A N 1
ATOM 3105 C CA . VAL A 1 404 ? -6.74070 20.23278 -19.17847 1.000 35.30039 412 VAL A CA 1
ATOM 3106 C C . VAL A 1 404 ? -5.54635 19.32943 -19.45518 1.000 38.83643 412 VAL A C 1
ATOM 3107 O O . VAL A 1 404 ? -5.69308 18.25011 -20.02374 1.000 36.22414 412 VAL A O 1
ATOM 3111 N N . TRP A 1 405 ? -4.35232 19.76584 -19.04122 1.000 32.82401 413 TRP A N 1
ATOM 3112 C CA . TRP A 1 405 ? -3.14702 19.07468 -19.48101 1.000 34.49429 413 TRP A CA 1
ATOM 3113 C C . TRP A 1 405 ? -3.03161 17.69129 -18.85820 1.000 37.41015 413 TRP A C 1
ATOM 3114 O O . TRP A 1 405 ? -2.42443 16.78709 -19.44727 1.000 38.26000 413 TRP A O 1
ATOM 3125 N N . GLN A 1 406 ? -3.60385 17.50101 -17.67454 1.000 38.12245 414 GLN A N 1
ATOM 3126 C CA . GLN A 1 406 ? -3.67380 16.16224 -17.09976 1.000 38.96044 414 GLN A CA 1
ATOM 3127 C C . GLN A 1 406 ? -4.51893 15.23809 -17.96475 1.000 42.03505 414 GLN A C 1
ATOM 3128 O O . GLN A 1 406 ? -4.20874 14.05227 -18.11339 1.000 40.10737 414 GLN A O 1
ATOM 3134 N N . HIS A 1 407 ? -5.59447 15.75825 -18.54379 1.000 34.97823 415 HIS A N 1
ATOM 3135 C CA . HIS A 1 407 ? -6.38594 14.92759 -19.44132 1.000 37.33041 415 HIS A CA 1
ATOM 3136 C C . HIS A 1 407 ? -5.64458 14.65633 -20.74302 1.000 38.18167 415 HIS A C 1
ATOM 3137 O O . HIS A 1 407 ? -5.80969 13.58907 -21.33309 1.000 43.74510 415 HIS A O 1
ATOM 3144 N N . VAL A 1 408 ? -4.84305 15.61372 -21.21763 1.000 37.69735 416 VAL A N 1
ATOM 3145 C CA . VAL A 1 408 ? -4.05831 15.35791 -22.41781 1.000 38.35593 416 VAL A CA 1
ATOM 3146 C C . VAL A 1 408 ? -3.15488 14.16050 -22.18083 1.000 38.11917 416 VAL A C 1
ATOM 3147 O O . VAL A 1 408 ? -3.16258 13.18547 -22.94759 1.000 37.80989 416 VAL A O 1
ATOM 3151 N N . TYR A 1 409 ? -2.40656 14.19237 -21.07093 1.000 33.97822 417 TYR A N 1
ATOM 3152 C CA . TYR A 1 409 ? -1.45434 13.13051 -20.75820 1.000 38.23389 417 TYR A CA 1
ATOM 3153 C C . TYR A 1 409 ? -2.11829 11.76070 -20.60164 1.000 45.95270 417 TYR A C 1
ATOM 3154 O O . TYR A 1 409 ? -1.47833 10.73134 -20.86162 1.000 41.84006 417 TYR A O 1
ATOM 3163 N N . GLU A 1 410 ? -3.37182 11.71676 -20.15564 1.000 35.49655 418 GLU A N 1
ATOM 3164 C CA . GLU A 1 410 ? -4.07057 10.45855 -19.93090 1.000 45.92010 418 GLU A CA 1
ATOM 3165 C C . GLU A 1 410 ? -4.88772 10.02439 -21.13373 1.000 49.25312 418 GLU A C 1
ATOM 3166 O O . GLU A 1 410 ? -5.68633 9.09113 -21.02268 1.000 47.72805 418 GLU A O 1
ATOM 3172 N N . LYS A 1 411 ? -4.71559 10.68177 -22.27718 1.000 39.05133 419 LYS A N 1
ATOM 3173 C CA . LYS A 1 411 ? -5.47008 10.35085 -23.48277 1.000 41.73697 419 LYS A CA 1
ATOM 3174 C C . LYS A 1 411 ? -6.97085 10.49820 -23.26121 1.000 49.43840 419 LYS A C 1
ATOM 3175 O O . LYS A 1 411 ? -7.76698 9.77620 -23.86956 1.000 49.18053 419 LYS A O 1
ATOM 3181 N N . LYS A 1 412 ? -7.36557 11.44393 -22.40147 1.000 46.31359 420 LYS A N 1
ATOM 3182 C CA . LYS A 1 412 ? -8.76887 11.73064 -22.12414 1.000 49.41140 420 LYS A CA 1
ATOM 3183 C C . LYS A 1 412 ? -9.34239 12.83984 -22.99860 1.000 51.39725 420 LYS A C 1
ATOM 3184 O O . LYS A 1 412 ? -10.52686 13.15765 -22.86520 1.000 58.48457 420 LYS A O 1
ATOM 3190 N N . LEU A 1 413 ? -8.55335 13.45448 -23.87355 1.000 48.66890 421 LEU A N 1
ATOM 3191 C CA . LEU A 1 413 ? -9.14180 14.34780 -24.86220 1.000 46.95061 421 LEU A CA 1
ATOM 3192 C C . LEU A 1 413 ? -9.70308 13.52230 -26.01156 1.000 50.11147 421 LEU A C 1
ATOM 3193 O O . LEU A 1 413 ? -9.07697 12.56533 -26.47258 1.000 46.34670 421 LEU A O 1
ATOM 3198 N N . SER A 1 414 ? -10.86918 13.88058 -26.46561 1.000 49.76506 422 SER A N 1
ATOM 3199 C CA . SER A 1 414 ? -11.39810 12.96531 -27.47391 1.000 54.83410 422 SER A CA 1
ATOM 3200 C C . SER A 1 414 ? -10.92821 13.40280 -28.85634 1.000 49.47313 422 SER A C 1
ATOM 3201 O O . SER A 1 414 ? -11.02668 14.58914 -29.19046 1.000 43.14144 422 SER A O 1
ATOM 3204 N N . PRO A 1 415 ? -10.36799 12.50130 -29.65252 1.000 43.50312 423 PRO A N 1
ATOM 3205 C CA . PRO A 1 415 ? -9.72016 12.91694 -30.90533 1.000 39.41019 423 PRO A CA 1
ATOM 3206 C C . PRO A 1 415 ? -10.73523 13.47746 -31.88077 1.000 43.59874 423 PRO A C 1
ATOM 3207 O O . PRO A 1 415 ? -11.85650 12.96375 -31.98125 1.000 45.10911 423 PRO A O 1
ATOM 3211 N N . PRO A 1 416 ? -10.38339 14.53114 -32.61966 1.000 41.89035 424 PRO A N 1
ATOM 3212 C CA . PRO A 1 416 ? -11.32959 15.10349 -33.59060 1.000 46.04580 424 PRO A CA 1
ATOM 3213 C C . PRO A 1 416 ? -11.48570 14.26839 -34.83678 1.000 46.78211 424 PRO A C 1
ATOM 3214 O O . PRO A 1 416 ? -12.36575 14.55470 -35.66029 1.000 46.97637 424 PRO A O 1
ATOM 3218 N N . PHE A 1 417 ? -10.63700 13.27174 -35.02048 1.000 37.70484 425 PHE A N 1
ATOM 3219 C CA . PHE A 1 417 ? -10.66233 12.45939 -36.22075 1.000 39.19131 425 PHE A CA 1
ATOM 3220 C C . PHE A 1 417 ? -10.27876 11.04900 -35.81479 1.000 41.04135 425 PHE A C 1
ATOM 3221 O O . PHE A 1 417 ? -9.23609 10.85983 -35.18108 1.000 37.02180 425 PHE A O 1
ATOM 3229 N N . LYS A 1 418 ? -11.12883 10.06838 -36.13872 1.000 37.68750 426 LYS A N 1
ATOM 3230 C CA . LYS A 1 418 ? -10.80840 8.67156 -35.88360 1.000 37.71226 426 LYS A CA 1
ATOM 3231 C C . LYS A 1 418 ? -10.40514 7.99382 -37.18018 1.000 45.80692 426 LYS A C 1
ATOM 3232 O O . LYS A 1 418 ? -11.24140 7.87822 -38.09247 1.000 41.04846 426 LYS A O 1
ATOM 3238 N N . PRO A 1 419 ? -9.16090 7.52575 -37.31502 1.000 38.91647 427 PRO A N 1
ATOM 3239 C CA . PRO A 1 419 ? -8.73632 6.91113 -38.57438 1.000 42.39425 427 PRO A CA 1
ATOM 3240 C C . PRO A 1 419 ? -9.53175 5.64377 -38.82423 1.000 43.87349 427 PRO A C 1
ATOM 3241 O O . PRO A 1 419 ? -10.14350 5.07961 -37.91892 1.000 44.69342 427 PRO A O 1
ATOM 3245 N N . GLN A 1 420 ? -9.48869 5.17896 -40.06557 1.000 49.27920 428 GLN A N 1
ATOM 3246 C CA . GLN A 1 420 ? -10.28764 4.01759 -40.46715 1.000 64.18270 428 GLN A CA 1
ATOM 3247 C C . GLN A 1 420 ? -9.72506 2.67349 -39.99751 1.000 61.77358 428 GLN A C 1
ATOM 3248 O O . GLN A 1 420 ? -8.75618 2.15918 -40.55307 1.000 76.37857 428 GLN A O 1
ATOM 3254 N N . VAL B 2 2 ? 41.79446 -7.17821 -12.01757 1.000 63.99050 2 VAL B N 1
ATOM 3255 C CA . VAL B 2 2 ? 40.72914 -7.47379 -11.06586 1.000 72.75674 2 VAL B CA 1
ATOM 3256 C C . VAL B 2 2 ? 40.11377 -8.80193 -11.45011 1.000 72.10352 2 VAL B C 1
ATOM 3257 O O . VAL B 2 2 ? 40.37815 -9.30547 -12.54270 1.000 76.35603 2 VAL B O 1
ATOM 3261 N N . GLN B 2 3 ? 39.27169 -9.35588 -10.57296 1.000 71.82313 3 GLN B N 1
ATOM 3262 C CA . GLN B 2 3 ? 38.76375 -10.70164 -10.80446 1.000 63.74668 3 GLN B CA 1
ATOM 3263 C C . GLN B 2 3 ? 38.10270 -11.34487 -9.58720 1.000 67.16849 3 GLN B C 1
ATOM 3264 O O . GLN B 2 3 ? 38.48569 -11.09673 -8.43836 1.000 63.33303 3 GLN B O 1
ATOM 3270 N N . LEU B 2 4 ? 37.09396 -12.16713 -9.85158 1.000 54.76136 4 LEU B N 1
ATOM 3271 C CA . LEU B 2 4 ? 36.45767 -13.03008 -8.87066 1.000 49.40001 4 LEU B CA 1
ATOM 3272 C C . LEU B 2 4 ? 36.92377 -14.45094 -9.15512 1.000 60.36014 4 LEU B C 1
ATOM 3273 O O . LEU B 2 4 ? 37.03607 -14.84833 -10.32203 1.000 58.55535 4 LEU B O 1
ATOM 3278 N N . GLN B 2 5 ? 37.22226 -15.21461 -8.10670 1.000 54.89120 5 GLN B N 1
ATOM 3279 C CA . GLN B 2 5 ? 37.67824 -16.58528 -8.29993 1.000 56.78931 5 GLN B CA 1
ATOM 3280 C C . GLN B 2 5 ? 36.97306 -17.49285 -7.30356 1.000 58.93653 5 GLN B C 1
ATOM 3281 O O . GLN B 2 5 ? 37.09406 -17.29819 -6.09103 1.000 61.24472 5 GLN B O 1
ATOM 3287 N N . GLU B 2 6 ? 36.24416 -18.48214 -7.81850 1.000 51.98010 6 GLU B N 1
ATOM 3288 C CA . GLU B 2 6 ? 35.57701 -19.49563 -7.00838 1.000 53.90291 6 GLU B CA 1
ATOM 3289 C C . GLU B 2 6 ? 36.47070 -20.69662 -6.71037 1.000 53.90646 6 GLU B C 1
ATOM 3290 O O . GLU B 2 6 ? 37.33918 -21.06916 -7.50200 1.000 56.43640 6 GLU B O 1
ATOM 3296 N N . SER B 2 7 ? 36.25633 -21.28837 -5.53498 1.000 57.88002 7 SER B N 1
ATOM 3297 C CA . SER B 2 7 ? 36.90312 -22.54200 -5.16363 1.000 60.13269 7 SER B CA 1
ATOM 3298 C C . SER B 2 7 ? 36.00454 -23.29299 -4.18485 1.000 56.84685 7 SER B C 1
ATOM 3299 O O . SER B 2 7 ? 34.93171 -22.81998 -3.79994 1.000 54.93679 7 SER B O 1
ATOM 3302 N N . GLY B 2 8 ? 36.45186 -24.47998 -3.79014 1.000 59.11528 8 GLY B N 1
ATOM 3303 C CA . GLY B 2 8 ? 35.75523 -25.27260 -2.80594 1.000 52.92639 8 GLY B CA 1
ATOM 3304 C C . GLY B 2 8 ? 34.81208 -26.31898 -3.35591 1.000 63.14453 8 GLY B C 1
ATOM 3305 O O . GLY B 2 8 ? 34.05872 -26.91303 -2.57668 1.000 67.90135 8 GLY B O 1
ATOM 3306 N N . GLY B 2 9 ? 34.82266 -26.56600 -4.67083 1.000 49.61601 9 GLY B N 1
ATOM 3307 C CA . GLY B 2 9 ? 33.95450 -27.56818 -5.24719 1.000 60.54106 9 GLY B CA 1
ATOM 3308 C C . GLY B 2 9 ? 34.59494 -28.94638 -5.27505 1.000 60.88570 9 GLY B C 1
ATOM 3309 O O . GLY B 2 9 ? 35.78026 -29.12498 -5.00513 1.000 61.67720 9 GLY B O 1
ATOM 3310 N N . GLY B 2 10 ? 33.78111 -29.93984 -5.60767 1.000 61.39689 10 GLY B N 1
ATOM 3311 C CA . GLY B 2 10 ? 34.30457 -31.28515 -5.72661 1.000 65.42682 10 GLY B CA 1
ATOM 3312 C C . GLY B 2 10 ? 33.18416 -32.29656 -5.83065 1.000 65.32516 10 GLY B C 1
ATOM 3313 O O . GLY B 2 10 ? 32.03037 -31.95054 -6.10307 1.000 60.71169 10 GLY B O 1
ATOM 3314 N N . LEU B 2 11 ? 33.55225 -33.55287 -5.61646 1.000 66.64409 11 LEU B N 1
ATOM 3315 C CA . LEU B 2 11 ? 32.58689 -34.63643 -5.57239 1.000 67.19782 11 LEU B CA 1
ATOM 3316 C C . LEU B 2 11 ? 32.15765 -34.87617 -4.12998 1.000 69.14836 11 LEU B C 1
ATOM 3317 O O . LEU B 2 11 ? 32.94903 -34.71740 -3.19350 1.000 63.23588 11 LEU B O 1
ATOM 3322 N N . VAL B 2 12 ? 30.89020 -35.24702 -3.95886 1.000 70.10893 12 VAL B N 1
ATOM 3323 C CA . VAL B 2 12 ? 30.27610 -35.32250 -2.63956 1.000 75.95311 12 VAL B CA 1
ATOM 3324 C C . VAL B 2 12 ? 28.99243 -36.12518 -2.77872 1.000 76.76606 12 VAL B C 1
ATOM 3325 O O . VAL B 2 12 ? 28.32330 -36.07824 -3.81687 1.000 71.46498 12 VAL B O 1
ATOM 3329 N N . GLN B 2 13 ? 28.64766 -36.86383 -1.72542 1.000 81.06086 13 GLN B N 1
ATOM 3330 C CA . GLN B 2 13 ? 27.48939 -37.74445 -1.73776 1.000 79.95168 13 GLN B CA 1
ATOM 3331 C C . GLN B 2 13 ? 26.24089 -37.00123 -1.28466 1.000 83.23502 13 GLN B C 1
ATOM 3332 O O . GLN B 2 13 ? 26.29724 -36.12326 -0.41821 1.000 85.89006 13 GLN B O 1
ATOM 3338 N N . ALA B 2 14 ? 25.10575 -37.36917 -1.88122 1.000 78.55712 14 ALA B N 1
ATOM 3339 C CA . ALA B 2 14 ? 23.85890 -36.66111 -1.62618 1.000 81.91890 14 ALA B CA 1
ATOM 3340 C C . ALA B 2 14 ? 23.57009 -36.59912 -0.13130 1.000 83.77728 14 ALA B C 1
ATOM 3341 O O . ALA B 2 14 ? 23.93472 -37.49692 0.63316 1.000 83.04390 14 ALA B O 1
ATOM 3343 N N . GLY B 2 15 ? 22.90190 -35.52248 0.28287 1.000 83.30698 15 GLY B N 1
ATOM 3344 C CA . GLY B 2 15 ? 22.71587 -35.23787 1.68749 1.000 77.83844 15 GLY B CA 1
ATOM 3345 C C . GLY B 2 15 ? 23.95684 -34.75967 2.40421 1.000 77.27260 15 GLY B C 1
ATOM 3346 O O . GLY B 2 15 ? 23.89142 -34.49589 3.61050 1.000 77.62957 15 GLY B O 1
ATOM 3347 N N . GLY B 2 16 ? 25.08893 -34.65442 1.71145 1.000 75.08708 16 GLY B N 1
ATOM 3348 C CA . GLY B 2 16 ? 26.29412 -34.09659 2.28326 1.000 80.69126 16 GLY B CA 1
ATOM 3349 C C . GLY B 2 16 ? 26.30028 -32.57900 2.22493 1.000 76.87401 16 GLY B C 1
ATOM 3350 O O . GLY B 2 16 ? 25.30230 -31.92774 1.90458 1.000 66.85105 16 GLY B O 1
ATOM 3351 N N . SER B 2 17 ? 27.46415 -32.01077 2.53731 1.000 73.68057 17 SER B N 1
ATOM 3352 C CA . SER B 2 17 ? 27.60132 -30.56644 2.61247 1.000 72.75987 17 SER B CA 1
ATOM 3353 C C . SER B 2 17 ? 28.88627 -30.13415 1.91772 1.000 78.70806 17 SER B C 1
ATOM 3354 O O . SER B 2 17 ? 29.80405 -30.93592 1.70574 1.000 71.58813 17 SER B O 1
ATOM 3357 N N . LEU B 2 18 ? 28.92597 -28.84649 1.55423 1.000 65.54563 18 LEU B N 1
ATOM 3358 C CA . LEU B 2 18 ? 30.08960 -28.21174 0.94590 1.000 68.43671 18 LEU B CA 1
ATOM 3359 C C . LEU B 2 18 ? 29.98204 -26.70485 1.12531 1.000 64.95487 18 LEU B C 1
ATOM 3360 O O . LEU B 2 18 ? 28.88792 -26.14334 1.01391 1.000 66.56987 18 LEU B O 1
ATOM 3365 N N . ARG B 2 19 ? 31.11342 -26.05484 1.38539 1.000 63.17451 19 ARG B N 1
ATOM 3366 C CA . ARG B 2 19 ? 31.16246 -24.59745 1.47285 1.000 59.95505 19 ARG B CA 1
ATOM 3367 C C . ARG B 2 19 ? 31.98853 -24.06411 0.30704 1.000 58.77127 19 ARG B C 1
ATOM 3368 O O . ARG B 2 19 ? 33.16183 -24.41705 0.15266 1.000 59.44435 19 ARG B O 1
ATOM 3376 N N . LEU B 2 20 ? 31.36571 -23.23565 -0.52145 1.000 57.22458 20 LEU B N 1
ATOM 3377 C CA . LEU B 2 20 ? 32.03586 -22.59385 -1.64404 1.000 57.91738 20 LEU B CA 1
ATOM 3378 C C . LEU B 2 20 ? 32.49792 -21.20573 -1.22383 1.000 58.98312 20 LEU B C 1
ATOM 3379 O O . LEU B 2 20 ? 31.82156 -20.52452 -0.44337 1.000 61.01975 20 LEU B O 1
ATOM 3384 N N . SER B 2 21 ? 33.65398 -20.79259 -1.73221 1.000 50.11691 21 SER B N 1
ATOM 3385 C CA . SER B 2 21 ? 34.15234 -19.45389 -1.46909 1.000 65.61116 21 SER B CA 1
ATOM 3386 C C . SER B 2 21 ? 34.50689 -18.77333 -2.78314 1.000 62.64506 21 SER B C 1
ATOM 3387 O O . SER B 2 21 ? 34.79362 -19.42116 -3.79568 1.000 64.05897 21 SER B O 1
ATOM 3390 N N . CYS B 2 22 ? 34.48636 -17.44547 -2.73803 1.000 65.89574 22 CYS B N 1
ATOM 3391 C CA . CYS B 2 22 ? 34.71790 -16.58506 -3.89417 1.000 58.41654 22 CYS B CA 1
ATOM 3392 C C . CYS B 2 22 ? 35.68782 -15.49638 -3.44787 1.000 59.78047 22 CYS B C 1
ATOM 3393 O O . CYS B 2 22 ? 35.28908 -14.55282 -2.75873 1.000 62.40100 22 CYS B O 1
ATOM 3396 N N . ALA B 2 23 ? 36.95637 -15.64042 -3.82593 1.000 58.20894 23 ALA B N 1
ATOM 3397 C CA . ALA B 2 23 ? 38.00733 -14.69646 -3.44766 1.000 63.57997 23 ALA B CA 1
ATOM 3398 C C . ALA B 2 23 ? 38.00562 -13.52190 -4.42000 1.000 65.51001 23 ALA B C 1
ATOM 3399 O O . ALA B 2 23 ? 38.32331 -13.68772 -5.60189 1.000 66.87437 23 ALA B O 1
ATOM 3401 N N . ALA B 2 24 ? 37.65942 -12.33119 -3.92693 1.000 69.75068 24 ALA B N 1
ATOM 3402 C CA . ALA B 2 24 ? 37.57807 -11.13080 -4.75909 1.000 62.07264 24 ALA B CA 1
ATOM 3403 C C . ALA B 2 24 ? 38.91145 -10.39227 -4.70119 1.000 69.34541 24 ALA B C 1
ATOM 3404 O O . ALA B 2 24 ? 39.27047 -9.82627 -3.66395 1.000 67.63420 24 ALA B O 1
ATOM 3406 N N . SER B 2 25 ? 39.64504 -10.39597 -5.81454 1.000 69.25968 25 SER B N 1
ATOM 3407 C CA . SER B 2 25 ? 40.97859 -9.80352 -5.89748 1.000 66.78919 25 SER B CA 1
ATOM 3408 C C . SER B 2 25 ? 40.92602 -8.60770 -6.84668 1.000 74.72603 25 SER B C 1
ATOM 3409 O O . SER B 2 25 ? 40.89648 -8.77164 -8.06994 1.000 74.58405 25 SER B O 1
ATOM 3412 N N . GLY B 2 26 ? 40.92689 -7.40212 -6.27950 1.000 73.63276 26 GLY B N 1
ATOM 3413 C CA . GLY B 2 26 ? 40.80175 -6.17937 -7.04810 1.000 69.48724 26 GLY B CA 1
ATOM 3414 C C . GLY B 2 26 ? 39.42415 -5.55419 -7.00506 1.000 70.85072 26 GLY B C 1
ATOM 3415 O O . GLY B 2 26 ? 39.23321 -4.46892 -7.57115 1.000 67.77972 26 GLY B O 1
ATOM 3416 N N . ILE B 2 27 ? 38.45797 -6.22525 -6.37935 1.000 61.52423 27 ILE B N 1
ATOM 3417 C CA . ILE B 2 27 ? 37.13641 -5.67832 -6.12635 1.000 64.84495 27 ILE B CA 1
ATOM 3418 C C . ILE B 2 27 ? 36.92999 -5.66192 -4.61903 1.000 66.95279 27 ILE B C 1
ATOM 3419 O O . ILE B 2 27 ? 37.72528 -6.21049 -3.85518 1.000 73.02464 27 ILE B O 1
ATOM 3424 N N . ASP B 2 28 ? 35.84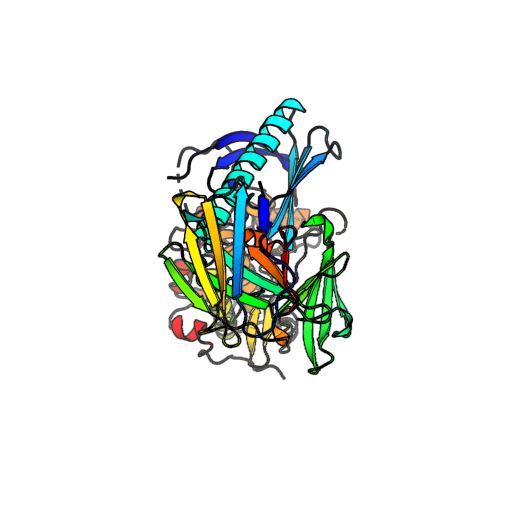192 -5.02445 -4.19562 1.000 71.00906 28 ASP B N 1
ATOM 3425 C CA . ASP B 2 28 ? 35.52166 -4.89822 -2.77998 1.000 64.23736 28 ASP B CA 1
ATOM 3426 C C . ASP B 2 28 ? 34.11714 -5.42724 -2.55800 1.000 63.74078 28 ASP B C 1
ATOM 3427 O O . ASP B 2 28 ? 33.13528 -4.76266 -2.90501 1.000 62.07868 28 ASP B O 1
ATOM 3432 N N . VAL B 2 29 ? 34.02258 -6.61645 -1.96107 1.000 67.22343 29 VAL B N 1
ATOM 3433 C CA . VAL B 2 29 ? 32.71990 -7.24057 -1.78896 1.000 67.45570 29 VAL B CA 1
ATOM 3434 C C . VAL B 2 29 ? 31.84563 -6.48155 -0.79770 1.000 60.68605 29 VAL B C 1
ATOM 3435 O O . VAL B 2 29 ? 30.63010 -6.69741 -0.76736 1.000 59.87282 29 VAL B O 1
ATOM 3439 N N . ARG B 2 30 ? 32.42245 -5.57462 -0.00094 1.000 70.10937 30 ARG B N 1
ATOM 3440 C CA . ARG B 2 30 ? 31.60985 -4.79257 0.92902 1.000 69.19170 30 ARG B CA 1
ATOM 3441 C C . ARG B 2 30 ? 30.67134 -3.84800 0.18750 1.000 71.11292 30 ARG B C 1
ATOM 3442 O O . ARG B 2 30 ? 29.52967 -3.62658 0.61906 1.000 65.47629 30 ARG B O 1
ATOM 3450 N N . ILE B 2 31 ? 31.13256 -3.29557 -0.94163 1.000 67.95868 31 ILE B N 1
ATOM 3451 C CA . ILE B 2 31 ? 30.41586 -2.22880 -1.63402 1.000 69.24508 31 ILE B CA 1
ATOM 3452 C C . ILE B 2 31 ? 29.38239 -2.73663 -2.63449 1.000 65.32091 31 ILE B C 1
ATOM 3453 O O . ILE B 2 31 ? 28.72780 -1.91487 -3.29705 1.000 62.09552 31 ILE B O 1
ATOM 3458 N N . LYS B 2 32 ? 29.19941 -4.05625 -2.76203 1.000 64.77579 32 LYS B N 1
ATOM 3459 C CA . LYS B 2 32 ? 28.41382 -4.59749 -3.86474 1.000 58.26475 32 LYS B CA 1
ATOM 3460 C C . LYS B 2 32 ? 27.49742 -5.72094 -3.40219 1.000 46.01300 32 LYS B C 1
ATOM 3461 O O . LYS B 2 32 ? 27.89246 -6.55529 -2.59212 1.000 48.43229 32 LYS B O 1
ATOM 3467 N N . THR B 2 33 ? 26.26803 -5.72540 -3.90730 1.000 47.71609 33 THR B N 1
ATOM 3468 C CA . THR B 2 33 ? 25.46331 -6.93950 -3.88196 1.000 52.19624 33 THR B CA 1
ATOM 3469 C C . THR B 2 33 ? 26.23899 -8.08473 -4.52175 1.000 51.42201 33 THR B C 1
ATOM 3470 O O . THR B 2 33 ? 26.68554 -7.96874 -5.66017 1.000 56.24374 33 THR B O 1
ATOM 3474 N N . MET B 2 34 ? 26.42734 -9.17585 -3.77972 1.000 53.19990 34 MET B N 1
ATOM 3475 C CA . MET B 2 34 ? 27.03602 -10.41713 -4.26549 1.000 46.35465 34 MET B CA 1
ATOM 3476 C C . MET B 2 34 ? 26.00551 -11.53331 -4.39743 1.000 51.18806 34 MET B C 1
ATOM 3477 O O . MET B 2 34 ? 25.12503 -11.67841 -3.54491 1.000 52.85847 34 MET B O 1
ATOM 3482 N N . ALA B 2 35 ? 26.12892 -12.34131 -5.45484 1.000 45.92671 35 ALA B N 1
ATOM 3483 C CA . ALA B 2 35 ? 25.20584 -13.44985 -5.66322 1.000 39.27607 35 ALA B CA 1
ATOM 3484 C C . ALA B 2 35 ? 25.96436 -14.69177 -6.11769 1.000 50.16873 35 ALA B C 1
ATOM 3485 O O . ALA B 2 35 ? 27.08059 -14.61595 -6.65152 1.000 44.22132 35 ALA B O 1
ATOM 3487 N N . TRP B 2 36 ? 25.34999 -15.84665 -5.86534 1.000 46.46233 36 TRP B N 1
ATOM 3488 C CA . TRP B 2 36 ? 25.85172 -17.12053 -6.35545 1.000 43.87272 36 TRP B CA 1
ATOM 3489 C C . TRP B 2 36 ? 24.92906 -17.62670 -7.45120 1.000 44.97391 36 TRP B C 1
ATOM 3490 O O . TRP B 2 36 ? 23.71680 -17.37130 -7.44346 1.000 41.56442 36 TRP B O 1
ATOM 3501 N N . TYR B 2 37 ? 25.53042 -18.35493 -8.39195 1.000 42.84401 37 TYR B N 1
ATOM 3502 C CA . TYR B 2 37 ? 24.84723 -18.86829 -9.56579 1.000 44.27818 37 TYR B CA 1
ATOM 3503 C C . TYR B 2 37 ? 25.32150 -20.29201 -9.81247 1.000 40.05787 37 TYR B C 1
ATOM 3504 O O . TYR B 2 37 ? 26.37230 -20.71111 -9.31812 1.000 39.70723 37 TYR B O 1
ATOM 3513 N N . ARG B 2 38 ? 24.53427 -21.04159 -10.57646 1.000 37.88952 38 ARG B N 1
ATOM 3514 C CA . ARG B 2 38 ? 24.99603 -22.35697 -11.00811 1.000 41.57728 38 ARG B CA 1
ATOM 3515 C C . ARG B 2 38 ? 24.47407 -22.61728 -12.41079 1.000 38.86843 38 ARG B C 1
ATOM 3516 O O . ARG B 2 38 ? 23.47325 -22.03940 -12.83268 1.000 42.18956 38 ARG B O 1
ATOM 3524 N N . GLN B 2 39 ? 25.19060 -23.46794 -13.14860 1.000 42.32455 39 GLN B N 1
ATOM 3525 C CA . GLN B 2 39 ? 24.73863 -23.83547 -14.48176 1.000 40.54523 39 GLN B CA 1
ATOM 3526 C C . GLN B 2 39 ? 25.10920 -25.28544 -14.74052 1.000 41.80347 39 GLN B C 1
ATOM 3527 O O . GLN B 2 39 ? 26.27128 -25.67335 -14.58440 1.000 39.54764 39 GLN B O 1
ATOM 3533 N N . ALA B 2 40 ? 24.12271 -26.06158 -15.11458 1.000 46.11718 40 ALA B N 1
ATOM 3534 C CA . ALA B 2 40 ? 24.15931 -27.47080 -15.45783 1.000 51.26158 40 ALA B CA 1
ATOM 3535 C C . ALA B 2 40 ? 24.36594 -27.64297 -16.95812 1.000 46.38182 40 ALA B C 1
ATOM 3536 O O . ALA B 2 40 ? 23.95576 -26.78661 -17.75205 1.000 48.83154 40 ALA B O 1
ATOM 3538 N N . PRO B 2 41 ? 24.96601 -28.76911 -17.35158 1.000 51.02747 41 PRO B N 1
ATOM 3539 C CA . PRO B 2 41 ? 25.32274 -28.98337 -18.76093 1.000 51.68734 41 PRO B CA 1
ATOM 3540 C C . PRO B 2 41 ? 24.28093 -28.52287 -19.77332 1.000 58.64541 41 PRO B C 1
ATOM 3541 O O . PRO B 2 41 ? 24.61915 -27.77618 -20.69887 1.000 75.97721 41 PRO B O 1
ATOM 3545 N N . GLY B 2 42 ? 23.02576 -28.91106 -19.62950 1.000 56.62323 42 GLY B N 1
ATOM 3546 C CA . GLY B 2 42 ? 22.09355 -28.51835 -20.66814 1.000 61.38366 42 GLY B CA 1
ATOM 3547 C C . GLY B 2 42 ? 21.35213 -27.21508 -20.44000 1.000 66.76513 42 GLY B C 1
ATOM 3548 O O . GLY B 2 42 ? 20.78164 -26.65336 -21.38081 1.000 67.98989 42 GLY B O 1
ATOM 3549 N N . LYS B 2 43 ? 21.34975 -26.71456 -19.20885 1.000 67.09526 43 LYS B N 1
ATOM 3550 C CA . LYS B 2 43 ? 20.42470 -25.66184 -18.82640 1.000 60.25627 43 LYS B CA 1
ATOM 3551 C C . LYS B 2 43 ? 21.08480 -24.28380 -18.88480 1.000 66.34170 43 LYS B C 1
ATOM 3552 O O . LYS B 2 43 ? 22.27953 -24.12999 -19.15800 1.000 64.16150 43 LYS B O 1
ATOM 3558 N N . GLN B 2 44 ? 20.27062 -23.26576 -18.63381 1.000 59.01481 44 GLN B N 1
ATOM 3559 C CA . GLN B 2 44 ? 20.72374 -21.89643 -18.48567 1.000 67.88569 44 GLN B CA 1
ATOM 3560 C C . GLN B 2 44 ? 21.25828 -21.65985 -17.06971 1.000 65.44775 44 GLN B C 1
ATOM 3561 O O . GLN B 2 44 ? 21.06160 -22.46744 -16.15477 1.000 64.89740 44 GLN B O 1
ATOM 3567 N N . ARG B 2 45 ? 21.94684 -20.53206 -16.89261 1.000 60.39632 45 ARG B N 1
ATOM 3568 C CA . ARG B 2 45 ? 22.50364 -20.18020 -15.58970 1.000 56.49309 45 ARG B CA 1
ATOM 3569 C C . ARG B 2 45 ? 21.39806 -19.68033 -14.66167 1.000 60.49207 45 ARG B C 1
ATOM 3570 O O . ARG B 2 45 ? 20.50977 -18.93358 -15.07769 1.000 62.00851 45 ARG B O 1
ATOM 3578 N N . GLU B 2 46 ? 21.45675 -20.10140 -13.39884 1.000 59.18683 46 GLU B N 1
ATOM 3579 C CA . GLU B 2 46 ? 20.41558 -19.83433 -12.41184 1.000 56.76706 46 GLU B CA 1
ATOM 3580 C C . GLU B 2 46 ? 20.95828 -18.99500 -11.25981 1.000 50.49081 46 GLU B C 1
ATOM 3581 O O . GLU B 2 46 ? 21.95843 -19.36710 -10.63659 1.000 49.53675 46 GLU B O 1
ATOM 3587 N N . LEU B 2 47 ? 20.28219 -17.88677 -10.96086 1.000 55.92403 47 LEU B N 1
ATOM 3588 C CA . LEU B 2 47 ? 20.48782 -17.20135 -9.69044 1.000 47.45212 47 LEU B CA 1
ATOM 3589 C C . LEU B 2 47 ? 20.10432 -18.12512 -8.53797 1.000 52.84410 47 LEU B C 1
ATOM 3590 O O . LEU B 2 47 ? 19.02368 -18.72469 -8.53820 1.000 53.63146 47 LEU B O 1
ATOM 3595 N N . LEU B 2 48 ? 20.99685 -18.24104 -7.55700 1.000 46.77502 48 LEU B N 1
ATOM 3596 C CA . LEU B 2 48 ? 20.80719 -19.08260 -6.37680 1.000 47.62793 48 LEU B CA 1
ATOM 3597 C C . LEU B 2 48 ? 20.50295 -18.27631 -5.12424 1.000 59.48981 48 LEU B C 1
ATOM 3598 O O . LEU B 2 48 ? 19.52046 -18.54553 -4.42032 1.000 55.40724 48 LEU B O 1
ATOM 3603 N N . ALA B 2 49 ? 21.35741 -17.29722 -4.83004 1.000 47.98639 49 ALA B N 1
ATOM 3604 C CA . ALA B 2 49 ? 21.34886 -16.54963 -3.58270 1.000 53.67975 49 ALA B CA 1
ATOM 3605 C C . ALA B 2 49 ? 22.02507 -15.20739 -3.81609 1.000 55.48832 49 ALA B C 1
ATOM 3606 O O . ALA B 2 49 ? 22.90030 -15.08367 -4.68167 1.000 46.05539 49 ALA B O 1
ATOM 3608 N N . SER B 2 50 ? 21.62123 -14.20986 -3.02655 1.000 50.62629 50 SER B N 1
ATOM 3609 C CA . SER B 2 50 ? 22.26644 -12.90031 -3.04178 1.000 53.85719 50 SER B CA 1
ATOM 3610 C C . SER B 2 50 ? 22.29601 -12.32723 -1.63259 1.000 53.67056 50 SER B C 1
ATOM 3611 O O . SER B 2 50 ? 21.37552 -12.54925 -0.84036 1.000 53.26392 50 SER B O 1
ATOM 3614 N N . VAL B 2 51 ? 23.36397 -11.58651 -1.33068 1.000 54.23807 51 VAL B N 1
ATOM 3615 C CA . VAL B 2 51 ? 23.51256 -10.85405 -0.07194 1.000 53.15711 51 VAL B CA 1
ATOM 3616 C C . VAL B 2 51 ? 23.69340 -9.37047 -0.38666 1.000 59.71790 51 VAL B C 1
ATOM 3617 O O . VAL B 2 51 ? 24.61951 -8.99842 -1.11872 1.000 54.73153 51 VAL B O 1
ATOM 3621 N N . LEU B 2 52 ? 22.81596 -8.52910 0.17207 1.000 49.65370 52 LEU B N 1
ATOM 3622 C CA . LEU B 2 52 ? 22.90959 -7.08216 0.02702 1.000 54.80746 52 LEU B CA 1
ATOM 3623 C C . LEU B 2 52 ? 24.04743 -6.52362 0.88229 1.000 52.22010 52 LEU B C 1
ATOM 3624 O O . LEU B 2 52 ? 24.50550 -7.14783 1.84242 1.000 54.14390 52 LEU B O 1
ATOM 3629 N N . VAL B 2 53 ? 24.51822 -5.32536 0.52021 1.000 59.19549 53 VAL B N 1
ATOM 3630 C CA . VAL B 2 53 ? 25.55955 -4.70184 1.33754 1.000 60.44312 53 VAL B CA 1
ATOM 3631 C C . VAL B 2 53 ? 25.09406 -4.58353 2.78242 1.000 50.97996 53 VAL B C 1
ATOM 3632 O O . VAL B 2 53 ? 25.90430 -4.66703 3.71097 1.000 50.45702 53 VAL B O 1
ATOM 3636 N N . SER B 2 54 ? 23.78672 -4.40820 2.99519 1.000 53.52282 54 SER B N 1
ATOM 3637 C CA . SER B 2 54 ? 23.22116 -4.38664 4.33990 1.000 54.31434 54 SER B CA 1
ATOM 3638 C C . SER B 2 54 ? 23.35744 -5.72037 5.06338 1.000 58.77418 54 SER B C 1
ATOM 3639 O O . SER B 2 54 ? 23.15286 -5.76340 6.28198 1.000 51.40713 54 SER B O 1
ATOM 3642 N N . GLY B 2 55 ? 23.69958 -6.80247 4.35692 1.000 52.87715 55 GLY B N 1
ATOM 3643 C CA . GLY B 2 55 ? 23.70686 -8.13157 4.93188 1.000 50.85443 55 GLY B CA 1
ATOM 3644 C C . GLY B 2 55 ? 22.44000 -8.92533 4.68526 1.000 46.88535 55 GLY B C 1
ATOM 3645 O O . GLY B 2 55 ? 22.44464 -10.14054 4.88761 1.000 53.03636 55 GLY B O 1
ATOM 3646 N N . SER B 2 56 ? 21.36591 -8.27427 4.23516 1.000 50.76500 56 SER B N 1
ATOM 3647 C CA . SER B 2 56 ? 20.11984 -8.96651 3.93489 1.000 45.61335 56 SER B CA 1
ATOM 3648 C C . SER B 2 56 ? 20.34221 -10.04246 2.87472 1.000 60.11607 56 SER B C 1
ATOM 3649 O O . SER B 2 56 ? 20.94717 -9.77777 1.83109 1.000 54.29176 56 SER B O 1
ATOM 3652 N N . THR B 2 57 ? 19.84617 -11.25751 3.12978 1.000 55.35707 57 THR B N 1
ATOM 3653 C CA . THR B 2 57 ? 19.95434 -12.33814 2.15529 1.000 57.21479 57 THR B CA 1
ATOM 3654 C C . THR B 2 57 ? 18.59872 -12.66280 1.53883 1.000 58.68945 57 THR B C 1
ATOM 3655 O O . THR B 2 57 ? 17.54482 -12.44999 2.14579 1.000 55.68287 57 THR B O 1
ATOM 3659 N N . ASN B 2 58 ? 18.63904 -13.17469 0.31422 1.000 51.83882 58 ASN B N 1
ATOM 3660 C CA . ASN B 2 58 ? 17.47679 -13.78877 -0.30026 1.000 56.91987 58 ASN B CA 1
ATOM 3661 C C . ASN B 2 58 ? 17.94382 -15.09339 -0.93747 1.000 64.31836 58 ASN B C 1
ATOM 3662 O O . ASN B 2 58 ? 19.14735 -15.34595 -1.06536 1.000 62.53249 58 ASN B O 1
ATOM 3667 N N . TYR B 2 59 ? 16.98828 -15.94612 -1.30580 1.000 63.13668 59 TYR B N 1
ATOM 3668 C CA . TYR B 2 59 ? 17.30328 -17.24513 -1.89049 1.000 65.95594 59 TYR B CA 1
ATOM 3669 C C . TYR B 2 59 ? 16.22109 -17.62113 -2.89007 1.000 63.47106 59 TYR B C 1
ATOM 3670 O O . TYR B 2 59 ? 15.0687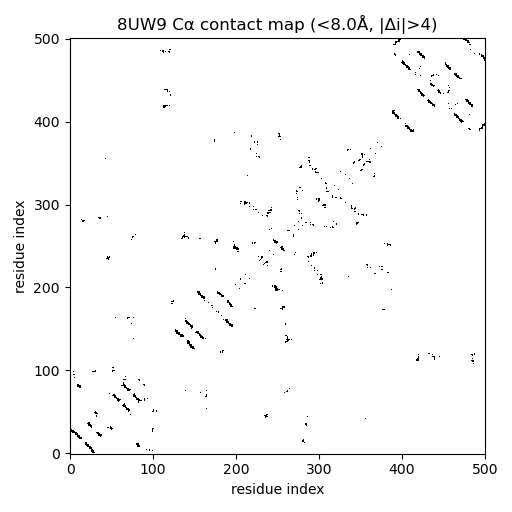0 -17.20128 -2.76273 1.000 70.54839 59 TYR B O 1
ATOM 3679 N N . ALA B 2 60 ? 16.59623 -18.41428 -3.88751 1.000 68.27182 60 ALA B N 1
ATOM 3680 C CA . ALA B 2 60 ? 15.59554 -18.97041 -4.78549 1.000 67.03561 60 ALA B CA 1
ATOM 3681 C C . ALA B 2 60 ? 15.06135 -20.27313 -4.20322 1.000 68.43910 60 ALA B C 1
ATOM 3682 O O . ALA B 2 60 ? 15.72369 -20.94179 -3.40488 1.000 64.09983 60 ALA B O 1
ATOM 3684 N N . ASP B 2 61 ? 13.84241 -20.62629 -4.61092 1.000 73.39667 61 ASP B N 1
ATOM 3685 C CA . ASP B 2 61 ? 13.11231 -21.70759 -3.94706 1.000 76.75592 61 ASP B CA 1
ATOM 3686 C C . ASP B 2 61 ? 13.89726 -23.01190 -3.86477 1.000 72.33210 61 ASP B C 1
ATOM 3687 O O . ASP B 2 61 ? 14.01470 -23.56497 -2.75857 1.000 64.36685 61 ASP B O 1
ATOM 3692 N N . PRO B 2 62 ? 14.45133 -23.55290 -4.96390 1.000 70.42421 62 PRO B N 1
ATOM 3693 C CA . PRO B 2 62 ? 15.08465 -24.88173 -4.90919 1.000 63.64806 62 PRO B CA 1
ATOM 3694 C C . PRO B 2 62 ? 16.12697 -25.05729 -3.81439 1.000 64.51067 62 PRO B C 1
ATOM 3695 O O . PRO B 2 62 ? 16.47453 -26.18740 -3.45918 1.000 68.34298 62 PRO B O 1
ATOM 3699 N N . VAL B 2 63 ? 16.64130 -23.95763 -3.27628 1.000 69.18692 63 VAL B N 1
ATOM 3700 C CA . VAL B 2 63 ? 17.73768 -24.00631 -2.31373 1.000 70.71479 63 VAL B CA 1
ATOM 3701 C C . VAL B 2 63 ? 17.37284 -23.40811 -0.96084 1.000 72.40799 63 VAL B C 1
ATOM 3702 O O . VAL B 2 63 ? 18.10962 -23.63179 0.01778 1.000 67.35903 63 VAL B O 1
ATOM 3706 N N . LYS B 2 64 ? 16.25527 -22.68619 -0.86072 1.000 74.46483 64 LYS B N 1
ATOM 3707 C CA . LYS B 2 64 ? 15.86110 -22.05761 0.39622 1.000 79.37801 64 LYS B CA 1
ATOM 3708 C C . LYS B 2 64 ? 15.80464 -23.09612 1.51138 1.000 81.67507 64 LYS B C 1
ATOM 3709 O O . LYS B 2 64 ? 15.15244 -24.13793 1.37928 1.000 78.48911 64 LYS B O 1
ATOM 3715 N N . GLY B 2 65 ? 16.50418 -22.80921 2.60696 1.000 77.63718 65 GLY B N 1
ATOM 3716 C CA . GLY B 2 65 ? 16.59451 -23.73242 3.71786 1.000 75.02142 65 GLY B CA 1
ATOM 3717 C C . GLY B 2 65 ? 17.90412 -24.49150 3.75324 1.000 78.30616 65 GLY B C 1
ATOM 3718 O O . GLY B 2 65 ? 18.48730 -24.69661 4.82146 1.000 81.72165 65 GLY B O 1
ATOM 3719 N N . ARG B 2 66 ? 18.39293 -24.89411 2.58501 1.000 75.22224 66 ARG B N 1
ATOM 3720 C CA . ARG B 2 66 ? 19.53241 -25.79821 2.50581 1.000 76.24798 66 ARG B CA 1
ATOM 3721 C C . ARG B 2 66 ? 20.87270 -25.09458 2.30631 1.000 74.73828 66 ARG B C 1
ATOM 3722 O O . ARG B 2 66 ? 21.89170 -25.57640 2.81881 1.000 71.79548 66 ARG B O 1
ATOM 3730 N N . PHE B 2 67 ? 20.90319 -23.96495 1.59948 1.000 69.90391 67 PHE B N 1
ATOM 3731 C CA . PHE B 2 67 ? 22.12854 -23.20477 1.38448 1.000 66.40877 67 PHE B CA 1
ATOM 3732 C C . PHE B 2 67 ? 22.07816 -21.89991 2.17466 1.000 63.85661 67 PHE B C 1
ATOM 3733 O O . PHE B 2 67 ? 21.00202 -21.34915 2.43123 1.000 60.81077 67 PHE B O 1
ATOM 3741 N N . THR B 2 68 ? 23.24969 -21.38106 2.53142 1.000 57.70652 68 THR B N 1
ATOM 3742 C CA . THR B 2 68 ? 23.32287 -20.06697 3.16243 1.000 66.21281 68 THR B CA 1
ATOM 3743 C C . THR B 2 68 ? 24.47781 -19.27612 2.56792 1.000 65.16958 68 THR B C 1
ATOM 3744 O O . THR B 2 68 ? 25.62926 -19.72440 2.60077 1.000 61.37734 68 THR B O 1
ATOM 3748 N N . ILE B 2 69 ? 24.17720 -18.09254 2.05530 1.000 60.66159 69 ILE B N 1
ATOM 3749 C CA . ILE B 2 69 ? 25.19608 -17.21251 1.49855 1.000 64.18285 69 ILE B CA 1
ATOM 3750 C C . ILE B 2 69 ? 25.58659 -16.20342 2.56807 1.000 62.84809 69 ILE B C 1
ATOM 3751 O O . ILE B 2 69 ? 24.72624 -15.67881 3.28164 1.000 59.82971 69 ILE B O 1
ATOM 3756 N N . SER B 2 70 ? 26.88400 -15.94849 2.69829 1.000 54.83340 70 SER B N 1
ATOM 3757 C CA . SER B 2 70 ? 27.37549 -15.01051 3.69411 1.000 66.07237 70 SER B CA 1
ATOM 3758 C C . SER B 2 70 ? 28.56471 -14.24737 3.12834 1.000 67.67261 70 SER B C 1
ATOM 3759 O O . SER B 2 70 ? 29.32082 -14.76646 2.29753 1.000 59.84910 70 SER B O 1
ATOM 3762 N N . ARG B 2 71 ? 28.72653 -13.01294 3.59978 1.000 64.81667 71 ARG B N 1
ATOM 3763 C CA . ARG B 2 71 ? 29.81790 -12.13322 3.20115 1.000 66.27315 71 ARG B CA 1
ATOM 3764 C C . ARG B 2 71 ? 30.74715 -11.90111 4.38110 1.000 68.81001 71 ARG B C 1
ATOM 3765 O O . ARG B 2 71 ? 30.29595 -11.49704 5.45913 1.000 60.70364 71 ARG B O 1
ATOM 3773 N N . ASP B 2 72 ? 32.04032 -12.13628 4.16871 1.000 68.53867 72 ASP B N 1
ATOM 3774 C CA . ASP B 2 72 ? 33.06817 -11.83620 5.16336 1.000 69.55248 72 ASP B CA 1
ATOM 3775 C C . ASP B 2 72 ? 33.80218 -10.57933 4.71093 1.000 70.01328 72 ASP B C 1
ATOM 3776 O O . ASP B 2 72 ? 34.75945 -10.64235 3.93925 1.000 65.27340 72 ASP B O 1
ATOM 3781 N N . ASN B 2 73 ? 33.34022 -9.42410 5.19943 1.000 68.03620 73 ASN B N 1
ATOM 3782 C CA . ASN B 2 73 ? 33.94585 -8.15702 4.80134 1.000 67.80914 73 ASN B CA 1
ATOM 3783 C C . ASN B 2 73 ? 35.45819 -8.19567 4.97847 1.000 70.99907 73 ASN B C 1
ATOM 3784 O O . ASN B 2 73 ? 36.20670 -7.67548 4.14313 1.000 68.43452 73 ASN B O 1
ATOM 3789 N N . ALA B 2 74 ? 35.92709 -8.84232 6.04792 1.000 73.76952 74 ALA B N 1
ATOM 3790 C CA . ALA B 2 74 ? 37.35416 -8.83376 6.35914 1.000 75.59588 74 ALA B CA 1
ATOM 3791 C C . ALA B 2 74 ? 38.16951 -9.51209 5.26169 1.000 65.57878 74 ALA B C 1
ATOM 3792 O O . ALA B 2 74 ? 39.09617 -8.91407 4.70489 1.000 67.11104 74 ALA B O 1
ATOM 3794 N N . LYS B 2 75 ? 37.84295 -10.76533 4.93993 1.000 69.70119 75 LYS B N 1
ATOM 3795 C CA . LYS B 2 75 ? 38.59450 -11.51659 3.94013 1.000 70.08328 75 LYS B CA 1
ATOM 3796 C C . LYS B 2 75 ? 38.19516 -11.17647 2.50488 1.000 70.09563 75 LYS B C 1
ATOM 3797 O O . LYS B 2 75 ? 38.72858 -11.78695 1.56839 1.000 67.62648 75 LYS B O 1
ATOM 3803 N N . ASN B 2 76 ? 37.29312 -10.21616 2.30514 1.000 64.68642 76 ASN B N 1
ATOM 3804 C CA . ASN B 2 76 ? 36.84766 -9.80926 0.97288 1.000 64.94450 76 ASN B CA 1
ATOM 3805 C C . ASN B 2 76 ? 36.41683 -11.03074 0.15863 1.000 62.94030 76 ASN B C 1
ATOM 3806 O O . ASN B 2 76 ? 36.90113 -11.29711 -0.94353 1.000 62.81885 76 ASN B O 1
ATOM 3811 N N . THR B 2 77 ? 35.49435 -11.78690 0.74298 1.000 62.01923 77 THR B N 1
ATOM 3812 C CA . THR B 2 77 ? 35.07460 -13.04955 0.16397 1.000 59.09961 77 THR B CA 1
ATOM 3813 C C . THR B 2 77 ? 33.62242 -13.30775 0.51350 1.000 61.49649 77 THR B C 1
ATOM 3814 O O . THR B 2 77 ? 33.13941 -12.91501 1.57883 1.000 63.01815 77 THR B O 1
ATOM 3818 N N . VAL B 2 78 ? 32.92337 -13.94361 -0.41457 1.000 52.33151 78 VAL B N 1
ATOM 3819 C CA . VAL B 2 78 ? 31.57697 -14.40670 -0.16953 1.000 53.70800 78 VAL B CA 1
ATOM 3820 C C . VAL B 2 78 ? 31.63974 -15.92374 -0.10135 1.000 60.71873 78 VAL B C 1
ATOM 3821 O O . VAL B 2 78 ? 32.57353 -16.55953 -0.60203 1.000 61.17578 78 VAL B O 1
ATOM 3825 N N . TYR B 2 79 ? 30.65596 -16.50379 0.57011 1.000 60.78428 79 TYR B N 1
ATOM 3826 C CA . TYR B 2 79 ? 30.61275 -17.93750 0.79454 1.000 52.32728 79 TYR B CA 1
ATOM 3827 C C . TYR B 2 79 ? 29.23169 -18.45993 0.44396 1.000 54.57336 79 TYR B C 1
ATOM 3828 O O . TYR B 2 79 ? 28.23006 -17.74314 0.54017 1.000 56.23321 79 TYR B O 1
ATOM 3837 N N . LEU B 2 80 ? 29.18875 -19.71649 0.01406 1.000 58.93241 80 LEU B N 1
ATOM 3838 C CA . LEU B 2 80 ? 27.93103 -20.43573 -0.12077 1.000 56.67698 80 LEU B CA 1
ATOM 3839 C C . LEU B 2 80 ? 28.09163 -21.72620 0.66566 1.000 61.47785 80 LEU B C 1
ATOM 3840 O O . LEU B 2 80 ? 28.85636 -22.60777 0.26087 1.000 62.44115 80 LEU B O 1
ATOM 3845 N N . GLN B 2 81 ? 27.41966 -21.81747 1.81149 1.000 65.37651 81 GLN B N 1
ATOM 3846 C CA . GLN B 2 81 ? 27.35964 -23.07710 2.53987 1.000 60.13205 81 GLN B CA 1
ATOM 3847 C C . GLN B 2 81 ? 26.24678 -23.91854 1.93944 1.000 60.84970 81 GLN B C 1
ATOM 3848 O O . GLN B 2 81 ? 25.09386 -23.47447 1.86154 1.000 56.47678 81 GLN B O 1
ATOM 3854 N N . MET B 2 82 ? 26.59995 -25.11265 1.47527 1.000 61.88801 82 MET B N 1
ATOM 3855 C CA . MET B 2 82 ? 25.66516 -25.98506 0.77748 1.000 69.24532 82 MET B CA 1
ATOM 3856 C C . MET B 2 82 ? 25.41022 -27.22010 1.62884 1.000 69.37425 82 MET B C 1
ATOM 3857 O O . MET B 2 82 ? 26.34016 -27.97459 1.93892 1.000 70.08666 82 MET B O 1
ATOM 3862 N N . ASN B 2 83 ? 24.15371 -27.42374 1.99545 1.000 72.01109 83 ASN B N 1
ATOM 3863 C CA . ASN B 2 83 ? 23.79710 -28.41105 2.99738 1.000 73.17820 83 ASN B CA 1
ATOM 3864 C C . ASN B 2 83 ? 22.72237 -29.32947 2.43317 1.000 72.93622 83 ASN B C 1
ATOM 3865 O O . ASN B 2 83 ? 21.82886 -28.88310 1.70488 1.000 71.69923 83 ASN B O 1
ATOM 3870 N N . LYS B 2 84 ? 22.81342 -30.61435 2.77223 1.000 79.32067 84 LYS B N 1
ATOM 3871 C CA . LYS B 2 84 ? 21.88994 -31.63523 2.27742 1.000 77.08480 84 LYS B CA 1
ATOM 3872 C C . LYS B 2 84 ? 21.76701 -31.54108 0.74894 1.000 74.17265 84 LYS B C 1
ATOM 3873 O O . LYS B 2 84 ? 20.77021 -31.09531 0.17518 1.000 69.52071 84 LYS B O 1
ATOM 3879 N N . LEU B 2 85 ? 22.84298 -31.97676 0.09914 1.000 75.00265 85 LEU B N 1
ATOM 3880 C CA . LEU B 2 85 ? 22.95582 -31.86176 -1.34875 1.000 76.19396 85 LEU B CA 1
ATOM 3881 C C . LEU B 2 85 ? 22.18926 -32.98494 -2.04440 1.000 78.41873 85 LEU B C 1
ATOM 3882 O O . LEU B 2 85 ? 22.34241 -34.16055 -1.70067 1.000 78.14568 85 LEU B O 1
ATOM 3887 N N . ILE B 2 86 ? 21.36847 -32.61541 -3.02336 1.000 72.03632 86 ILE B N 1
ATOM 3888 C CA . ILE B 2 86 ? 20.58400 -33.55140 -3.82543 1.000 71.81756 86 ILE B CA 1
ATOM 3889 C C . ILE B 2 86 ? 21.26431 -33.69039 -5.18609 1.000 79.32930 86 ILE B C 1
ATOM 3890 O O . ILE B 2 86 ? 22.03989 -32.80229 -5.57241 1.000 72.91960 86 ILE B O 1
ATOM 3895 N N . PRO B 2 87 ? 21.02940 -34.77691 -5.94041 1.000 79.30345 87 PRO B N 1
ATOM 3896 C CA . PRO B 2 87 ? 21.64201 -34.87744 -7.27843 1.000 72.70057 87 PRO B CA 1
ATOM 3897 C C . PRO B 2 87 ? 21.42058 -33.65006 -8.15367 1.000 71.35670 87 PRO B C 1
ATOM 3898 O O . PRO B 2 87 ? 22.37614 -33.18476 -8.79097 1.000 64.45666 87 PRO B O 1
ATOM 3902 N N . ASP B 2 88 ? 20.17967 -33.10172 -8.20327 1.000 64.14574 88 ASP B N 1
ATOM 3903 C CA . ASP B 2 88 ? 19.87168 -31.95392 -9.06916 1.000 68.00841 88 ASP B CA 1
ATOM 3904 C C . ASP B 2 88 ? 20.66346 -30.68183 -8.70269 1.000 66.56544 88 ASP B C 1
ATOM 3905 O O . ASP B 2 88 ? 20.41107 -29.62339 -9.28606 1.000 64.44601 88 ASP B O 1
ATOM 3910 N N . ASP B 2 89 ? 21.58114 -30.76781 -7.74640 1.000 54.20975 89 ASP B N 1
ATOM 3911 C CA . ASP B 2 89 ? 22.47535 -29.67455 -7.41543 1.000 63.14574 89 ASP B CA 1
ATOM 3912 C C . ASP B 2 89 ? 23.74646 -29.69991 -8.25166 1.000 63.15913 89 ASP B C 1
ATOM 3913 O O . ASP B 2 89 ? 24.49238 -28.71356 -8.24611 1.000 54.45453 89 ASP B O 1
ATOM 3918 N N . THR B 2 90 ? 24.00357 -30.79912 -8.96170 1.000 59.98027 90 THR B N 1
ATOM 3919 C CA . THR B 2 90 ? 25.22927 -30.93653 -9.73977 1.000 55.98169 90 THR B CA 1
ATOM 3920 C C . THR B 2 90 ? 25.28603 -29.86061 -10.81762 1.000 42.88732 90 THR B C 1
ATOM 3921 O O . THR B 2 90 ? 24.31961 -29.65033 -11.55607 1.000 51.42615 90 THR B O 1
ATOM 3925 N N . ALA B 2 91 ? 26.40682 -29.15404 -10.88442 1.000 50.94389 91 ALA B N 1
ATOM 3926 C CA . ALA B 2 91 ? 26.50139 -27.96657 -11.72722 1.000 41.77523 91 ALA B CA 1
ATOM 3927 C C . ALA B 2 91 ? 27.84877 -27.31161 -11.48369 1.000 44.97208 91 ALA B C 1
ATOM 3928 O O . ALA B 2 91 ? 28.59162 -27.69530 -10.57579 1.000 44.24141 91 ALA B O 1
ATOM 3930 N N . VAL B 2 92 ? 28.15050 -26.30020 -12.29678 1.000 44.05040 92 VAL B N 1
ATOM 3931 C CA . VAL B 2 92 ? 29.28414 -25.40950 -12.05149 1.000 41.45626 92 VAL B CA 1
ATOM 3932 C C . VAL B 2 92 ? 28.74712 -24.14604 -11.39561 1.000 37.95563 92 VAL B C 1
ATOM 3933 O O . VAL B 2 92 ? 27.76369 -23.56383 -11.86871 1.000 37.50419 92 VAL B O 1
ATOM 3937 N N . TYR B 2 93 ? 29.37831 -23.73719 -10.30314 1.000 38.40844 93 TYR B N 1
ATOM 3938 C CA . TYR B 2 93 ? 28.87878 -22.65107 -9.47071 1.000 37.49233 93 TYR B CA 1
ATOM 3939 C C . TYR B 2 93 ? 29.73151 -21.40612 -9.67841 1.000 40.67100 93 TYR B C 1
ATOM 3940 O O . TYR B 2 93 ? 30.95963 -21.50003 -9.75264 1.000 35.88441 93 TYR B O 1
ATOM 3949 N N . TYR B 2 94 ? 29.06453 -20.24154 -9.77912 1.000 40.94735 94 TYR B N 1
ATOM 3950 C CA . TYR B 2 94 ? 29.70606 -18.95038 -10.00332 1.000 42.22997 94 TYR B CA 1
ATOM 3951 C C . TYR B 2 94 ? 29.20930 -17.91767 -8.99959 1.000 41.12968 94 TYR B C 1
ATOM 3952 O O . TYR B 2 94 ? 28.02671 -17.88438 -8.65289 1.000 39.83741 94 TYR B O 1
ATOM 3961 N N . CYS B 2 95 ? 30.10306 -17.01728 -8.60669 1.000 44.09148 95 CYS B N 1
ATOM 3962 C CA . CYS B 2 95 ? 29.72932 -15.83805 -7.83621 1.000 43.93715 95 CYS B CA 1
ATOM 3963 C C . CYS B 2 95 ? 29.92689 -14.58424 -8.68949 1.000 48.42482 95 CYS B C 1
ATOM 3964 O O . CYS B 2 95 ? 30.74023 -14.57227 -9.61911 1.000 45.55028 95 CYS B O 1
ATOM 3967 N N . ASN B 2 96 ? 29.14647 -13.53794 -8.41141 1.000 44.41687 96 ASN B N 1
ATOM 3968 C CA . ASN B 2 96 ? 29.23964 -12.35974 -9.26726 1.000 47.09414 96 ASN B CA 1
ATOM 3969 C C . ASN B 2 96 ? 28.63666 -11.12083 -8.61418 1.000 48.62823 96 ASN B C 1
ATOM 3970 O O . ASN B 2 96 ? 27.82120 -11.20554 -7.68904 1.000 39.51097 96 ASN B O 1
ATOM 3975 N N . THR B 2 97 ? 29.06022 -9.96372 -9.13145 1.000 38.13784 97 THR B N 1
ATOM 3976 C CA . THR B 2 97 ? 28.49503 -8.64936 -8.86344 1.000 42.52895 97 THR B CA 1
ATOM 3977 C C . THR B 2 97 ? 27.48572 -8.29606 -9.94137 1.000 50.14601 97 THR B C 1
ATOM 3978 O O . THR B 2 97 ? 27.47841 -8.86705 -11.03456 1.000 52.67570 97 THR B O 1
ATOM 3982 N N . TYR B 2 98 ? 26.63668 -7.32390 -9.62443 1.000 38.11654 98 TYR B N 1
ATOM 3983 C CA . TYR B 2 98 ? 25.68343 -6.82512 -10.60647 1.000 47.37884 98 TYR B CA 1
ATOM 3984 C C . TYR B 2 98 ? 26.37097 -6.38302 -11.89249 1.000 52.98771 98 TYR B C 1
ATOM 3985 O O . TYR B 2 98 ? 25.96003 -6.77351 -12.99128 1.000 54.01353 98 TYR B O 1
ATOM 3994 N N . GLY B 2 99 ? 27.40368 -5.54110 -11.77092 1.000 53.51056 99 GLY B N 1
ATOM 3995 C CA . GLY B 2 99 ? 28.02922 -4.96692 -12.95138 1.000 48.79467 99 GLY B CA 1
ATOM 3996 C C . GLY B 2 99 ? 28.60773 -6.02138 -13.87065 1.000 55.67514 99 GLY B C 1
ATOM 3997 O O . GLY B 2 99 ? 28.30589 -6.05922 -15.06672 1.000 57.14549 99 GLY B O 1
ATOM 3998 N N . ARG B 2 100 ? 29.44948 -6.89701 -13.32361 1.000 55.02065 100 ARG B N 1
ATOM 3999 C CA . ARG B 2 100 ? 29.96901 -7.99803 -14.12196 1.000 48.99000 100 ARG B CA 1
ATOM 4000 C C . ARG B 2 100 ? 28.83630 -8.83816 -14.68586 1.000 52.96682 100 ARG B C 1
ATOM 4001 O O . ARG B 2 100 ? 28.90376 -9.29608 -15.83299 1.000 50.17765 100 ARG B O 1
ATOM 4009 N N . LEU B 2 101 ? 27.76825 -9.01941 -13.90622 1.000 51.60965 101 LEU B N 1
ATOM 4010 C CA . LEU B 2 101 ? 26.64551 -9.83325 -14.35875 1.000 50.31966 101 LEU B CA 1
ATOM 4011 C C . LEU B 2 101 ? 26.06130 -9.30041 -15.65971 1.000 56.99505 101 LEU B C 1
ATOM 4012 O O . LEU B 2 101 ? 25.86183 -10.05321 -16.62362 1.000 50.34133 101 LEU B O 1
ATOM 4017 N N . ARG B 2 102 ? 25.76168 -8.00214 -15.70190 1.000 54.03465 102 ARG B N 1
ATOM 4018 C CA . ARG B 2 102 ? 25.16175 -7.43172 -16.90162 1.000 60.90936 102 ARG B CA 1
ATOM 4019 C C . ARG B 2 102 ? 26.14415 -7.31982 -18.06534 1.000 60.16895 102 ARG B C 1
ATOM 4020 O O . ARG B 2 102 ? 25.70797 -7.09621 -19.19997 1.000 62.63521 102 ARG B O 1
ATOM 4028 N N . ARG B 2 103 ? 27.44507 -7.47271 -17.82419 1.000 59.61417 103 ARG B N 1
ATOM 4029 C CA . ARG B 2 103 ? 28.42915 -7.50483 -18.89454 1.000 54.72020 103 ARG B CA 1
ATOM 4030 C C . ARG B 2 103 ? 28.85212 -8.91821 -19.25125 1.000 57.86908 103 ARG B C 1
ATOM 4031 O O . ARG B 2 103 ? 29.78816 -9.08821 -20.03698 1.000 57.78328 103 ARG B O 1
ATOM 4039 N N . ASP B 2 104 ? 28.20231 -9.93516 -18.68543 1.000 53.50686 104 ASP B N 1
ATOM 4040 C CA . ASP B 2 104 ? 28.57347 -11.33332 -18.93402 1.000 54.36878 104 ASP B CA 1
ATOM 4041 C C . ASP B 2 104 ? 30.07451 -11.56570 -18.73074 1.000 54.35340 104 ASP B C 1
ATOM 4042 O O . ASP B 2 104 ? 30.75366 -12.17308 -19.56301 1.000 55.50416 104 ASP B O 1
ATOM 4047 N N . VAL B 2 105 ? 30.59652 -11.07400 -17.60749 1.000 49.45783 105 VAL B N 1
ATOM 4048 C CA . VAL B 2 105 ? 31.96817 -11.33882 -17.17110 1.000 45.46978 105 VAL B CA 1
ATOM 4049 C C . VAL B 2 105 ? 31.91134 -12.33304 -16.01168 1.000 45.54755 105 VAL B C 1
ATOM 4050 O O . VAL B 2 105 ? 31.29854 -12.04546 -14.97639 1.000 46.26826 105 VAL B O 1
ATOM 4054 N N . TRP B 2 106 ? 32.56779 -13.48427 -16.15859 1.000 42.98127 106 TRP B N 1
ATOM 4055 C CA . TRP B 2 106 ? 32.50925 -14.53343 -15.14491 1.000 42.52514 106 TRP B CA 1
ATOM 4056 C C . TRP B 2 106 ? 33.89784 -15.01816 -14.75621 1.000 45.60521 106 TRP B C 1
ATOM 4057 O O . TRP B 2 106 ? 34.82487 -15.03938 -15.57018 1.000 48.70821 106 TRP B O 1
ATOM 4068 N N . GLY B 2 107 ? 34.03556 -15.37672 -13.47691 1.000 42.55122 107 GLY B N 1
ATOM 4069 C CA . GLY B 2 107 ? 35.18644 -16.09809 -13.01018 1.000 37.85942 107 GLY B CA 1
ATOM 4070 C C . GLY B 2 107 ? 35.18911 -17.50870 -13.55769 1.000 44.65409 107 GLY B C 1
ATOM 4071 O O . GLY B 2 107 ? 34.33623 -17.87753 -14.37432 1.000 42.03389 107 GLY B O 1
ATOM 4072 N N . PRO B 2 108 ? 36.16043 -18.31820 -13.12201 1.000 39.66899 108 PRO B N 1
ATOM 4073 C CA . PRO B 2 108 ? 36.30648 -19.64986 -13.71909 1.000 47.49657 108 PRO B CA 1
ATOM 4074 C C . PRO B 2 108 ? 35.23654 -20.61170 -13.27180 1.000 47.28971 108 PRO B C 1
ATOM 4075 O O . PRO B 2 108 ? 35.00669 -21.62364 -13.94756 1.000 43.61875 108 PRO B O 1
ATOM 4079 N N . GLY B 2 109 ? 34.58009 -20.34223 -12.15444 1.000 42.46632 109 GLY B N 1
ATOM 4080 C CA . GLY B 2 109 ? 33.54106 -21.21827 -11.65492 1.000 41.12581 109 GLY B CA 1
ATOM 4081 C C . GLY B 2 109 ? 34.11959 -22.40002 -10.90333 1.000 43.78073 109 GLY B C 1
ATOM 4082 O O . GLY B 2 109 ? 35.30531 -22.71782 -10.98111 1.000 43.57546 109 GLY B O 1
ATOM 4083 N N . THR B 2 110 ? 33.25939 -23.07111 -10.14886 1.000 43.28902 110 THR B N 1
ATOM 4084 C CA . THR B 2 110 ? 33.72373 -24.25007 -9.43667 1.000 48.10899 110 THR B CA 1
ATOM 4085 C C . THR B 2 110 ? 32.67146 -25.34525 -9.54188 1.000 42.16448 110 THR B C 1
ATOM 4086 O O . THR B 2 110 ? 31.47933 -25.10149 -9.32520 1.000 45.32764 110 THR B O 1
ATOM 4090 N N . GLN B 2 111 ? 33.12830 -26.53392 -9.93142 1.000 47.13334 111 GLN B N 1
ATOM 4091 C CA . GLN B 2 111 ? 32.27296 -27.67164 -10.26705 1.000 46.06912 111 GLN B CA 1
ATOM 4092 C C . GLN B 2 111 ? 31.86399 -28.43306 -9.01328 1.000 47.89514 111 GLN B C 1
ATOM 4093 O O . GLN B 2 111 ? 32.72048 -28.89694 -8.25519 1.000 52.86047 111 GLN B O 1
ATOM 4099 N N . VAL B 2 112 ? 30.56299 -28.60124 -8.81473 1.000 46.89562 112 VAL B N 1
ATOM 4100 C CA . VAL B 2 112 ? 30.04322 -29.41985 -7.72707 1.000 52.90027 112 VAL B CA 1
ATOM 4101 C C . VAL B 2 112 ? 29.31160 -30.60662 -8.35379 1.000 56.01641 112 VAL B C 1
ATOM 4102 O O . VAL B 2 112 ? 28.39168 -30.41702 -9.16830 1.000 51.16645 112 VAL B O 1
ATOM 4106 N N . THR B 2 113 ? 29.72412 -31.82291 -7.97541 1.000 62.95540 113 THR B N 1
ATOM 4107 C CA . THR B 2 113 ? 29.15162 -33.07498 -8.47538 1.000 61.40940 113 THR B CA 1
ATOM 4108 C C . THR B 2 113 ? 28.61734 -33.88959 -7.30183 1.000 57.11684 113 THR B C 1
ATOM 4109 O O . THR B 2 113 ? 29.38362 -34.28315 -6.41503 1.000 56.41726 113 THR B O 1
ATOM 4113 N N . VAL B 2 114 ? 27.31433 -34.14655 -7.29679 1.000 60.41392 114 VAL B N 1
ATOM 4114 C CA . VAL B 2 114 ? 26.71690 -34.92111 -6.21039 1.000 65.50101 114 VAL B CA 1
ATOM 4115 C C . VAL B 2 114 ? 26.28532 -36.31069 -6.70125 1.000 65.29109 114 VAL B C 1
ATOM 4116 O O . VAL B 2 114 ? 25.34339 -36.44694 -7.49062 1.000 60.07687 114 VAL B O 1
#

Foldseek 3Di:
DKDFQDKAWWWWQAFFPPGTAIWIWTQILVQFTFTANDDDDDFDAFCVRGLALWDKDADPPPHHAKMWTWACDANEIDIIMIHDDDVVVSCVVVVSSVVSNVVVVVVVVVVCVVVPDVPPDDDDDPVQWAFDAWPADADFWTWTWIQRNVPRAIWIKIKGFVVNRCPLVPFQPFDQEKHFDDWDDDPTITMTTIHDADLFQVVVVCLVVLAAALVQLLLQLLLVLLVLCCCCPVVSHAPQAQDSRQWTAHQQQHIHRYDRAYAHPPVVGRHPLLQFALCSNVVHGDGNLRVLSSSLQRSLCRHQSDGQFDDPDSVVSSCCLQPNQGDHPPPDDDLNVVSNNQSSDNDLCSHQLSDNCRSVSVCPRPSNPPDDSVCSRVVNPRNPDRGD/DDKAKDFADEDDAQAKTKIKIQDDPDQLLQFWKWKWWADPPDDIDTAKIADNVRDIDGDDVCVPAWDWGADRVRRMIMIIGGRHDQVVFTWMWMDTPVCVVVVHTHPTHTHGD

B-factor: mean 48.42, std 15.6, range [19.38, 106.39]

Solvent-accessible surface area: 24723 Å² total; per-residue (Å²): 160,75,58,79,69,46,78,15,103,5,54,43,83,10,82,23,52,126,69,38,19,72,14,22,0,11,0,50,64,49,0,7,0,26,15,48,108,132,155,50,174,181,152,56,72,6,80,23,19,25,0,39,151,16,42,41,54,121,32,93,193,83,76,83,14,0,0,28,1,26,8,37,48,88,0,30,7,41,46,26,18,0,10,4,111,52,72,119,66,17,39,97,4,12,83,14,0,69,88,11,8,80,40,49,52,56,112,87,62,97,97,83,6,40,85,6,63,52,79,0,115,63,208,31,61,75,108,56,17,77,126,63,101,72,58,28,124,14,26,43,6,79,0,12,18,2,66,10,118,97,66,34,148,101,16,0,2,0,11,0,74,38,140,9,38,128,111,31,89,117,22,26,163,12,35,1,20,12,24,1,79,39,36,18,119,32,164,50,70,28,0,1,0,1,32,40,12,105,4,28,89,0,85,106,16,8,67,167,66,186,73,5,67,52,93,24,0,51,12,0,0,0,0,0,0,10,0,0,22,26,20,0,66,119,68,54,38,6,42,94,41,7,27,4,63,19,0,9,0,22,131,53,0,8,0,28,4,7,29,38,33,18,23,85,54,61,174,172,50,28,12,29,27,32,16,13,4,8,4,18,1,59,26,29,67,50,23,41,9,9,2,0,1,4,0,0,0,0,0,4,18,0,14,10,35,113,35,15,3,120,47,166,61,76,93,111,3,9,101,45,0,35,142,80,140,37,149,37,19,229,134,13,18,89,72,0,72,30,0,0,43,10,0,12,82,46,42,30,166,119,4,33,1,29,41,125,98,15,0,87,42,0,35,128,22,140,2,2,80,76,30,64,38,128,79,0,93,94,86,130,37,98,39,65,58,128,10,214,143,94,2,73,3,53,36,33,30,151,29,154,54,47,24,58,42,132,0,28,1,51,10,66,65,28,48,0,125,77,12,0,0,0,0,0,21,58,21,132,71,143,145,53,80,13,2,0,0,4,46,66,93,39,62,62,66,49,33,130,84,0,151,68,49,2,66,5,55,39,42,73,87,145,32,10,0,20,0,48,0,55,121,0,82,78,127,1,43,2,39,0,29,0,0,2,41,6,20,7,126,121,116,54,57,12,89,14,14,91,0,55,34

Organism: Homo sapiens (NCBI:txid9606)

Secondary structure (DSSP, 8-state):
---EEEEEEEEEEPSSSSSEEEEEEEEETTSBEEEESS-----PPPGGGB-TT-EEEEE-SSSTTEEEEEEEETTEEEEEEEE-SSHHHHHHHHHHHHHHHHHHHHHHHHHHHHH--S-------GGGEEEEEEEEEETTEEEEEEEETTT--EEEEEEEEGGGT--GGG----TTSPPEEEEEE-SSEEEEEEE---S-BHHHHHHHHSS--HHHHHHHHHHHHHHHHHIIIII--------GGGEEE-TTS-EEE-------TT---SS-GGG--HHHHTT----THHHHHHHHHHHHHHHHSS-SS--SSHHHHHHHHHHPPP---TT--HHHHHHHHHHT-SSGGGSTT-STTTHHHHHTSGGGTT--HHHHHTT-SPPS----/-EEEEE---B--TT--EEEEEEEESS-GGGS-EEEEEE-TTS--EEEEEE-TT--EEE-GGGTTTEEEEEETTTTEEEEEE-S--GGG-EEEEEEEHHHHHTT-----EEEB-